Protein AF-0000000080636438 (afdb_homodimer)

Secondary structure (DSSP, 8-state):
---GGGGGSSHHHHHHT-S----GGGEEEEEEEESS-SSEEEPTTSTT-EEE-HHHHHHHHHHHHHTT--EEEEEEE--GGG-BTT-GGGG-TTSHHHHHHHHHHHH-TT-EEEEEE-STTTBSS--SSEEETTEEEHHHHHHHHHHHHHHHHHHT-SEEEE-S--TTHHHHHHHHHHHTT-TTSEEEEEEEEB--GGGHHHHHHHT---SSS-STTTSBPTT-STHHHHHHHHHHHTT-SEEEEESSGGGHHHHHHHHHH-TTSEEEEE--HHHHHHHHHHHHHTSSTTHHHHHHHHHHHHT-SEEEES-HHHHHHTT-S--/---GGGGGSSHHHHHHT-S----GGGEEEEEEEESS-SSEEE-TTSTT-EEE-HHHHHHHHHHHHHTT--EEEEEEE--GGG-BTT-GGGG-TTSHHHHHHHHHHHH-TT-EEEEEE-STTTBSS--SSEEETTEEEHHHHHHHHHHHHHHHHHHT-SEEEE-S--TTHHHHHHHHHHHTT-TTSEEEEEEEEB--GGGHHHHHHHT---SSS-STTTSBPTT-STHHHHHHHHHHHTT-SEEEEESSGGGHHHHHHHHHH-TTSEEEEE--HHHHHHHHHHHHHTSSTTHHHHHHHHHHHHT-SEEEES-HHHHHHTT-S--

Solvent-accessible surface area (backbone atoms only — not comparable to full-atom values): 31612 Å² total; per-residue (Å²): 123,69,71,66,44,68,55,19,64,40,70,70,46,31,41,75,65,50,70,40,70,54,53,41,82,33,34,27,34,54,43,36,30,28,72,85,44,56,47,75,41,77,34,84,83,29,84,94,40,47,39,18,3,62,59,36,40,54,54,51,50,52,53,34,47,74,59,51,35,49,32,37,34,42,38,49,28,63,61,75,91,60,30,30,76,77,22,62,53,58,61,38,68,82,26,39,50,24,44,45,36,37,53,44,47,69,76,38,69,82,51,43,39,33,34,63,35,58,36,14,38,19,23,63,48,13,42,50,44,32,68,56,93,92,38,68,37,48,69,66,22,26,55,52,47,14,52,30,42,36,45,36,41,74,32,60,30,45,26,40,25,47,62,43,52,45,65,52,30,49,36,44,28,47,50,44,22,45,73,71,72,40,67,79,45,38,33,41,29,36,40,32,37,43,52,61,53,39,46,50,38,43,32,66,64,37,63,26,59,50,70,62,86,73,61,50,42,46,27,38,61,73,37,44,51,70,61,38,50,55,37,39,51,52,35,46,75,33,59,35,67,25,37,26,33,33,55,23,62,76,32,20,24,43,41,27,51,44,32,69,77,40,74,83,59,50,31,32,25,28,46,36,44,28,58,45,39,50,37,52,49,32,39,74,71,59,64,22,56,60,43,50,61,51,47,56,44,26,45,45,48,19,47,36,61,31,42,34,32,75,56,50,60,65,57,36,72,66,62,34,54,66,96,124,70,70,66,44,68,54,20,64,40,70,69,45,31,41,75,63,50,70,37,70,55,53,42,82,32,36,28,33,54,44,38,30,28,70,85,42,55,47,75,42,78,35,85,84,31,84,92,40,48,40,17,5,63,60,37,39,54,55,50,50,53,54,34,49,74,60,51,34,48,33,36,35,40,38,49,28,60,60,75,91,62,30,31,74,78,21,62,53,56,60,37,68,83,26,40,52,24,44,45,36,38,52,45,47,69,75,37,69,82,52,42,39,33,32,61,35,60,37,15,37,19,22,62,48,13,42,49,44,33,68,54,92,94,37,70,38,48,70,66,22,28,54,52,46,15,50,29,42,37,45,36,42,74,32,58,30,47,26,39,25,46,61,43,51,45,63,52,30,49,34,44,28,48,50,44,23,45,74,71,72,40,67,79,44,39,32,40,29,36,40,32,36,43,52,62,56,40,46,50,38,42,33,65,65,36,62,26,58,51,69,60,86,74,61,50,43,45,27,38,61,73,37,43,50,70,60,37,50,56,36,39,52,50,36,46,75,32,59,36,67,25,37,24,34,32,54,23,62,75,31,20,24,44,40,27,51,45,31,69,75,40,74,82,58,51,29,32,26,28,47,36,44,28,58,46,39,50,36,51,50,32,39,73,72,58,64,23,57,58,44,51,59,52,46,54,45,28,45,44,48,19,47,37,60,30,42,35,32,75,55,50,62,65,56,35,69,65,64,33,56,66,99

pLDDT: mean 95.14, std 6.48, range [32.62, 98.94]

Radius of gyration: 26.08 Å; Cα contacts (8 Å, |Δi|>4): 1504; chains: 2; bounding box: 50×78×60 Å

InterPro domains:
  IPR001731 Delta-aminolevulinic acid dehydratase [NF006762] (4-318)
  IPR001731 Delta-aminolevulinic acid dehydratase [PF00490] (5-318)
  IPR001731 Delta-aminolevulinic acid dehydratase [PIRSF001415] (5-319)
  IPR001731 Delta-aminolevulinic acid dehydratase [PR00144] (119-133)
  IPR001731 Delta-aminolevulinic acid dehydratase [PR00144] (149-168)
  IPR001731 Delta-aminolevulinic acid dehydratase [PR00144] (187-206)
  IPR001731 Delta-aminolevulinic acid dehydratase [PR00144] (239-255)
  IPR001731 Delta-aminolevulinic acid dehydratase [PR00144] (265-280)
  IPR001731 Delta-aminolevulinic acid dehydratase [PR00144] (293-312)
  IPR001731 Delta-aminolevulinic acid dehydratase [PTHR11458] (4-318)
  IPR001731 Delta-aminolevulinic acid dehydratase [SM01004] (2-319)
  IPR013785 Aldolase-type TIM barrel [G3DSA:3.20.20.70] (2-322)
  IPR030656 Delta-aminolevulinic acid dehydratase, active site [PS00169] (239-251)

Sequence (646 aa):
MLPLRHFRKDEATRDRHAETTWSSEQLIQALFVTTESKGKEPVPGFPGVCRHGLESLLHEVEALLTAGIRKVLLFGVVPPSYKDEAASWALRADGPVPTAVRELKRRFPELEVFTDVCVCGYTSHGHCGLVRGEEVSNDESVLLLARMAVVHGEAGADWVAPSAMMDGQVEAIRRALDGRGLSGVRILSYAAKYASRLYGPFRDAAGSAPAFGNRRSYQMDVRNGAEALVEVWADLAEGADAVMVKPALFYLDVIQRVRAAFPRVRLAAYLVSGEYAMLVRAEEEGSAPGAFREAVTAIFRAGADLLITYDTRRIASWGGDHAMLPLRHFRKDEATRDRHAETTWSSEQLIQALFVTTESKGKEPVPGFPGVCRHGLESLLHEVEALLTAGIRKVLLFGVVPPSYKDEAASWALRADGPVPTAVRELKRRFPELEVFTDVCVCGYTSHGHCGLVRGEEVSNDESVLLLARMAVVHGEAGADWVAPSAMMDGQVEAIRRALDGRGLSGVRILSYAAKYASRLYGPFRDAAGSAPAFGNRRSYQMDVRNGAEALVEVWADLAEGADAVMVKPALFYLDVIQRVRAAFPRVRLAAYLVSGEYAMLVRAEEEGSAPGAFREAVTAIFRAGADLLITYDTRRIASWGGDHA

Nearest PDB structures (foldseek):
  5lzl-assembly1_G  TM=9.747E-01  e=2.122E-35  Pyrobaculum calidifontis JCM 11548
  2c1h-assembly1_A  TM=9.733E-01  e=1.234E-33  Prosthecochloris vibrioformis
  1i8j-assembly1_A  TM=9.613E-01  e=3.993E-34  Escherichia coli
  1b4e-assembly1_A  TM=9.586E-01  e=3.011E-34  Escherichia coli
  1e51-assembly1_A  TM=9.675E-01  e=5.117E-32  Homo sapiens

Foldseek 3Di:
DDPPCVCVVDPVSVLVPPPFWDALAQEEAEAEEEPPDQAWADQPLQPPHTYHYLNHVLVVVVVCVVLVHQHYEYAYAYDLVQAALLLVLLLDLPGGQLVNLLVCCVVPVSHAYEYEQFSLNRHNQLARAHDDPHDHDQVRRLLSSLSSLLSNLVSPHQEYEYQRQRPLSLLSNCVSCVVVVSNRHAYEYQLQFAQDPQQVSVCSNSVRAGNDDGHHVRHHHPPDQVVSLVSVVRSVVSHHQAYEHPAQQSNLVSLLVNCVVPVPGAYEHENHRNNVSVVVVCCVVVVDPCVVVVSVRSRVVSPHSHYYDHCSSVNNVVVMPSD/DDPPCVCVVDPVSVLVPDPFWDALAQEEAEAEEEPPDQAWADQPLQPPHTYHYLNHVLVVVVVCVVLVHQHYEYAYAYDLVQAALLLVLLLDLPGGQLVSLLVCCVVPVSHAYEYEQFSLNRHNQLARAHDDPHDHDQPRRLQSSLSSLLSNLVSPHQEYEYQRQRPLSLLSNCVSCVVVVSNRHAYEYQLQFAQDPQQVSVCSNSVRAGNDDGHHVRHHHPPDQVVSLVSVVRSVVSHHQAYEHPAQQSNLVSLLVNCVVPVPGAYEHENHRNNVSVVVVCCVVVVDPCVVVVSVRSRVVSPHSHYYDHCSSVNNVVVMPSD

Organism: Winmispira thermophila (strain ATCC 700085 / DSM 6578 / Z-1203) (NCBI:txid869211)

Structure (mmCIF, N/CA/C/O backbone):
data_AF-0000000080636438-model_v1
#
loop_
_entity.id
_entity.type
_entity.pdbx_description
1 polymer 'Delta-aminolevulinic acid dehydratase'
#
loop_
_atom_site.group_PDB
_atom_site.id
_atom_site.type_symbol
_atom_site.label_atom_id
_atom_site.label_alt_id
_atom_site.label_comp_id
_atom_site.label_asym_id
_atom_site.label_entity_id
_atom_site.label_seq_id
_atom_site.pdbx_PDB_ins_code
_atom_site.Cartn_x
_atom_site.Cartn_y
_atom_site.Cartn_z
_atom_site.occupancy
_atom_site.B_iso_or_equiv
_atom_site.auth_seq_id
_atom_site.auth_comp_id
_atom_site.auth_asym_id
_atom_site.auth_atom_id
_atom_site.pdbx_PDB_model_num
ATOM 1 N N . MET A 1 1 ? 16.516 15.422 23.531 1 75.69 1 MET A N 1
ATOM 2 C CA . MET A 1 1 ? 16.172 15.461 22.109 1 75.69 1 MET A CA 1
ATOM 3 C C . MET A 1 1 ? 17.078 14.539 21.312 1 75.69 1 MET A C 1
ATOM 5 O O . MET A 1 1 ? 18.297 14.562 21.469 1 75.69 1 MET A O 1
ATOM 9 N N . LEU A 1 2 ? 16.453 13.594 20.609 1 83 2 LEU A N 1
ATOM 10 C CA . LEU A 1 2 ? 17.234 12.711 19.766 1 83 2 LEU A CA 1
ATOM 11 C C . LEU A 1 2 ? 17.531 13.359 18.422 1 83 2 LEU A C 1
ATOM 13 O O . LEU A 1 2 ? 16.625 13.883 17.766 1 83 2 LEU A O 1
ATOM 17 N N . PRO A 1 3 ? 18.781 13.406 18.094 1 85.44 3 PRO A N 1
ATOM 18 C CA . PRO A 1 3 ? 19.156 14.031 16.828 1 85.44 3 PRO A CA 1
ATOM 19 C C . PRO A 1 3 ? 18.984 13.094 15.625 1 85.44 3 PRO A C 1
ATOM 21 O O . PRO A 1 3 ? 19.969 12.727 14.984 1 85.44 3 PRO A O 1
ATOM 24 N N . LEU A 1 4 ? 17.828 12.805 15.219 1 87.5 4 LEU A N 1
ATOM 25 C CA . LEU A 1 4 ? 17.547 11.781 14.219 1 87.5 4 LEU A CA 1
ATOM 26 C C . LEU A 1 4 ? 17.875 12.289 12.812 1 87.5 4 LEU A C 1
ATOM 28 O O . LEU A 1 4 ? 18.109 11.492 11.906 1 87.5 4 LEU A O 1
ATOM 32 N N . ARG A 1 5 ? 17.938 13.57 12.609 1 90.75 5 ARG A N 1
ATOM 33 C CA . ARG A 1 5 ? 18.266 14.141 11.312 1 90.75 5 ARG A CA 1
ATOM 34 C C . ARG A 1 5 ? 19.734 13.875 10.945 1 90.75 5 ARG A C 1
ATOM 36 O O . ARG A 1 5 ? 20.125 14.016 9.789 1 90.75 5 ARG A O 1
ATOM 43 N N . HIS A 1 6 ? 20.516 13.516 11.938 1 89.44 6 HIS A N 1
ATOM 44 C CA . HIS A 1 6 ? 21.922 13.203 11.68 1 89.44 6 HIS A CA 1
ATOM 45 C C . HIS A 1 6 ? 22.062 12.055 10.688 1 89.44 6 HIS A C 1
ATOM 47 O O . HIS A 1 6 ? 23 12.016 9.898 1 89.44 6 HIS A O 1
ATOM 53 N N . PHE A 1 7 ? 21.141 11.195 10.641 1 89 7 PHE A N 1
ATOM 54 C CA . PHE A 1 7 ? 21.219 10.016 9.789 1 89 7 PHE A CA 1
ATOM 55 C C . PHE A 1 7 ? 20.672 10.312 8.398 1 89 7 PHE A C 1
ATOM 57 O O . PHE A 1 7 ? 20.672 9.438 7.527 1 89 7 PHE A O 1
ATOM 64 N N . ARG A 1 8 ? 20.312 11.547 8.195 1 91.25 8 ARG A N 1
ATOM 65 C CA . ARG A 1 8 ? 19.719 11.938 6.926 1 91.25 8 ARG A CA 1
ATOM 66 C C . ARG A 1 8 ? 20.406 13.156 6.34 1 91.25 8 ARG A C 1
ATOM 68 O O . ARG A 1 8 ? 19.906 13.766 5.391 1 91.25 8 ARG A O 1
ATOM 75 N N . LYS A 1 9 ? 21.5 13.5 6.859 1 88.12 9 LYS A N 1
ATOM 76 C CA . LYS A 1 9 ? 22.109 14.789 6.57 1 88.12 9 LYS A CA 1
ATOM 77 C C . LYS A 1 9 ? 22.516 14.898 5.102 1 88.12 9 LYS A C 1
ATOM 79 O O . LYS A 1 9 ? 22.547 15.992 4.543 1 88.12 9 LYS A O 1
ATOM 84 N N . ASP A 1 10 ? 22.797 13.766 4.48 1 90 10 ASP A N 1
ATOM 85 C CA . ASP A 1 10 ? 23.125 13.711 3.059 1 90 10 ASP A CA 1
ATOM 86 C C . ASP A 1 10 ? 22.891 12.32 2.488 1 90 10 ASP A C 1
ATOM 88 O O . ASP A 1 10 ? 22.562 11.383 3.229 1 90 10 ASP A O 1
ATOM 92 N N . GLU A 1 11 ? 23.016 12.312 1.198 1 91.56 11 GLU A N 1
ATOM 93 C CA . GLU A 1 11 ? 22.656 11.07 0.516 1 91.56 11 GLU A CA 1
ATOM 94 C C . GLU A 1 11 ? 23.594 9.93 0.923 1 91.56 11 GLU A C 1
ATOM 96 O O . GLU A 1 11 ? 23.156 8.789 1.072 1 91.56 11 GLU A O 1
ATOM 101 N N . ALA A 1 12 ? 24.891 10.25 1.104 1 92.38 12 ALA A N 1
ATOM 102 C CA . ALA A 1 12 ? 25.844 9.227 1.503 1 92.38 12 ALA A CA 1
ATOM 103 C C . ALA A 1 12 ? 25.5 8.648 2.871 1 92.38 12 ALA A C 1
ATOM 105 O O . ALA A 1 12 ? 25.594 7.434 3.078 1 92.38 12 ALA A O 1
ATOM 106 N N . THR A 1 13 ? 25.188 9.508 3.762 1 93.31 13 THR A N 1
ATOM 107 C CA . THR A 1 13 ? 24.797 9.07 5.094 1 93.31 13 THR A CA 1
ATOM 108 C C . THR A 1 13 ? 23.516 8.242 5.031 1 93.31 13 THR A C 1
ATOM 110 O O . THR A 1 13 ? 23.406 7.199 5.68 1 93.31 13 THR A O 1
ATOM 113 N N . ARG A 1 14 ? 22.547 8.68 4.258 1 93.06 14 ARG A N 1
ATOM 114 C CA . ARG A 1 14 ? 21.297 7.934 4.078 1 93.06 14 ARG A CA 1
ATOM 115 C C . ARG A 1 14 ? 21.578 6.516 3.586 1 93.06 14 ARG A C 1
ATOM 117 O O . ARG A 1 14 ? 21.016 5.551 4.098 1 93.06 14 ARG A O 1
ATOM 124 N N . ASP A 1 15 ? 22.453 6.414 2.639 1 92.62 15 ASP A N 1
ATOM 125 C CA . ASP A 1 15 ? 22.781 5.125 2.039 1 92.62 15 ASP A CA 1
ATOM 126 C C . ASP A 1 15 ? 23.406 4.184 3.064 1 92.62 15 ASP A C 1
ATOM 128 O O . ASP A 1 15 ? 23.109 2.986 3.082 1 92.62 15 ASP A O 1
ATOM 132 N N . ARG A 1 16 ? 24.203 4.75 3.959 1 92.75 16 ARG A N 1
ATOM 133 C CA . ARG A 1 16 ? 24.922 3.949 4.953 1 92.75 16 ARG A CA 1
ATOM 134 C C . ARG A 1 16 ? 23.969 3.443 6.031 1 92.75 16 ARG A C 1
ATOM 136 O O . ARG A 1 16 ? 24.25 2.453 6.707 1 92.75 16 ARG A O 1
ATOM 143 N N . HIS A 1 17 ? 22.859 4.188 6.148 1 93.56 17 HIS A N 1
ATOM 144 C CA . HIS A 1 17 ? 21.969 3.838 7.25 1 93.56 17 HIS A CA 1
ATOM 145 C C . HIS A 1 17 ? 20.641 3.283 6.73 1 93.56 17 HIS A C 1
ATOM 147 O O . HIS A 1 17 ? 19.688 3.119 7.5 1 93.56 17 HIS A O 1
ATOM 153 N N . ALA A 1 18 ? 20.578 2.947 5.43 1 95 18 ALA A N 1
ATOM 154 C CA . ALA A 1 18 ? 19.375 2.346 4.852 1 95 18 ALA A CA 1
ATOM 155 C C . ALA A 1 18 ? 19.141 0.946 5.414 1 95 18 ALA A C 1
ATOM 157 O O . ALA A 1 18 ? 20.078 0.162 5.555 1 95 18 ALA A O 1
ATOM 158 N N . GLU A 1 19 ? 17.859 0.668 5.715 1 96.25 19 GLU A N 1
ATOM 159 C CA . GLU A 1 19 ? 17.516 -0.615 6.316 1 96.25 19 GLU A CA 1
ATOM 160 C C . GLU A 1 19 ? 17.203 -1.658 5.242 1 96.25 19 GLU A C 1
ATOM 162 O O . GLU A 1 19 ? 17.281 -2.861 5.5 1 96.25 19 GLU A O 1
ATOM 167 N N . THR A 1 20 ? 16.828 -1.233 4.055 1 96.38 20 THR A N 1
ATOM 168 C CA . THR A 1 20 ? 16.312 -2.146 3.043 1 96.38 20 THR A CA 1
ATOM 169 C C . THR A 1 20 ? 17.062 -1.99 1.729 1 96.38 20 THR A C 1
ATOM 171 O O . THR A 1 20 ? 17.266 -0.872 1.251 1 96.38 20 THR A O 1
ATOM 17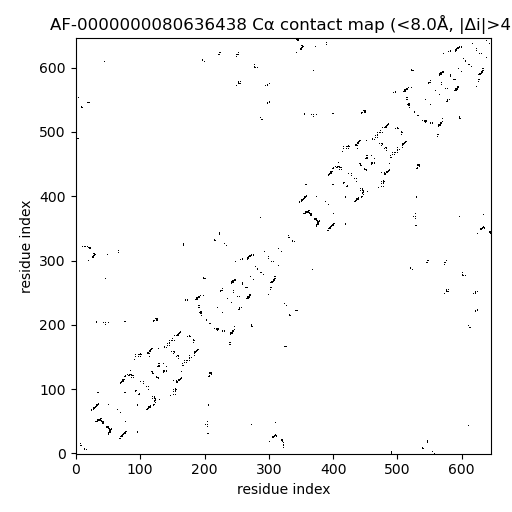4 N N . THR A 1 21 ? 17.469 -3.047 1.224 1 93.62 21 THR A N 1
ATOM 175 C CA . THR A 1 21 ? 18.016 -3.145 -0.126 1 93.62 21 THR A CA 1
ATOM 176 C C . THR A 1 21 ? 17.438 -4.348 -0.859 1 93.62 21 THR A C 1
ATOM 178 O O . THR A 1 21 ? 16.859 -5.242 -0.236 1 93.62 21 THR A O 1
ATOM 181 N N . TRP A 1 22 ? 17.438 -4.285 -2.152 1 94.12 22 TRP A N 1
ATOM 182 C CA . TRP A 1 22 ? 17 -5.422 -2.955 1 94.12 22 TRP A CA 1
ATOM 183 C C . TRP A 1 22 ? 17.781 -5.5 -4.266 1 94.12 22 TRP A C 1
ATOM 185 O O . TRP A 1 22 ? 18.438 -4.535 -4.656 1 94.12 22 TRP A O 1
ATOM 195 N N . SER A 1 23 ? 17.781 -6.711 -4.887 1 93.75 23 SER A N 1
ATOM 196 C CA . SER A 1 23 ? 18.469 -6.93 -6.148 1 93.75 23 SER A CA 1
ATOM 197 C C . SER A 1 23 ? 17.609 -7.738 -7.117 1 93.75 23 SER A C 1
ATOM 199 O O . SER A 1 23 ? 16.547 -8.242 -6.746 1 93.75 23 SER A O 1
ATOM 201 N N . SER A 1 24 ? 18.141 -7.883 -8.289 1 93.25 24 SER A N 1
ATOM 202 C CA . SER A 1 24 ? 17.422 -8.586 -9.344 1 93.25 24 SER A CA 1
ATOM 203 C C . SER A 1 24 ? 17.25 -10.062 -9.016 1 93.25 24 SER A C 1
ATOM 205 O O . SER A 1 24 ? 16.328 -10.719 -9.516 1 93.25 24 SER A O 1
ATOM 207 N N . GLU A 1 25 ? 18.094 -10.586 -8.156 1 94.69 25 GLU A N 1
ATOM 208 C CA . GLU A 1 25 ? 18.031 -11.992 -7.77 1 94.69 25 GLU A CA 1
ATOM 209 C C . GLU A 1 25 ? 16.734 -12.297 -7.008 1 94.69 25 GLU A C 1
ATOM 211 O O . GLU A 1 25 ? 16.344 -13.461 -6.883 1 94.69 25 GLU A O 1
ATOM 216 N N . GLN A 1 26 ? 16.109 -11.258 -6.543 1 97.5 26 GLN A N 1
ATOM 217 C CA . GLN A 1 26 ? 14.914 -11.438 -5.715 1 97.5 26 GLN A CA 1
ATOM 218 C C . GLN A 1 26 ? 13.641 -11.281 -6.547 1 97.5 26 GLN A C 1
ATOM 220 O O . GLN A 1 26 ? 12.531 -11.367 -6.012 1 97.5 26 GLN A O 1
ATOM 225 N N . LEU A 1 27 ? 13.797 -11.133 -7.871 1 98.31 27 LEU A N 1
ATOM 226 C CA . LEU A 1 27 ? 12.656 -10.859 -8.734 1 98.31 27 LEU A CA 1
ATOM 227 C C . LEU A 1 27 ? 12.219 -12.109 -9.477 1 98.31 27 LEU A C 1
ATOM 229 O O . LEU A 1 27 ? 13.062 -12.906 -9.906 1 98.31 27 LEU A O 1
ATOM 233 N N . ILE A 1 28 ? 10.938 -12.336 -9.609 1 98.88 28 ILE A N 1
ATOM 234 C CA . ILE A 1 28 ? 10.32 -13.398 -10.398 1 98.88 28 ILE A CA 1
ATOM 235 C C . ILE A 1 28 ? 9.398 -12.789 -11.453 1 98.88 28 ILE A C 1
ATOM 237 O O . ILE A 1 28 ? 8.484 -12.031 -11.125 1 98.88 28 ILE A O 1
ATOM 241 N N . GLN A 1 29 ? 9.656 -13.125 -12.711 1 98.88 29 GLN A N 1
ATOM 242 C CA . GLN A 1 29 ? 8.812 -12.641 -13.797 1 98.88 29 GLN A CA 1
ATOM 243 C C . GLN A 1 29 ? 7.594 -13.531 -13.992 1 98.88 29 GLN A C 1
ATOM 245 O O . GLN A 1 29 ? 7.727 -14.734 -14.242 1 98.88 29 GLN A O 1
ATOM 250 N N . ALA A 1 30 ? 6.414 -12.977 -13.898 1 98.81 30 ALA A N 1
ATOM 251 C CA . ALA A 1 30 ? 5.188 -13.688 -14.25 1 98.81 30 ALA A CA 1
ATOM 252 C C . ALA A 1 30 ? 5 -13.734 -15.766 1 98.81 30 ALA A C 1
ATOM 254 O O . ALA A 1 30 ? 5.102 -12.703 -16.438 1 98.81 30 ALA A O 1
ATOM 255 N N . LEU A 1 31 ? 4.711 -14.891 -16.281 1 98.69 31 LEU A N 1
ATOM 256 C CA . LEU A 1 31 ? 4.547 -15.062 -17.734 1 98.69 31 LEU A CA 1
ATOM 257 C C . LEU A 1 31 ? 3.318 -15.906 -18.047 1 98.69 31 LEU A C 1
ATOM 259 O O . LEU A 1 31 ? 3.029 -16.875 -17.328 1 98.69 31 LEU A O 1
ATOM 263 N N . PHE A 1 32 ? 2.609 -15.547 -19.125 1 98.06 32 PHE A N 1
ATOM 264 C CA . PHE A 1 32 ? 1.472 -16.312 -19.625 1 98.06 32 PHE A CA 1
ATOM 265 C C . PHE A 1 32 ? 1.856 -17.094 -20.875 1 98.06 32 PHE A C 1
ATOM 267 O O . PHE A 1 32 ? 2.342 -16.516 -21.859 1 98.06 32 PHE A O 1
ATOM 274 N N . VAL A 1 33 ? 1.582 -18.344 -20.812 1 97.5 33 VAL A N 1
ATOM 275 C CA . VAL A 1 33 ? 1.956 -19.188 -21.953 1 97.5 33 VAL A CA 1
ATOM 276 C C . VAL A 1 33 ? 0.709 -19.828 -22.547 1 97.5 33 VAL A C 1
ATOM 278 O O . VAL A 1 33 ? -0.111 -20.391 -21.828 1 97.5 33 VAL A O 1
ATOM 281 N N . THR A 1 34 ? 0.631 -19.734 -23.859 1 94.62 34 THR A N 1
ATOM 282 C CA . THR A 1 34 ? -0.555 -20.25 -24.547 1 94.62 34 THR A CA 1
ATOM 283 C C . THR A 1 34 ? -0.18 -21.344 -25.531 1 94.62 34 THR A C 1
ATOM 285 O O . THR A 1 34 ? 0.978 -21.453 -25.953 1 94.62 34 THR A O 1
ATOM 288 N N . THR A 1 35 ? -1.164 -22.156 -25.906 1 85.94 35 THR A N 1
ATOM 289 C CA . THR A 1 35 ? -0.992 -23.219 -26.891 1 85.94 35 THR A CA 1
ATOM 290 C C . THR A 1 35 ? -1.334 -22.703 -28.281 1 85.94 35 THR A C 1
ATOM 292 O O . THR A 1 35 ? -1.087 -23.391 -29.281 1 85.94 35 THR A O 1
ATOM 295 N N . GLU A 1 36 ? -1.865 -21.594 -28.422 1 79.38 36 GLU A N 1
ATOM 296 C CA . GLU A 1 36 ? -2.529 -21.156 -29.641 1 79.38 36 GLU A CA 1
ATOM 297 C C . GLU A 1 36 ? -1.529 -20.562 -30.625 1 79.38 36 GLU A C 1
ATOM 299 O O . GLU A 1 36 ? -1.756 -20.594 -31.844 1 79.38 36 GLU A O 1
ATOM 304 N N . SER A 1 37 ? -0.588 -19.969 -30.156 1 75.06 37 SER A N 1
ATOM 305 C CA . SER A 1 37 ? 0.289 -19.203 -31.031 1 75.06 37 SER A CA 1
ATOM 306 C C . SER A 1 37 ? 1.757 -19.484 -30.734 1 75.06 37 SER A C 1
ATOM 308 O O . SER A 1 37 ? 2.084 -20.078 -29.703 1 75.06 37 SER A O 1
ATOM 310 N N . LYS A 1 38 ? 2.461 -19.125 -31.797 1 81.38 38 LYS A N 1
ATOM 311 C CA . LYS A 1 38 ? 3.904 -19.141 -31.594 1 81.38 38 LYS A CA 1
ATOM 312 C C . LYS A 1 38 ? 4.43 -17.75 -31.266 1 81.38 38 LYS A C 1
ATOM 314 O O . LYS A 1 38 ? 5.566 -17.594 -30.828 1 81.38 38 LYS A O 1
ATOM 319 N N . GLY A 1 39 ? 3.514 -16.781 -31.469 1 89 39 GLY A N 1
ATOM 320 C CA . GLY A 1 39 ? 3.955 -15.406 -31.312 1 89 39 GLY A CA 1
ATOM 321 C C . GLY A 1 39 ? 3.52 -14.789 -30 1 89 39 GLY A C 1
ATOM 322 O O . GLY A 1 39 ? 3.354 -15.492 -29 1 89 39 GLY A O 1
ATOM 323 N N . LYS A 1 40 ? 3.631 -13.492 -29.969 1 93 40 LYS A N 1
ATOM 324 C CA . LYS A 1 40 ? 3.283 -12.672 -28.812 1 93 40 LYS A CA 1
ATOM 325 C C . LYS A 1 40 ? 1.938 -11.984 -29.016 1 93 40 LYS A C 1
ATOM 327 O O . LYS A 1 40 ? 1.697 -11.367 -30.062 1 93 40 LYS A O 1
ATOM 332 N N . GLU A 1 41 ? 1.006 -12.156 -28.047 1 93.94 41 GLU A N 1
ATOM 333 C CA . GLU A 1 41 ? -0.307 -11.516 -28.094 1 93.94 41 GLU A CA 1
ATOM 334 C C . GLU A 1 41 ? -0.483 -10.523 -26.938 1 93.94 41 GLU A C 1
ATOM 336 O O . GLU A 1 41 ? -0.611 -10.922 -25.781 1 93.94 41 GLU A O 1
ATOM 341 N N . PRO A 1 42 ? -0.566 -9.266 -27.266 1 94.62 42 PRO A N 1
ATOM 342 C CA . PRO A 1 42 ? -0.762 -8.281 -26.203 1 94.62 42 PRO A CA 1
ATOM 343 C C . PRO A 1 42 ? -2.094 -8.453 -25.469 1 94.62 42 PRO A C 1
ATOM 345 O O . PRO A 1 42 ? -3.094 -8.828 -26.094 1 94.62 42 PRO A O 1
ATOM 348 N N . VAL A 1 43 ? -2.107 -8.273 -24.188 1 93.88 43 VAL A N 1
ATOM 349 C CA . VAL A 1 43 ? -3.328 -8.305 -23.391 1 93.88 43 VAL A CA 1
ATOM 350 C C . VAL A 1 43 ? -3.842 -6.887 -23.172 1 93.88 43 VAL A C 1
ATOM 352 O O . VAL A 1 43 ? -3.217 -6.094 -22.469 1 93.88 43 VAL A O 1
ATOM 355 N N . PRO A 1 44 ? -4.98 -6.57 -23.672 1 89.25 44 PRO A N 1
ATOM 356 C CA . PRO A 1 44 ? -5.523 -5.219 -23.484 1 89.25 44 PRO A CA 1
ATOM 357 C C . PRO A 1 44 ? -5.707 -4.848 -22.016 1 89.25 44 PRO A C 1
ATOM 359 O O . PRO A 1 44 ? -6.168 -5.672 -21.219 1 89.25 44 PRO A O 1
ATOM 362 N N . GLY A 1 45 ? -5.305 -3.613 -21.641 1 87.12 45 GLY A N 1
ATOM 363 C CA . GLY A 1 45 ? -5.48 -3.119 -20.281 1 87.12 45 GLY A CA 1
ATOM 364 C C . GLY A 1 45 ? -4.395 -3.584 -19.328 1 87.12 45 GLY A C 1
ATOM 365 O O . GLY A 1 45 ? -4.418 -3.252 -18.156 1 87.12 45 GLY A O 1
ATOM 366 N N . PHE A 1 46 ? -3.537 -4.34 -19.859 1 93.94 46 PHE A N 1
ATOM 367 C CA . PHE A 1 46 ? -2.408 -4.859 -19.109 1 93.94 46 PHE A CA 1
ATOM 368 C C . PHE A 1 46 ? -1.088 -4.414 -19.719 1 93.94 46 PHE A C 1
ATOM 370 O O . PHE A 1 46 ? -0.477 -5.16 -20.5 1 93.94 46 PHE A O 1
ATOM 377 N N . PRO A 1 47 ? -0.635 -3.221 -19.25 1 93.44 47 PRO A N 1
ATOM 378 C CA . PRO A 1 47 ? 0.482 -2.578 -19.938 1 93.44 47 PRO A CA 1
ATOM 379 C C . PRO A 1 47 ? 1.711 -3.479 -20.047 1 93.44 47 PRO A C 1
ATOM 381 O O . PRO A 1 47 ? 2.25 -3.912 -19.016 1 93.44 47 PRO A O 1
ATOM 384 N N . GLY A 1 48 ? 2.133 -3.734 -21.297 1 94.19 48 GLY A N 1
ATOM 385 C CA . GLY A 1 48 ? 3.391 -4.414 -21.562 1 94.19 48 GLY A CA 1
ATOM 386 C C . GLY A 1 48 ? 3.295 -5.922 -21.422 1 94.19 48 GLY A C 1
ATOM 387 O O . GLY A 1 48 ? 4.273 -6.637 -21.641 1 94.19 48 GLY A O 1
ATOM 388 N N . VAL A 1 49 ? 2.117 -6.48 -21.094 1 96.69 49 VAL A N 1
ATOM 389 C CA . VAL A 1 49 ? 1.981 -7.906 -20.812 1 96.69 49 VAL A CA 1
ATOM 390 C C . VAL A 1 49 ? 1.375 -8.617 -22.016 1 96.69 49 VAL A C 1
ATOM 392 O O . VAL A 1 49 ? 0.458 -8.094 -22.656 1 96.69 49 VAL A O 1
ATOM 395 N N . CYS A 1 50 ? 1.923 -9.797 -22.359 1 96.19 50 CYS A N 1
ATOM 396 C CA . CYS A 1 50 ? 1.48 -10.586 -23.5 1 96.19 50 CYS A CA 1
ATOM 397 C C . CYS A 1 50 ? 1.297 -12.047 -23.109 1 96.19 50 CYS A C 1
ATOM 399 O O . CYS A 1 50 ? 1.876 -12.508 -22.125 1 96.19 50 CYS A O 1
ATOM 401 N N . ARG A 1 51 ? 0.473 -12.688 -23.859 1 96.62 51 ARG A N 1
ATOM 402 C CA . ARG A 1 51 ? 0.493 -14.148 -23.922 1 96.62 51 ARG A CA 1
ATOM 403 C C . ARG A 1 51 ? 1.534 -14.648 -24.906 1 96.62 51 ARG A C 1
ATOM 405 O O . ARG A 1 51 ? 1.65 -14.117 -26.016 1 96.62 51 ARG A O 1
ATOM 412 N N . HIS A 1 52 ? 2.248 -15.641 -24.453 1 97.56 52 HIS A N 1
ATOM 413 C CA . HIS A 1 52 ? 3.359 -16.094 -25.266 1 97.56 52 HIS A CA 1
ATOM 414 C C . HIS A 1 52 ? 3.113 -17.516 -25.797 1 97.56 52 HIS A C 1
ATOM 416 O O . HIS A 1 52 ? 2.742 -18.406 -25.031 1 97.56 52 HIS A O 1
ATOM 422 N N . GLY A 1 53 ? 3.295 -17.672 -27.078 1 96.44 53 GLY A N 1
ATOM 423 C CA . GLY A 1 53 ? 3.586 -19.016 -27.547 1 96.44 53 GLY A CA 1
ATOM 424 C C . GLY A 1 53 ? 4.977 -19.484 -27.172 1 96.44 53 GLY A C 1
ATOM 425 O O . GLY A 1 53 ? 5.754 -18.734 -26.578 1 96.44 53 GLY A O 1
ATOM 426 N N . LEU A 1 54 ? 5.234 -20.719 -27.469 1 96.44 54 LEU A N 1
ATOM 427 C CA . LEU A 1 54 ? 6.484 -21.312 -27.016 1 96.44 54 LEU A CA 1
ATOM 428 C C . LEU A 1 54 ? 7.684 -20.531 -27.547 1 96.44 54 LEU A C 1
ATOM 430 O O . LEU A 1 54 ? 8.609 -20.234 -26.781 1 96.44 54 LEU A O 1
ATOM 434 N N . GLU A 1 55 ? 7.699 -20.172 -28.812 1 96 55 GLU A N 1
ATOM 435 C CA . GLU A 1 55 ? 8.836 -19.469 -29.406 1 96 55 GLU A CA 1
ATOM 436 C C . GLU A 1 55 ? 9.023 -18.094 -28.781 1 96 55 GLU A C 1
ATOM 438 O O . GLU A 1 55 ? 10.148 -17.719 -28.422 1 96 55 GLU A O 1
ATOM 443 N N . SER A 1 56 ? 7.973 -17.406 -28.734 1 97.06 56 SER A N 1
ATOM 444 C CA . SER A 1 56 ? 8.047 -16.078 -28.125 1 97.06 56 SER A CA 1
ATOM 445 C C . SER A 1 56 ? 8.461 -16.156 -26.672 1 97.06 56 SER A C 1
ATOM 447 O O . SER A 1 56 ? 9.156 -15.273 -26.172 1 97.06 56 SER A O 1
ATOM 449 N N . LEU A 1 57 ? 8.008 -17.172 -25.969 1 98.06 57 LEU A N 1
ATOM 450 C CA . LEU A 1 57 ? 8.375 -17.375 -24.578 1 98.06 57 LEU A CA 1
ATOM 451 C C . LEU A 1 57 ? 9.883 -17.547 -24.422 1 98.06 57 LEU A C 1
ATOM 453 O O . LEU A 1 57 ? 10.5 -16.953 -23.531 1 98.06 57 LEU A O 1
ATOM 457 N N . LEU A 1 58 ? 10.438 -18.359 -25.281 1 97.69 58 LEU A N 1
ATOM 458 C CA . LEU A 1 58 ? 11.867 -18.625 -25.219 1 97.69 58 LEU A CA 1
ATOM 459 C C . LEU A 1 58 ? 12.664 -17.344 -25.453 1 97.69 58 LEU A C 1
ATOM 461 O O . LEU A 1 58 ? 13.664 -17.094 -24.766 1 97.69 58 LEU A O 1
ATOM 465 N N . HIS A 1 59 ? 12.203 -16.516 -26.359 1 97.44 59 HIS A N 1
ATOM 466 C CA . HIS A 1 59 ? 12.852 -15.227 -26.609 1 97.44 59 HIS A CA 1
ATOM 467 C C . HIS A 1 59 ? 12.742 -14.312 -25.391 1 97.44 59 HIS A C 1
ATOM 469 O O . HIS A 1 59 ? 13.695 -13.609 -25.047 1 97.44 59 HIS A O 1
ATOM 475 N N . GLU A 1 60 ? 11.57 -14.328 -24.812 1 97.94 60 GLU A N 1
ATOM 476 C CA . GLU A 1 60 ? 11.352 -13.5 -23.641 1 97.94 60 GLU A CA 1
ATOM 477 C C . GLU A 1 60 ? 12.273 -13.914 -22.484 1 97.94 60 GLU A C 1
ATOM 479 O O . GLU A 1 60 ? 12.867 -13.055 -21.828 1 97.94 60 GLU A O 1
ATOM 484 N N . VAL A 1 61 ? 12.43 -15.148 -22.25 1 98.56 61 VAL A N 1
ATOM 485 C CA . VAL A 1 61 ? 13.234 -15.656 -21.141 1 98.56 61 VAL A CA 1
ATOM 486 C C . VAL A 1 61 ? 14.711 -15.359 -21.406 1 98.56 61 VAL A C 1
ATOM 488 O O . VAL A 1 61 ? 15.453 -15.031 -20.484 1 98.56 61 VAL A O 1
ATOM 491 N N . GLU A 1 62 ? 15.109 -15.477 -22.641 1 98.25 62 GLU A N 1
ATOM 492 C CA . GLU A 1 62 ? 16.484 -15.102 -22.984 1 98.25 62 GLU A CA 1
ATOM 493 C C . GLU A 1 62 ? 16.766 -13.656 -22.609 1 98.25 62 GLU A C 1
ATOM 495 O O . GLU A 1 62 ? 17.828 -13.352 -22.047 1 98.25 62 GLU A O 1
ATOM 500 N N . ALA A 1 63 ? 15.867 -12.805 -22.953 1 97.81 63 ALA A N 1
ATOM 501 C CA . ALA A 1 63 ? 16.016 -11.391 -22.609 1 97.81 63 ALA A CA 1
ATOM 502 C C . ALA A 1 63 ? 16.062 -11.195 -21.094 1 97.81 63 ALA A C 1
ATOM 504 O O . ALA A 1 63 ? 16.812 -10.352 -20.594 1 97.81 63 ALA A O 1
ATOM 505 N N . LEU A 1 64 ? 15.25 -11.906 -20.359 1 98.38 64 LEU A N 1
ATOM 506 C CA . LEU A 1 64 ? 15.234 -11.844 -18.891 1 98.38 64 LEU A CA 1
ATOM 507 C C . LEU A 1 64 ? 16.594 -12.258 -18.328 1 98.38 64 LEU A C 1
ATOM 509 O O . LEU A 1 64 ? 17.141 -11.562 -17.469 1 98.38 64 LEU A O 1
ATOM 513 N N . LEU A 1 65 ? 17.109 -13.359 -18.812 1 97.94 65 LEU A N 1
ATOM 514 C CA . LEU A 1 65 ? 18.391 -13.859 -18.344 1 97.94 65 LEU A CA 1
ATOM 515 C C . LEU A 1 65 ? 19.484 -12.828 -18.578 1 97.94 65 LEU A C 1
ATOM 517 O O . LEU A 1 65 ? 20.359 -12.625 -17.719 1 97.94 65 LEU A O 1
ATOM 521 N N . THR A 1 66 ? 19.391 -12.156 -19.719 1 96.56 66 THR A N 1
ATOM 522 C CA . THR A 1 66 ? 20.359 -11.117 -20.047 1 96.56 66 THR A CA 1
ATOM 523 C C . THR A 1 66 ? 20.266 -9.961 -19.047 1 96.56 66 THR A C 1
ATOM 525 O O . THR A 1 66 ? 21.281 -9.344 -18.719 1 96.56 66 THR A O 1
ATOM 528 N N . ALA A 1 67 ? 19.109 -9.758 -18.531 1 95.56 67 ALA A N 1
ATOM 529 C CA . ALA A 1 67 ? 18.875 -8.656 -17.594 1 95.56 67 ALA A CA 1
ATOM 530 C C . ALA A 1 67 ? 19.141 -9.094 -16.156 1 95.56 67 ALA A C 1
ATOM 532 O O . ALA A 1 67 ? 18.984 -8.312 -15.227 1 95.56 67 ALA A O 1
ATOM 533 N N . GLY A 1 68 ? 19.469 -10.32 -15.953 1 94.81 68 GLY A N 1
ATOM 534 C CA . GLY A 1 68 ? 19.828 -10.805 -14.633 1 94.81 68 GLY A CA 1
ATOM 535 C C . GLY A 1 68 ? 18.672 -11.422 -13.883 1 94.81 68 GLY A C 1
ATOM 536 O O . GLY A 1 68 ? 18.766 -11.711 -12.688 1 94.81 68 GLY A O 1
ATOM 537 N N . ILE A 1 69 ? 17.578 -11.602 -14.586 1 97.81 69 ILE A N 1
ATOM 538 C CA . ILE A 1 69 ? 16.406 -12.242 -14 1 97.81 69 ILE A CA 1
ATOM 539 C C . ILE A 1 69 ? 16.453 -13.742 -14.266 1 97.81 69 ILE A C 1
ATOM 541 O O . ILE A 1 69 ? 16.453 -14.18 -15.422 1 97.81 69 ILE A O 1
ATOM 545 N N . ARG A 1 70 ? 16.391 -14.562 -13.195 1 98.25 70 ARG A N 1
ATOM 546 C CA . ARG A 1 70 ? 16.641 -15.984 -13.359 1 98.25 70 ARG A CA 1
ATOM 547 C C . ARG A 1 70 ? 15.445 -16.812 -12.891 1 98.25 70 ARG A C 1
ATOM 549 O O . ARG A 1 70 ? 15.531 -18.031 -12.781 1 98.25 70 ARG A O 1
ATOM 556 N N . LYS A 1 71 ? 14.352 -16.125 -12.516 1 98.88 71 LYS A N 1
ATOM 557 C CA . LYS A 1 71 ? 13.164 -16.797 -12.016 1 98.88 71 LYS A CA 1
ATOM 558 C C . LYS A 1 71 ? 11.922 -16.391 -12.789 1 98.88 71 LYS A C 1
ATOM 560 O O . LYS A 1 71 ? 11.711 -15.195 -13.047 1 98.88 71 LYS A O 1
ATOM 565 N N . VAL A 1 72 ? 11.133 -17.375 -13.219 1 98.94 72 VAL A N 1
ATOM 566 C CA . VAL A 1 72 ? 9.867 -17.094 -13.898 1 98.94 72 VAL A CA 1
ATOM 567 C C . VAL A 1 72 ? 8.742 -17.906 -13.266 1 98.94 72 VAL A C 1
ATOM 569 O O . VAL A 1 72 ? 8.969 -19.016 -12.773 1 98.94 72 VAL A O 1
ATOM 572 N N . LEU A 1 73 ? 7.586 -17.375 -13.203 1 98.94 73 LEU A N 1
ATOM 573 C CA . LEU A 1 73 ? 6.355 -18.047 -12.82 1 98.94 73 LEU A CA 1
ATOM 574 C C . LEU A 1 73 ? 5.406 -18.156 -14.008 1 98.94 73 LEU A C 1
ATOM 576 O O . LEU A 1 73 ? 4.98 -17.141 -14.562 1 98.94 73 LEU A O 1
ATOM 580 N N . LEU A 1 74 ? 5.051 -19.359 -14.367 1 98.81 74 LEU A N 1
ATOM 581 C CA . LEU A 1 74 ? 4.281 -19.594 -15.586 1 98.81 74 LEU A CA 1
ATOM 582 C C . LEU A 1 74 ? 2.803 -19.781 -15.266 1 98.81 74 LEU A C 1
ATOM 584 O O . LEU A 1 74 ? 2.455 -20.516 -14.328 1 98.81 74 LEU A O 1
ATOM 588 N N . PHE A 1 75 ? 2.004 -19.141 -16.047 1 98.5 75 PHE A N 1
ATOM 589 C CA . PHE A 1 75 ? 0.558 -19.328 -16.078 1 98.5 75 PHE A CA 1
ATOM 590 C C . PHE A 1 75 ? 0.11 -19.875 -17.422 1 98.5 75 PHE A C 1
ATOM 592 O O . PHE A 1 75 ? 0.415 -19.297 -18.469 1 98.5 75 PHE A O 1
ATOM 599 N N . GLY A 1 76 ? -0.649 -20.938 -17.391 1 97.19 76 GLY A N 1
ATOM 600 C CA . GLY A 1 76 ? -1.151 -21.5 -18.625 1 97.19 76 GLY A CA 1
ATOM 601 C C . GLY A 1 76 ? -2.451 -20.875 -19.094 1 97.19 76 GLY A C 1
ATOM 602 O O . GLY A 1 76 ? -3.322 -20.562 -18.281 1 97.19 76 GLY A O 1
ATOM 603 N N . VAL A 1 77 ? -2.535 -20.672 -20.359 1 95.88 77 VAL A N 1
ATOM 604 C CA . VAL A 1 77 ? -3.742 -20.141 -20.969 1 95.88 77 VAL A CA 1
ATOM 605 C C . VAL A 1 77 ? -4.18 -21.062 -22.125 1 95.88 77 VAL A C 1
ATOM 607 O O . VAL A 1 77 ? -3.41 -21.312 -23.047 1 95.88 77 VAL A O 1
ATOM 610 N N . VAL A 1 78 ? -5.383 -21.547 -22.047 1 95.12 78 VAL A N 1
ATOM 611 C CA . VAL A 1 78 ? -5.918 -22.391 -23.109 1 95.12 78 VAL A CA 1
ATOM 612 C C . VAL A 1 78 ? -7.148 -21.734 -23.719 1 95.12 78 VAL A C 1
ATOM 614 O O . VAL A 1 78 ? -7.805 -20.906 -23.094 1 95.12 78 VAL A O 1
ATOM 617 N N . PRO A 1 79 ? -7.465 -22.094 -24.953 1 93.31 79 PRO A N 1
ATOM 618 C CA . PRO A 1 79 ? -8.688 -21.547 -25.547 1 93.31 79 PRO A CA 1
ATOM 619 C C . PRO A 1 79 ? -9.953 -22.031 -24.859 1 93.31 79 PRO A C 1
ATOM 621 O O . PRO A 1 79 ? -9.945 -23.109 -24.25 1 93.31 79 PRO A O 1
ATOM 624 N N . PRO A 1 80 ? -10.992 -21.297 -24.984 1 93.06 80 PRO A N 1
ATOM 625 C CA . PRO A 1 80 ? -12.258 -21.656 -24.344 1 93.06 80 PRO A CA 1
ATOM 626 C C . PRO A 1 80 ? -12.734 -23.062 -24.734 1 93.06 80 PRO A C 1
ATOM 628 O O . PRO A 1 80 ? -13.328 -23.766 -23.906 1 93.06 80 PRO A O 1
ATOM 631 N N . SER A 1 81 ? -12.414 -23.516 -25.938 1 94.69 81 SER A N 1
ATOM 632 C CA . SER A 1 81 ? -12.875 -24.812 -26.438 1 94.69 81 SER A CA 1
ATOM 633 C C . SER A 1 81 ? -12.203 -25.953 -25.688 1 94.69 81 SER A C 1
ATOM 635 O O . SER A 1 81 ? -12.672 -27.094 -25.719 1 94.69 81 SER A O 1
ATOM 637 N N . TYR A 1 82 ? -11.094 -25.641 -24.953 1 95.69 82 TYR A N 1
ATOM 638 C CA . TYR A 1 82 ? -10.359 -26.656 -24.219 1 95.69 82 TYR A CA 1
ATOM 639 C C . TYR A 1 82 ? -10.828 -26.703 -22.766 1 95.69 82 TYR A C 1
ATOM 641 O O . TYR A 1 82 ? -10.484 -27.641 -22.031 1 95.69 82 TYR A O 1
ATOM 649 N N . LYS A 1 83 ? -11.633 -25.797 -22.359 1 95.81 83 LYS A N 1
ATOM 650 C CA . LYS A 1 83 ? -12.094 -25.734 -20.969 1 95.81 83 LYS A CA 1
ATOM 651 C C . LYS A 1 83 ? -13.305 -26.641 -20.75 1 95.81 83 LYS A C 1
ATOM 653 O O . LYS A 1 83 ? -14.172 -26.75 -21.625 1 95.81 83 LYS A O 1
ATOM 658 N N . ASP A 1 84 ? -13.344 -27.281 -19.625 1 96.56 84 ASP A N 1
ATOM 659 C CA . ASP A 1 84 ? -14.484 -28.109 -19.25 1 96.56 84 ASP A CA 1
ATOM 660 C C . ASP A 1 84 ? -14.656 -28.156 -17.734 1 96.56 84 ASP A C 1
ATOM 662 O O . ASP A 1 84 ? -13.867 -27.562 -17 1 96.56 84 ASP A O 1
ATOM 666 N N . GLU A 1 85 ? -15.633 -28.781 -17.219 1 94.94 85 GLU A N 1
ATOM 667 C CA . GLU A 1 85 ? -15.984 -28.781 -15.805 1 94.94 85 GLU A CA 1
ATOM 668 C C . GLU A 1 85 ? -14.938 -29.531 -14.977 1 94.94 85 GLU A C 1
ATOM 670 O O . GLU A 1 85 ? -14.734 -29.219 -13.805 1 94.94 85 GLU A O 1
ATOM 675 N N . ALA A 1 86 ? -14.258 -30.422 -15.625 1 95.44 86 ALA A N 1
ATOM 676 C CA . ALA A 1 86 ? -13.289 -31.266 -14.914 1 95.44 86 ALA A CA 1
ATOM 677 C C . ALA A 1 86 ? -11.875 -30.703 -15.055 1 95.44 86 ALA A C 1
ATOM 679 O O . ALA A 1 86 ? -10.922 -31.266 -14.492 1 95.44 86 ALA A O 1
ATOM 680 N N . ALA A 1 87 ? -11.68 -29.594 -15.766 1 97.12 87 ALA A N 1
ATOM 681 C CA . ALA A 1 87 ? -10.367 -29.016 -16.031 1 97.12 87 ALA A CA 1
ATOM 682 C C . ALA A 1 87 ? -9.406 -30.062 -16.594 1 97.12 87 ALA A C 1
ATOM 684 O O . ALA A 1 87 ? -8.281 -30.203 -16.109 1 97.12 87 ALA A O 1
ATOM 685 N N . SER A 1 88 ? -9.828 -30.75 -17.547 1 96.88 88 SER A N 1
ATOM 686 C CA . SER A 1 88 ? -9.094 -31.906 -18.062 1 96.88 88 SER A CA 1
ATOM 687 C C . SER A 1 88 ? -7.742 -31.484 -18.625 1 96.88 88 SER A C 1
ATOM 689 O O . SER A 1 88 ? -6.762 -32.219 -18.516 1 96.88 88 SER A O 1
ATOM 691 N N . TRP A 1 89 ? -7.625 -30.312 -19.234 1 96.12 89 TRP A N 1
ATOM 692 C CA . TRP A 1 89 ? -6.395 -29.859 -19.891 1 96.12 89 TRP A CA 1
ATOM 693 C C . TRP A 1 89 ? -5.336 -29.516 -18.844 1 96.12 89 TRP A C 1
ATOM 695 O O . TRP A 1 89 ? -4.156 -29.375 -19.172 1 96.12 89 TRP A O 1
ATOM 705 N N . ALA A 1 90 ? -5.758 -29.344 -17.609 1 97 90 ALA A N 1
ATOM 706 C CA . ALA A 1 90 ? -4.805 -29.047 -16.547 1 97 90 ALA A CA 1
ATOM 707 C C . ALA A 1 90 ? -3.885 -30.234 -16.297 1 97 90 ALA A C 1
ATOM 709 O O . ALA A 1 90 ? -2.793 -30.094 -15.742 1 97 90 ALA A O 1
ATOM 710 N N . LEU A 1 91 ? -4.301 -31.422 -16.734 1 98 91 LEU A N 1
ATOM 711 C CA . LEU A 1 91 ? -3.576 -32.656 -16.422 1 98 91 LEU A CA 1
ATOM 712 C C . LEU A 1 91 ? -2.816 -33.156 -17.641 1 98 91 LEU A C 1
ATOM 714 O O . LEU A 1 91 ? -2.191 -34.219 -17.578 1 98 91 LEU A O 1
ATOM 718 N N . ARG A 1 92 ? -2.842 -32.406 -18.656 1 97.25 92 ARG A N 1
ATOM 719 C CA . ARG A 1 92 ? -2.189 -32.875 -19.875 1 97.25 92 ARG A CA 1
ATOM 720 C C . ARG A 1 92 ? -0.689 -32.594 -19.828 1 97.25 92 ARG A C 1
ATOM 722 O O . ARG A 1 92 ? -0.262 -31.469 -19.594 1 97.25 92 ARG A O 1
ATOM 729 N N . ALA A 1 93 ? 0.061 -33.594 -20.156 1 97.56 93 ALA A N 1
ATOM 730 C CA . ALA A 1 93 ? 1.514 -33.469 -20.219 1 97.56 93 ALA A CA 1
ATOM 731 C C . ALA A 1 93 ? 1.938 -32.594 -21.391 1 97.56 93 ALA A C 1
ATOM 733 O O . ALA A 1 93 ? 3.023 -32.031 -21.391 1 97.56 93 ALA A O 1
ATOM 734 N N . ASP A 1 94 ? 1.054 -32.562 -22.406 1 96.44 94 ASP A N 1
ATOM 735 C CA . ASP A 1 94 ? 1.349 -31.75 -23.594 1 96.44 94 ASP A CA 1
ATOM 736 C C . ASP A 1 94 ? 0.641 -30.391 -23.531 1 96.44 94 ASP A C 1
ATOM 738 O O . ASP A 1 94 ? 0.426 -29.75 -24.562 1 96.44 94 ASP A O 1
ATOM 742 N N . GLY A 1 95 ? 0.181 -30.016 -22.359 1 96.56 95 GLY A N 1
ATOM 743 C CA . GLY A 1 95 ? -0.398 -28.703 -22.156 1 96.56 95 GLY A CA 1
ATOM 744 C C . GLY A 1 95 ? 0.622 -27.578 -22.25 1 96.56 95 GLY A C 1
ATOM 745 O O . GLY A 1 95 ? 1.817 -27.828 -22.406 1 96.56 95 GLY A O 1
ATOM 746 N N . PRO A 1 96 ? 0.145 -26.375 -22.188 1 96.31 96 PRO A N 1
ATOM 747 C CA . PRO A 1 96 ? 1.035 -25.234 -22.391 1 96.31 96 PRO A CA 1
ATOM 748 C C . PRO A 1 96 ? 2.137 -25.141 -21.344 1 96.31 96 PRO A C 1
ATOM 750 O O . PRO A 1 96 ? 3.301 -24.906 -21.672 1 96.31 96 PRO A O 1
ATOM 753 N N . VAL A 1 97 ? 1.803 -25.406 -20.031 1 98.38 97 VAL A N 1
ATOM 754 C CA . VAL A 1 97 ? 2.766 -25.188 -18.953 1 98.38 97 VAL A CA 1
ATOM 755 C C . VAL A 1 97 ? 3.799 -26.312 -18.938 1 98.38 97 VAL A C 1
ATOM 757 O O . VAL A 1 97 ? 5.004 -26.062 -19 1 98.38 97 VAL A O 1
ATOM 760 N N . PRO A 1 98 ? 3.41 -27.609 -18.953 1 98.56 98 PRO A N 1
ATOM 761 C CA . PRO A 1 98 ? 4.43 -28.672 -18.984 1 98.56 98 PRO A CA 1
ATOM 762 C C . PRO A 1 98 ? 5.328 -28.594 -20.219 1 98.56 98 PRO A C 1
ATOM 764 O O . PRO A 1 98 ? 6.539 -28.797 -20.109 1 98.56 98 PRO A O 1
ATOM 767 N N . THR A 1 99 ? 4.75 -28.297 -21.375 1 98.06 99 THR A N 1
ATOM 768 C CA . THR A 1 99 ? 5.535 -28.141 -22.594 1 98.06 99 THR A CA 1
ATOM 769 C C . THR A 1 99 ? 6.562 -27.031 -22.438 1 98.06 99 THR A C 1
ATOM 771 O O . THR A 1 99 ? 7.734 -27.203 -22.797 1 98.06 99 THR A O 1
ATOM 774 N N . ALA A 1 100 ? 6.117 -25.891 -21.938 1 98.44 100 ALA A N 1
ATOM 775 C CA . ALA A 1 100 ? 7.008 -24.75 -21.734 1 98.44 100 ALA A CA 1
ATOM 776 C C . ALA A 1 100 ? 8.125 -25.094 -20.75 1 98.44 100 ALA A C 1
ATOM 778 O O . ALA A 1 100 ? 9.289 -24.75 -20.984 1 98.44 100 ALA A O 1
ATOM 779 N N . VAL A 1 101 ? 7.801 -25.766 -19.672 1 98.81 101 VAL A N 1
ATOM 780 C CA . VAL A 1 101 ? 8.773 -26.125 -18.641 1 98.81 101 VAL A CA 1
ATOM 781 C C . VAL A 1 101 ? 9.875 -26.984 -19.25 1 98.81 101 VAL A C 1
ATOM 783 O O . VAL A 1 101 ? 11.062 -26.719 -19.047 1 98.81 101 VAL A O 1
ATOM 786 N N . ARG A 1 102 ? 9.492 -28.016 -19.953 1 98.56 102 ARG A N 1
ATOM 787 C CA . ARG A 1 102 ? 10.469 -28.906 -20.562 1 98.56 102 ARG A CA 1
ATOM 788 C C . ARG A 1 102 ? 11.438 -28.141 -21.453 1 98.56 102 ARG A C 1
ATOM 790 O O . ARG A 1 102 ? 12.648 -28.344 -21.375 1 98.56 102 ARG A O 1
ATOM 797 N N . GLU A 1 103 ? 10.875 -27.328 -22.312 1 98.12 103 GLU A N 1
ATOM 798 C CA . GLU A 1 103 ? 11.703 -26.594 -23.266 1 98.12 103 GLU A CA 1
ATOM 799 C C . GLU A 1 103 ? 12.594 -25.578 -22.562 1 98.12 103 GLU A C 1
ATOM 801 O O . GLU A 1 103 ? 13.758 -25.391 -22.938 1 98.12 103 GLU A O 1
ATOM 806 N N . LEU A 1 104 ? 12.039 -24.875 -21.578 1 98.75 104 LEU A N 1
ATOM 807 C CA . LEU A 1 104 ? 12.82 -23.891 -20.828 1 98.75 104 LEU A CA 1
ATOM 808 C C . LEU A 1 104 ? 13.977 -24.562 -20.109 1 98.75 104 LEU A C 1
ATOM 810 O O . LEU A 1 104 ? 15.102 -24.062 -20.125 1 98.75 104 LEU A O 1
ATOM 814 N N . LYS A 1 105 ? 13.695 -25.703 -19.438 1 98.5 105 LYS A N 1
ATOM 815 C CA . LYS A 1 105 ? 14.734 -26.391 -18.703 1 98.5 105 LYS A CA 1
ATOM 816 C C . LYS A 1 105 ? 15.805 -26.953 -19.625 1 98.5 105 LYS A C 1
ATOM 818 O O . LYS A 1 105 ? 16.984 -27.031 -19.266 1 98.5 105 LYS A O 1
ATOM 823 N N . ARG A 1 106 ? 15.375 -27.359 -20.781 1 98.38 106 ARG A N 1
ATOM 824 C CA . ARG A 1 106 ? 16.328 -27.844 -21.781 1 98.38 106 ARG A CA 1
ATOM 825 C C . ARG A 1 106 ? 17.234 -26.719 -22.281 1 98.38 106 ARG A C 1
ATOM 827 O O . ARG A 1 106 ? 18.453 -26.891 -22.344 1 98.38 106 ARG A O 1
ATOM 834 N N . ARG A 1 107 ? 16.703 -25.578 -22.594 1 98.12 107 ARG A N 1
ATOM 835 C CA . ARG A 1 107 ? 17.422 -24.484 -23.234 1 98.12 107 ARG A CA 1
ATOM 836 C C . ARG A 1 107 ? 18.172 -23.656 -22.203 1 98.12 107 ARG A C 1
ATOM 838 O O . ARG A 1 107 ? 19.25 -23.125 -22.484 1 98.12 107 ARG A O 1
ATOM 845 N N . PHE A 1 108 ? 17.578 -23.438 -21.078 1 98.5 108 PHE A N 1
ATOM 846 C CA . PHE A 1 108 ? 18.109 -22.594 -20.031 1 98.5 108 PHE A CA 1
ATOM 847 C C . PHE A 1 108 ? 18.156 -23.328 -18.688 1 98.5 108 PHE A C 1
ATOM 849 O O . PHE A 1 108 ? 17.438 -22.984 -17.75 1 98.5 108 PHE A O 1
ATOM 856 N N . PRO A 1 109 ? 19.094 -24.25 -18.453 1 97.56 109 PRO A N 1
ATOM 857 C CA . PRO A 1 109 ? 19.125 -25.078 -17.234 1 97.56 109 PRO A CA 1
ATOM 858 C C . PRO A 1 109 ? 19.328 -24.25 -15.969 1 97.56 109 PRO A C 1
ATOM 860 O O . PRO A 1 109 ? 18.984 -24.719 -14.875 1 97.56 109 PRO A O 1
ATOM 863 N N . GLU A 1 110 ? 19.781 -23.031 -16.047 1 97.06 110 GLU A N 1
ATOM 864 C CA . GLU A 1 110 ? 20.047 -22.172 -14.891 1 97.06 110 GLU A CA 1
ATOM 865 C C . GLU A 1 110 ? 18.766 -21.469 -14.43 1 97.06 110 GLU A C 1
ATOM 867 O O . GLU A 1 110 ? 18.734 -20.891 -13.344 1 97.06 110 GLU A O 1
ATOM 872 N N . LEU A 1 111 ? 17.75 -21.484 -15.281 1 98.56 111 LEU A N 1
ATOM 87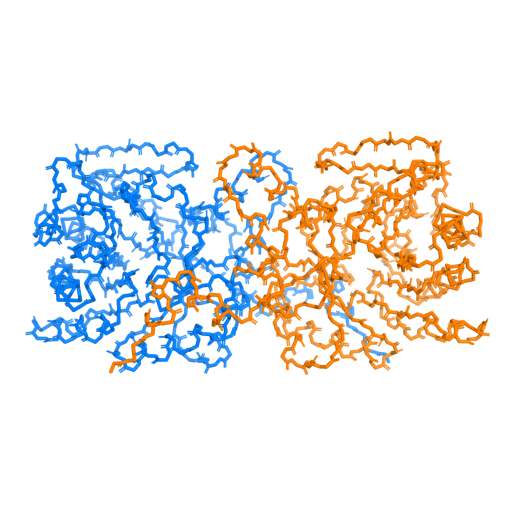3 C CA . LEU A 1 111 ? 16.5 -20.812 -14.984 1 98.56 111 LEU A CA 1
ATOM 874 C C . LEU A 1 111 ? 15.711 -21.547 -13.906 1 98.56 111 LEU A C 1
ATOM 876 O O . LEU A 1 111 ? 15.562 -22.766 -13.969 1 98.56 111 LEU A O 1
ATOM 880 N N . GLU A 1 112 ? 15.328 -20.859 -12.898 1 98.75 112 GLU A N 1
ATOM 881 C CA . GLU A 1 112 ? 14.398 -21.406 -11.922 1 98.75 112 GLU A CA 1
ATOM 882 C C . GLU A 1 112 ? 12.953 -21.219 -12.367 1 98.75 112 GLU A C 1
ATOM 884 O O . GLU A 1 112 ? 12.508 -20.078 -12.562 1 98.75 112 GLU A O 1
ATOM 889 N N . VAL A 1 113 ? 12.203 -22.297 -12.516 1 98.94 113 VAL A N 1
ATOM 890 C CA . VAL A 1 113 ? 10.875 -22.234 -13.109 1 98.94 113 VAL A CA 1
ATOM 891 C C . VAL A 1 113 ? 9.82 -22.562 -12.062 1 98.94 113 VAL A C 1
ATOM 893 O O . VAL A 1 113 ? 9.828 -23.656 -11.492 1 98.94 113 VAL A O 1
ATOM 896 N N . PHE A 1 114 ? 8.977 -21.578 -11.758 1 98.94 114 PHE A N 1
ATOM 897 C CA . PHE A 1 114 ? 7.766 -21.75 -10.961 1 98.94 114 PHE A CA 1
ATOM 898 C C . PHE A 1 114 ? 6.551 -21.969 -11.852 1 98.94 114 PHE A C 1
ATOM 900 O O . PHE A 1 114 ? 6.465 -21.391 -12.945 1 98.94 114 PHE A O 1
ATOM 907 N N . THR A 1 115 ? 5.633 -22.766 -11.406 1 98.94 115 THR A N 1
ATOM 908 C CA . THR A 1 115 ? 4.391 -22.938 -12.148 1 98.94 115 THR A CA 1
ATOM 909 C C . THR A 1 115 ? 3.184 -22.734 -11.242 1 98.94 115 THR A C 1
ATOM 911 O O . THR A 1 115 ? 3.193 -23.156 -10.078 1 98.94 115 THR A O 1
ATOM 914 N N . ASP A 1 116 ? 2.252 -22.062 -11.719 1 98.75 116 ASP A N 1
ATOM 915 C CA . ASP A 1 116 ? 1.003 -21.891 -10.984 1 98.75 116 ASP A CA 1
ATOM 916 C C . ASP A 1 116 ? 0.181 -23.172 -10.992 1 98.75 116 ASP A C 1
ATOM 918 O O . ASP A 1 116 ? -0.002 -23.797 -12.047 1 98.75 116 ASP A O 1
ATOM 922 N N . VAL A 1 117 ? -0.304 -23.547 -9.82 1 98.75 117 VAL A N 1
ATOM 923 C CA . VAL A 1 117 ? -1.181 -24.703 -9.695 1 98.75 117 VAL A CA 1
ATOM 924 C C . VAL A 1 117 ? -2.584 -24.25 -9.305 1 98.75 117 VAL A C 1
ATOM 926 O O . VAL A 1 117 ? -2.883 -24.094 -8.117 1 98.75 117 VAL A O 1
ATOM 929 N N . CYS A 1 118 ? -3.398 -24.094 -10.195 1 98 118 CYS A N 1
ATOM 930 C CA . CYS A 1 118 ? -4.805 -23.703 -10.102 1 98 118 CYS A CA 1
ATOM 931 C C . CYS A 1 118 ? -5.559 -24.094 -11.375 1 98 118 CYS A C 1
ATOM 933 O O . CYS A 1 118 ? -4.996 -24.062 -12.469 1 98 118 CYS A O 1
ATOM 935 N N . VAL A 1 119 ? -6.844 -24.328 -11.281 1 97 119 VAL A N 1
ATOM 936 C CA . VAL A 1 119 ? -7.535 -24.906 -12.43 1 97 119 VAL A CA 1
ATOM 937 C C . VAL A 1 119 ? -8.492 -23.875 -13.023 1 97 119 VAL A C 1
ATOM 939 O O . VAL A 1 119 ? -9.25 -24.188 -13.945 1 97 119 VAL A O 1
ATOM 942 N N . CYS A 1 120 ? -8.453 -22.688 -12.539 1 95.25 120 CYS A N 1
ATOM 943 C CA . CYS A 1 120 ? -9.43 -21.688 -12.953 1 95.25 120 CYS A CA 1
ATOM 944 C C . CYS A 1 120 ? -9.305 -21.391 -14.438 1 95.25 120 CYS A C 1
ATOM 946 O O . CYS A 1 120 ? -10.281 -21.031 -15.094 1 95.25 120 CYS A O 1
ATOM 948 N N . GLY A 1 121 ? -8.102 -21.469 -15.016 1 94.44 121 GLY A N 1
ATOM 949 C CA . GLY A 1 121 ? -7.898 -21.234 -16.438 1 94.44 121 GLY A CA 1
ATOM 950 C C . GLY A 1 121 ? -8.266 -22.438 -17.297 1 94.44 121 GLY A C 1
ATOM 951 O O . GLY A 1 121 ? -8.25 -22.344 -18.516 1 94.44 121 GLY A O 1
ATOM 952 N N . TYR A 1 122 ? -8.695 -23.516 -16.656 1 96.5 122 TYR A N 1
ATOM 953 C CA . TYR A 1 122 ? -8.945 -24.766 -17.375 1 96.5 122 TYR A CA 1
ATOM 954 C C . TYR A 1 122 ? -10.391 -25.219 -17.188 1 96.5 122 TYR A C 1
ATOM 956 O O . TYR A 1 122 ? -10.852 -26.141 -17.875 1 96.5 122 TYR A O 1
ATOM 964 N N . THR A 1 123 ? -11.07 -24.594 -16.25 1 95.88 123 THR A N 1
ATOM 965 C CA . THR A 1 123 ? -12.469 -24.938 -16.047 1 95.88 123 THR A CA 1
ATOM 966 C C . THR A 1 123 ? -13.375 -24.062 -16.906 1 95.88 123 THR A C 1
ATOM 968 O O . THR A 1 123 ? -13.031 -22.922 -17.203 1 95.88 123 THR A O 1
ATOM 971 N N . SER A 1 124 ? -14.57 -24.578 -17.203 1 94.12 124 SER A N 1
ATOM 972 C CA . SER A 1 124 ? -15.547 -23.812 -17.969 1 94.12 124 SER A CA 1
ATOM 973 C C . SER A 1 124 ? -16.172 -22.703 -17.125 1 94.12 124 SER A C 1
ATOM 975 O O . SER A 1 124 ? -16.578 -21.672 -17.656 1 94.12 124 SER A O 1
ATOM 977 N N . HIS A 1 125 ? -16.109 -22.891 -15.812 1 92.81 125 HIS A N 1
ATOM 978 C CA . HIS A 1 125 ? -16.797 -21.953 -14.938 1 92.81 125 HIS A CA 1
ATOM 979 C C . HIS A 1 125 ? -15.805 -20.953 -14.336 1 92.81 125 HIS A C 1
ATOM 981 O O . HIS A 1 125 ? -16.219 -19.938 -13.758 1 92.81 125 HIS A O 1
ATOM 987 N N . GLY A 1 126 ? -14.547 -21.219 -14.391 1 93.06 126 GLY A N 1
ATOM 988 C CA . GLY A 1 126 ? -13.547 -20.219 -14.047 1 93.06 126 GLY A CA 1
ATOM 989 C C . GLY A 1 126 ? -13.195 -20.219 -12.57 1 93.06 126 GLY A C 1
ATOM 990 O O . GLY A 1 126 ? -12.367 -19.406 -12.133 1 93.06 126 GLY A O 1
ATOM 991 N N . HIS A 1 127 ? -13.797 -21.062 -11.742 1 94.19 127 HIS A N 1
ATOM 992 C CA . HIS A 1 127 ? -13.445 -21.156 -10.328 1 94.19 127 HIS A CA 1
ATOM 993 C C . HIS A 1 127 ? -12.141 -21.922 -10.141 1 94.19 127 HIS A C 1
ATOM 995 O O . HIS A 1 127 ? -11.727 -22.688 -11.016 1 94.19 127 HIS A O 1
ATOM 1001 N N . CYS A 1 128 ? -11.531 -21.734 -9.008 1 94.69 128 CYS A N 1
ATOM 1002 C CA . CYS A 1 128 ? -10.203 -22.266 -8.75 1 94.69 128 CYS A CA 1
ATOM 1003 C C . CYS A 1 128 ? -10.273 -23.75 -8.375 1 94.69 128 CYS A C 1
ATOM 1005 O O . CYS A 1 128 ? -9.242 -24.375 -8.117 1 94.69 128 CYS A O 1
ATOM 1007 N N . GLY A 1 129 ? -11.484 -24.312 -8.367 1 94.75 129 GLY A N 1
ATOM 1008 C CA . GLY A 1 129 ? -11.719 -25.719 -8.062 1 94.75 129 GLY A CA 1
ATOM 1009 C C . GLY A 1 129 ? -12.922 -26.297 -8.781 1 94.75 129 GLY A C 1
ATOM 1010 O O . GLY A 1 129 ? -13.516 -25.641 -9.633 1 94.75 129 GLY A O 1
ATOM 1011 N N . LEU A 1 130 ? -13.148 -27.547 -8.461 1 96.12 130 LEU A N 1
ATOM 1012 C CA . LEU A 1 130 ? -14.32 -28.219 -9.023 1 96.12 130 LEU A CA 1
ATOM 1013 C C . LEU A 1 130 ? -15.594 -27.781 -8.312 1 96.12 130 LEU A C 1
ATOM 1015 O O . LEU A 1 130 ? -15.586 -27.578 -7.094 1 96.12 130 LEU A O 1
ATOM 1019 N N . VAL A 1 131 ? -16.609 -27.656 -9.125 1 94.44 131 VAL A N 1
ATOM 1020 C CA . VAL A 1 131 ? -17.859 -27.109 -8.578 1 94.44 131 VAL A CA 1
ATOM 1021 C C . VAL A 1 131 ? -18.906 -28.203 -8.484 1 94.44 131 VAL A C 1
ATOM 1023 O O . VAL A 1 131 ? -19.047 -29.016 -9.406 1 94.44 131 VAL A O 1
ATOM 1026 N N . ARG A 1 132 ? -19.547 -28.266 -7.371 1 91.38 132 ARG A N 1
ATOM 1027 C CA . ARG A 1 132 ? -20.734 -29.078 -7.125 1 91.38 132 ARG A CA 1
ATOM 1028 C C . ARG A 1 132 ? -21.906 -28.203 -6.703 1 91.38 132 ARG A C 1
ATOM 1030 O O . ARG A 1 132 ? -21.891 -27.594 -5.633 1 91.38 132 ARG A O 1
ATOM 1037 N N . GLY A 1 133 ? -22.922 -28.172 -7.574 1 87.12 133 GLY A N 1
ATOM 1038 C CA . GLY A 1 133 ? -23.953 -27.172 -7.328 1 87.12 133 GLY A CA 1
ATOM 1039 C C . GLY A 1 133 ? -23.453 -25.75 -7.5 1 87.12 133 GLY A C 1
ATOM 1040 O O . GLY A 1 133 ? -22.984 -25.375 -8.578 1 87.12 133 GLY A O 1
ATOM 1041 N N . GLU A 1 134 ? -23.438 -25.031 -6.422 1 84.94 134 GLU A N 1
ATOM 1042 C CA . GLU A 1 134 ? -22.969 -23.656 -6.504 1 84.94 134 GLU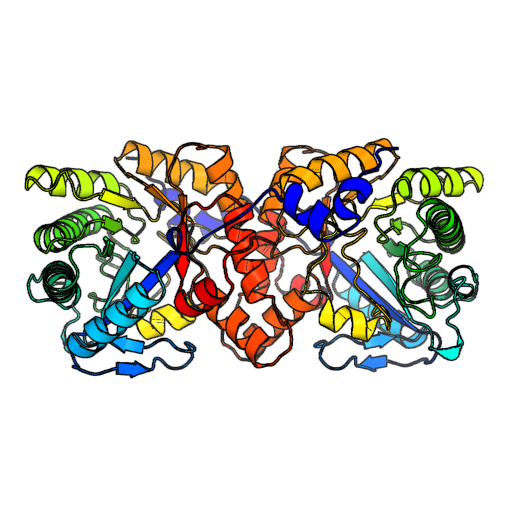 A CA 1
ATOM 1043 C C . GLU A 1 134 ? -21.75 -23.438 -5.605 1 84.94 134 GLU A C 1
ATOM 1045 O O . GLU A 1 134 ? -21.375 -22.297 -5.328 1 84.94 134 GLU A O 1
ATOM 1050 N N . GLU A 1 135 ? -21.203 -24.594 -5.258 1 90.5 135 GLU A N 1
ATOM 1051 C CA . GLU A 1 135 ? -20.094 -24.484 -4.32 1 90.5 135 GLU A CA 1
ATOM 1052 C C . GLU A 1 135 ? -18.844 -25.156 -4.871 1 90.5 135 GLU A C 1
ATOM 1054 O O . GLU A 1 135 ? -18.938 -26.188 -5.555 1 90.5 135 GLU A O 1
ATOM 1059 N N . VAL A 1 136 ? -17.75 -24.641 -4.523 1 93.19 136 VAL A N 1
ATOM 1060 C CA . VAL A 1 136 ? -16.484 -25.266 -4.867 1 93.19 136 VAL A CA 1
ATOM 1061 C C . VAL A 1 136 ? -16.188 -26.406 -3.896 1 93.19 136 VAL A C 1
ATOM 1063 O O . VAL A 1 136 ? -16.094 -26.188 -2.686 1 93.19 136 VAL A O 1
ATOM 1066 N N . SER A 1 137 ? -16.062 -27.578 -4.434 1 94.56 137 SER A N 1
ATOM 1067 C CA . SER A 1 137 ? -15.789 -28.766 -3.623 1 94.56 137 SER A CA 1
ATOM 1068 C C . SER A 1 137 ? -14.32 -28.812 -3.213 1 94.56 137 SER A C 1
ATOM 1070 O O . SER A 1 137 ? -13.438 -28.969 -4.059 1 94.56 137 SER A O 1
ATOM 1072 N N . ASN A 1 138 ? -14.07 -28.719 -1.929 1 95.25 138 ASN A N 1
ATOM 1073 C CA . ASN A 1 138 ? -12.703 -28.672 -1.429 1 95.25 138 ASN A CA 1
ATOM 1074 C C . ASN A 1 138 ? -11.945 -29.969 -1.742 1 95.25 138 ASN A C 1
ATOM 1076 O O . ASN A 1 138 ? -10.906 -29.938 -2.404 1 95.25 138 ASN A O 1
ATOM 1080 N N . ASP A 1 139 ? -12.516 -31.094 -1.402 1 94.94 139 ASP A N 1
ATOM 1081 C CA . ASP A 1 139 ? -11.797 -32.375 -1.442 1 94.94 139 ASP A CA 1
ATOM 1082 C C . ASP A 1 139 ? -11.5 -32.781 -2.881 1 94.94 139 ASP A C 1
ATOM 1084 O O . ASP A 1 139 ? -10.383 -33.219 -3.189 1 94.94 139 ASP A O 1
ATOM 1088 N N . GLU A 1 140 ? -12.484 -32.656 -3.715 1 96.56 140 GLU A N 1
ATOM 1089 C CA . GLU A 1 140 ? -12.281 -33 -5.113 1 96.56 140 GLU A CA 1
ATOM 1090 C C . GLU A 1 140 ? -11.25 -32.094 -5.773 1 96.56 140 GLU A C 1
ATOM 1092 O O . GLU A 1 140 ? -10.453 -32.562 -6.602 1 96.56 140 GLU A O 1
ATOM 1097 N N . SER A 1 141 ? -11.312 -30.891 -5.391 1 97.69 141 SER A N 1
ATOM 1098 C CA . SER A 1 141 ? -10.375 -29.922 -5.957 1 97.69 141 SER A CA 1
ATOM 1099 C C . SER A 1 141 ? -8.945 -30.219 -5.527 1 97.69 141 SER A C 1
ATOM 1101 O O . SER A 1 141 ? -8.023 -30.156 -6.34 1 97.69 141 SER A O 1
ATOM 1103 N N . VAL A 1 142 ? -8.82 -30.531 -4.262 1 98.06 142 VAL A N 1
ATOM 1104 C CA . VAL A 1 142 ? -7.5 -30.797 -3.697 1 98.06 142 VAL A CA 1
ATOM 1105 C C . VAL A 1 142 ? -6.84 -31.953 -4.449 1 98.06 142 VAL A C 1
ATOM 1107 O O . VAL A 1 142 ? -5.648 -31.891 -4.77 1 98.06 142 VAL A O 1
ATOM 1110 N N . LEU A 1 143 ? -7.543 -32.969 -4.77 1 97.94 143 LEU A N 1
ATOM 1111 C CA . LEU A 1 143 ? -7.016 -34.125 -5.488 1 97.94 143 LEU A CA 1
ATOM 1112 C C . LEU A 1 143 ? -6.578 -33.719 -6.898 1 97.94 143 LEU A C 1
ATOM 1114 O O . LEU A 1 143 ? -5.527 -34.156 -7.367 1 97.94 143 LEU A O 1
ATOM 1118 N N . LEU A 1 144 ? -7.406 -32.969 -7.539 1 98.31 144 LEU A N 1
ATOM 1119 C CA . LEU A 1 144 ? -7.102 -32.5 -8.891 1 98.31 144 LEU A CA 1
ATOM 1120 C C . LEU A 1 144 ? -5.859 -31.625 -8.891 1 98.31 144 LEU A C 1
ATOM 1122 O O . LEU A 1 144 ? -4.992 -31.766 -9.758 1 98.31 144 LEU A O 1
ATOM 1126 N N . LEU A 1 145 ? -5.746 -30.75 -7.934 1 98.75 145 LEU A N 1
ATOM 1127 C CA . LEU A 1 145 ? -4.598 -29.859 -7.816 1 98.75 145 LEU A CA 1
ATOM 1128 C C . LEU A 1 145 ? -3.314 -30.641 -7.59 1 98.75 145 LEU A C 1
ATOM 1130 O O . LEU A 1 145 ? -2.27 -30.312 -8.156 1 98.75 145 LEU A O 1
ATOM 1134 N N . ALA A 1 146 ? -3.42 -31.656 -6.762 1 98.81 146 ALA A N 1
ATOM 1135 C CA . ALA A 1 146 ? -2.26 -32.5 -6.492 1 98.81 146 ALA A CA 1
ATOM 1136 C C . ALA A 1 146 ? -1.778 -33.188 -7.77 1 98.81 146 ALA A C 1
ATOM 1138 O O . ALA A 1 146 ? -0.575 -33.25 -8.023 1 98.81 146 ALA A O 1
ATOM 1139 N N . ARG A 1 147 ? -2.686 -33.688 -8.547 1 98.75 147 ARG A N 1
ATOM 1140 C CA . ARG A 1 147 ? -2.328 -34.312 -9.812 1 98.75 147 ARG A CA 1
ATOM 1141 C C . ARG A 1 147 ? -1.679 -33.312 -10.766 1 98.75 147 ARG A C 1
ATOM 1143 O O . ARG A 1 147 ? -0.708 -33.656 -11.445 1 98.75 147 ARG A O 1
ATOM 1150 N N . MET A 1 148 ? -2.215 -32.156 -10.812 1 98.88 148 MET A N 1
ATOM 1151 C CA . MET A 1 148 ? -1.656 -31.094 -11.656 1 98.88 148 MET A CA 1
ATOM 1152 C C . MET A 1 148 ? -0.219 -30.781 -11.258 1 98.88 148 MET A C 1
ATOM 1154 O O . MET A 1 148 ? 0.649 -30.625 -12.117 1 98.88 148 MET A O 1
ATOM 1158 N N . ALA A 1 149 ? -0 -30.672 -9.953 1 98.88 149 ALA A N 1
ATOM 1159 C CA . ALA A 1 149 ? 1.341 -30.391 -9.445 1 98.88 149 ALA A CA 1
ATOM 1160 C C . ALA A 1 149 ? 2.328 -31.469 -9.891 1 98.88 149 ALA A C 1
ATOM 1162 O O . ALA A 1 149 ? 3.467 -31.156 -10.25 1 98.88 149 ALA A O 1
ATOM 1163 N N . VAL A 1 150 ? 1.892 -32.688 -9.852 1 98.88 150 VAL A N 1
ATOM 1164 C CA . VAL A 1 150 ? 2.742 -33.812 -10.258 1 98.88 150 VAL A CA 1
ATOM 1165 C C . VAL A 1 150 ? 3.084 -33.688 -11.742 1 98.88 150 VAL A C 1
ATOM 1167 O O . VAL A 1 150 ? 4.238 -33.875 -12.141 1 98.88 150 VAL A O 1
ATOM 1170 N N . VAL A 1 151 ? 2.107 -33.312 -12.586 1 98.88 151 VAL A N 1
ATOM 1171 C CA . VAL A 1 151 ? 2.322 -33.125 -14.016 1 98.88 151 VAL A CA 1
ATOM 1172 C C . VAL A 1 151 ? 3.396 -32.062 -14.25 1 98.88 151 VAL A C 1
ATOM 1174 O O . VAL A 1 151 ? 4.297 -32.25 -15.07 1 98.88 151 VAL A O 1
ATOM 1177 N N . HIS A 1 152 ? 3.307 -31 -13.523 1 98.88 152 HIS A N 1
ATOM 1178 C CA . HIS A 1 152 ? 4.285 -29.922 -13.648 1 98.88 152 HIS A CA 1
ATOM 1179 C C . HIS A 1 152 ? 5.66 -30.375 -13.164 1 98.88 152 HIS A C 1
ATOM 1181 O O . HIS A 1 152 ? 6.672 -30.078 -13.805 1 98.88 152 HIS A O 1
ATOM 1187 N N . GLY A 1 153 ? 5.68 -31.031 -12.023 1 98.88 153 GLY A N 1
ATOM 1188 C CA . GLY A 1 153 ? 6.934 -31.547 -11.5 1 98.88 153 GLY A CA 1
ATOM 1189 C C . GLY A 1 153 ? 7.625 -32.5 -12.445 1 98.88 153 GLY A C 1
ATOM 1190 O O . GLY A 1 153 ? 8.844 -32.438 -12.625 1 98.88 153 GLY A O 1
ATOM 1191 N N . GLU A 1 154 ? 6.852 -33.406 -13.016 1 98.81 154 GLU A N 1
ATOM 1192 C CA . GLU A 1 154 ? 7.391 -34.375 -13.961 1 98.81 154 GLU A CA 1
ATOM 1193 C C . GLU A 1 154 ? 7.973 -33.688 -15.188 1 98.81 154 GLU A C 1
ATOM 1195 O O . GLU A 1 154 ? 8.922 -34.188 -15.789 1 98.81 154 GLU A O 1
ATOM 1200 N N . ALA A 1 155 ? 7.391 -32.531 -15.523 1 98.75 155 ALA A N 1
ATOM 1201 C CA . ALA A 1 155 ? 7.891 -31.766 -16.656 1 98.75 155 ALA A CA 1
ATOM 1202 C C . ALA A 1 155 ? 9.227 -31.109 -16.328 1 98.75 155 ALA A C 1
ATOM 1204 O O . ALA A 1 155 ? 9.953 -30.672 -17.234 1 98.75 155 ALA A O 1
ATOM 1205 N N . GLY A 1 156 ? 9.531 -30.922 -15.055 1 98.69 156 GLY A N 1
ATOM 1206 C CA . GLY A 1 156 ? 10.82 -30.375 -14.664 1 98.69 156 GLY A CA 1
ATOM 1207 C C . GLY A 1 156 ? 10.719 -29.094 -13.875 1 98.69 156 GLY A C 1
ATOM 1208 O O . GLY A 1 156 ? 11.719 -28.406 -13.648 1 98.69 156 GLY A O 1
ATOM 1209 N N . ALA A 1 157 ? 9.516 -28.734 -13.469 1 98.88 157 ALA A N 1
ATOM 1210 C CA . ALA A 1 157 ? 9.352 -27.516 -12.68 1 98.88 157 ALA A CA 1
ATOM 1211 C C . ALA A 1 157 ? 10.18 -27.578 -11.391 1 98.88 157 ALA A C 1
ATOM 1213 O O . ALA A 1 157 ? 10.258 -28.625 -10.742 1 98.88 157 ALA A O 1
ATOM 1214 N N . ASP A 1 158 ? 10.852 -26.453 -11.039 1 98.88 158 ASP A N 1
ATOM 1215 C CA . ASP A 1 158 ? 11.586 -26.375 -9.781 1 98.88 158 ASP A CA 1
ATOM 1216 C C . ASP A 1 158 ? 10.641 -26.156 -8.602 1 98.88 158 ASP A C 1
ATOM 1218 O O . ASP A 1 158 ? 10.875 -26.672 -7.504 1 98.88 158 ASP A O 1
ATOM 1222 N N . TRP A 1 159 ? 9.586 -25.359 -8.875 1 98.88 159 TRP A N 1
ATOM 1223 C CA . TRP A 1 159 ? 8.594 -25 -7.879 1 98.88 159 TRP A CA 1
ATOM 1224 C C . TRP A 1 159 ? 7.18 -25.172 -8.43 1 98.88 159 TRP A C 1
ATOM 1226 O O . TRP A 1 159 ? 6.922 -24.859 -9.594 1 98.88 159 TRP A O 1
ATOM 1236 N N . VAL A 1 160 ? 6.309 -25.656 -7.609 1 98.94 160 VAL A N 1
ATOM 1237 C CA . VAL A 1 160 ? 4.879 -25.531 -7.867 1 98.94 160 VAL A CA 1
ATOM 1238 C C . VAL A 1 160 ? 4.25 -24.562 -6.867 1 98.94 160 VAL A C 1
ATOM 1240 O O . VAL A 1 160 ? 4.633 -24.531 -5.695 1 98.94 160 VAL A O 1
ATOM 1243 N N . ALA A 1 161 ? 3.35 -23.766 -7.344 1 98.94 161 ALA A N 1
ATOM 1244 C CA . ALA A 1 161 ? 2.77 -22.703 -6.516 1 98.94 161 ALA A CA 1
ATOM 1245 C C . ALA A 1 161 ? 1.248 -22.812 -6.477 1 98.94 161 ALA A C 1
ATOM 1247 O O . ALA A 1 161 ? 0.555 -22.219 -7.305 1 98.94 161 ALA A O 1
ATOM 1248 N N . PRO A 1 162 ? 0.708 -23.547 -5.531 1 98.75 162 PRO A N 1
ATOM 1249 C CA . PRO A 1 162 ? -0.744 -23.719 -5.43 1 98.75 162 PRO A CA 1
ATOM 1250 C C . PRO A 1 162 ? -1.453 -22.422 -5.012 1 98.75 162 PRO A C 1
ATOM 1252 O O . PRO A 1 162 ? -1.302 -21.969 -3.875 1 98.75 162 PRO A O 1
ATOM 1255 N N . SER A 1 163 ? -2.262 -21.953 -5.848 1 98.19 163 SER A N 1
ATOM 1256 C CA . SER A 1 163 ? -2.873 -20.641 -5.645 1 98.19 163 SER A CA 1
ATOM 1257 C C . SER A 1 163 ? -4.379 -20.766 -5.438 1 98.19 163 SER A C 1
ATOM 1259 O O . SER A 1 163 ? -5.074 -19.75 -5.305 1 98.19 163 SER A O 1
ATOM 1261 N N . ALA A 1 164 ? -4.949 -21.953 -5.258 1 97.06 164 ALA A N 1
ATOM 1262 C CA . ALA A 1 164 ? -6.395 -22.172 -5.266 1 97.06 164 ALA A CA 1
ATOM 1263 C C . ALA A 1 164 ? -6.996 -21.891 -3.893 1 97.06 164 ALA A C 1
ATOM 1265 O O . ALA A 1 164 ? -8.219 -21.766 -3.758 1 97.06 164 ALA A O 1
ATOM 1266 N N . MET A 1 165 ? -6.242 -21.906 -2.857 1 96.25 165 MET A N 1
ATOM 1267 C CA . MET A 1 165 ? -6.668 -21.625 -1.489 1 96.25 165 MET A CA 1
ATOM 1268 C C . MET A 1 165 ? -7.645 -22.688 -1.001 1 96.25 165 MET A C 1
ATOM 1270 O O . MET A 1 165 ? -8.633 -22.375 -0.341 1 96.25 165 MET A O 1
ATOM 1274 N N . MET A 1 166 ? -7.438 -23.922 -1.422 1 96.81 166 MET A N 1
ATOM 1275 C CA . MET A 1 166 ? -8.203 -25.031 -0.865 1 96.81 166 MET A CA 1
ATOM 1276 C C . MET A 1 166 ? -7.574 -25.531 0.434 1 96.81 166 MET A C 1
ATOM 1278 O O . MET A 1 166 ? -6.348 -25.562 0.561 1 96.81 166 MET A O 1
ATOM 1282 N N . ASP A 1 167 ? -8.477 -25.922 1.339 1 96.56 167 ASP A N 1
ATOM 1283 C CA . ASP A 1 167 ? -7.98 -26.453 2.598 1 96.56 167 ASP A CA 1
ATOM 1284 C C . ASP A 1 167 ? -7.254 -27.781 2.375 1 96.56 167 ASP A C 1
ATOM 1286 O O . ASP A 1 167 ? -7.797 -28.703 1.744 1 96.56 167 ASP A O 1
ATOM 1290 N N . GLY A 1 168 ? -6.004 -27.828 2.801 1 97.56 168 GLY A N 1
ATOM 1291 C CA . GLY A 1 168 ? -5.277 -29.094 2.742 1 97.56 168 GLY A CA 1
ATOM 1292 C C . GLY A 1 168 ? -4.547 -29.297 1.429 1 97.56 168 GLY A C 1
ATOM 1293 O O . GLY A 1 168 ? -3.898 -30.328 1.228 1 97.56 168 GLY A O 1
ATOM 1294 N N . GLN A 1 169 ? -4.621 -28.328 0.554 1 98.31 169 GLN A N 1
ATOM 1295 C CA . GLN A 1 169 ? -4.066 -28.516 -0.782 1 98.31 169 GLN A CA 1
ATOM 1296 C C . GLN A 1 169 ? -2.553 -28.703 -0.726 1 98.31 169 GLN A C 1
ATOM 1298 O O . GLN A 1 169 ? -1.992 -29.5 -1.483 1 98.31 169 GLN A O 1
ATOM 1303 N N . VAL A 1 170 ? -1.875 -28.047 0.221 1 98.69 170 VAL A N 1
ATOM 1304 C CA . VAL A 1 170 ? -0.418 -28.125 0.281 1 98.69 170 VAL A CA 1
ATOM 1305 C C . VAL A 1 170 ? 0.021 -29.516 0.694 1 98.69 170 VAL A C 1
ATOM 1307 O O . VAL A 1 170 ? 0.931 -30.094 0.092 1 98.69 170 VAL A O 1
ATOM 1310 N N . GLU A 1 171 ? -0.615 -30.047 1.663 1 98.56 171 GLU A N 1
ATOM 1311 C CA . GLU A 1 171 ? -0.301 -31.391 2.102 1 98.56 171 GLU A CA 1
ATOM 1312 C C . GLU A 1 171 ? -0.547 -32.406 0.988 1 98.56 171 GLU A C 1
ATOM 1314 O O . GLU A 1 171 ? 0.262 -33.312 0.774 1 98.56 171 GLU A O 1
ATOM 1319 N N . ALA A 1 172 ? -1.685 -32.312 0.354 1 98.62 172 ALA A N 1
ATOM 1320 C CA . ALA A 1 172 ? -2.027 -33.219 -0.733 1 98.62 172 ALA A CA 1
ATOM 1321 C C . ALA A 1 172 ? -0.99 -33.156 -1.851 1 98.62 172 ALA A C 1
ATOM 1323 O O . ALA A 1 172 ? -0.587 -34.188 -2.389 1 98.62 172 ALA A O 1
ATOM 1324 N N . ILE A 1 173 ? -0.584 -31.969 -2.207 1 98.81 173 ILE A N 1
ATOM 1325 C CA . ILE A 1 173 ? 0.399 -31.766 -3.264 1 98.81 173 ILE A CA 1
ATOM 1326 C C . ILE A 1 173 ? 1.742 -32.344 -2.842 1 98.81 173 ILE A C 1
ATOM 1328 O O . ILE A 1 173 ? 2.381 -33.062 -3.613 1 98.81 173 ILE A O 1
ATOM 1332 N N . ARG A 1 174 ? 2.201 -32.062 -1.589 1 98.69 174 ARG A N 1
ATOM 1333 C CA . ARG A 1 174 ? 3.457 -32.625 -1.086 1 98.69 174 ARG A CA 1
ATOM 1334 C C . ARG A 1 174 ? 3.453 -34.156 -1.138 1 98.69 174 ARG A C 1
ATOM 1336 O O . ARG A 1 174 ? 4.402 -34.75 -1.631 1 98.69 174 ARG A O 1
ATOM 1343 N N . ARG A 1 175 ? 2.365 -34.719 -0.707 1 98.56 175 ARG A N 1
ATOM 1344 C CA . ARG A 1 175 ? 2.252 -36.188 -0.703 1 98.56 175 ARG A CA 1
ATOM 1345 C C . ARG A 1 175 ? 2.297 -36.75 -2.121 1 98.56 175 ARG A C 1
ATOM 1347 O O . ARG A 1 175 ? 2.949 -37.75 -2.375 1 98.56 175 ARG A O 1
ATOM 1354 N N . ALA A 1 176 ? 1.563 -36.125 -2.965 1 98.75 176 ALA A N 1
ATOM 1355 C CA . ALA A 1 176 ? 1.508 -36.562 -4.348 1 98.75 176 ALA A CA 1
ATOM 1356 C C . ALA A 1 176 ? 2.881 -36.5 -5.012 1 98.75 176 ALA A C 1
ATOM 1358 O O . ALA A 1 176 ? 3.299 -37.438 -5.703 1 98.75 176 ALA A O 1
ATOM 1359 N N . LEU A 1 177 ? 3.582 -35.375 -4.82 1 98.69 177 LEU A N 1
ATOM 1360 C CA . LEU A 1 177 ? 4.922 -35.219 -5.371 1 98.69 177 LEU A CA 1
ATOM 1361 C C . LEU A 1 177 ? 5.879 -36.25 -4.816 1 98.69 177 LEU A C 1
ATOM 1363 O O . LEU A 1 177 ? 6.586 -36.938 -5.574 1 98.69 177 LEU A O 1
ATOM 1367 N N . ASP A 1 178 ? 5.859 -36.438 -3.525 1 98.31 178 ASP A N 1
ATOM 1368 C CA . ASP A 1 178 ? 6.742 -37.406 -2.885 1 98.31 178 ASP A CA 1
ATOM 1369 C C . ASP A 1 178 ? 6.445 -38.812 -3.375 1 98.31 178 ASP A C 1
ATOM 1371 O O . ASP A 1 178 ? 7.363 -39.625 -3.58 1 98.31 178 ASP A O 1
ATOM 1375 N N . GLY A 1 179 ? 5.242 -39.094 -3.52 1 98.25 179 GLY A N 1
ATOM 1376 C CA . GLY A 1 179 ? 4.824 -40.406 -3.984 1 98.25 179 GLY A CA 1
ATOM 1377 C C . GLY A 1 179 ? 5.32 -40.719 -5.383 1 98.25 179 GLY A C 1
ATOM 1378 O O . GLY A 1 179 ? 5.414 -41.906 -5.762 1 98.25 179 GLY A O 1
ATOM 1379 N N . ARG A 1 180 ? 5.625 -39.75 -6.168 1 98.12 180 ARG A N 1
ATOM 1380 C CA . ARG A 1 180 ? 6.105 -39.938 -7.531 1 98.12 180 ARG A CA 1
ATOM 1381 C C . ARG A 1 180 ? 7.617 -39.75 -7.613 1 98.12 180 ARG A C 1
ATOM 1383 O O . ARG A 1 180 ? 8.172 -39.625 -8.703 1 98.12 180 ARG A O 1
ATOM 1390 N N . GLY A 1 181 ? 8.281 -39.625 -6.43 1 98.06 181 GLY A N 1
ATOM 1391 C CA . GLY A 1 181 ? 9.719 -39.438 -6.391 1 98.06 181 GLY A CA 1
ATOM 1392 C C . GLY A 1 181 ? 10.156 -38.031 -6.734 1 98.06 181 GLY A C 1
ATOM 1393 O O . GLY A 1 181 ? 11.289 -37.812 -7.152 1 98.06 181 GLY A O 1
ATOM 1394 N N . LEU A 1 182 ? 9.328 -37.031 -6.645 1 98.38 182 LEU A N 1
ATOM 1395 C CA . LEU A 1 182 ? 9.594 -35.656 -6.984 1 98.38 182 LEU A CA 1
ATOM 1396 C C . LEU A 1 182 ? 9.789 -34.812 -5.727 1 98.38 182 LEU A C 1
ATOM 1398 O O . LEU A 1 182 ? 9.297 -33.688 -5.645 1 98.38 182 LEU A O 1
ATOM 1402 N N . SER A 1 183 ? 10.445 -35.312 -4.742 1 95.88 183 SER A N 1
ATOM 1403 C CA . SER A 1 183 ? 10.609 -34.656 -3.455 1 95.88 183 SER A CA 1
ATOM 1404 C C . SER A 1 183 ? 11.438 -33.375 -3.596 1 95.88 183 SER A C 1
ATOM 1406 O O . SER A 1 183 ? 11.414 -32.5 -2.717 1 95.88 183 SER A O 1
ATOM 1408 N N . GLY A 1 184 ? 12.125 -33.281 -4.605 1 97.19 184 GLY A N 1
ATOM 1409 C CA . GLY A 1 184 ? 12.953 -32.094 -4.836 1 97.19 184 GLY A CA 1
ATOM 1410 C C . GLY A 1 184 ? 12.172 -30.906 -5.332 1 97.19 184 GLY A C 1
ATOM 1411 O O . GLY A 1 184 ? 12.656 -29.766 -5.285 1 97.19 184 GLY A O 1
ATOM 1412 N N . VAL A 1 185 ? 10.953 -31.109 -5.883 1 98.62 185 VAL A N 1
ATOM 1413 C CA . VAL A 1 185 ? 10.094 -30.016 -6.324 1 98.62 185 VAL A CA 1
ATOM 1414 C C . VAL A 1 185 ? 9.586 -29.25 -5.113 1 98.62 185 VAL A C 1
ATOM 1416 O O . VAL A 1 185 ? 8.938 -29.812 -4.23 1 98.62 185 VAL A O 1
ATOM 1419 N N . ARG A 1 186 ? 9.875 -27.984 -5.031 1 98.81 186 ARG A N 1
ATOM 1420 C CA . ARG A 1 186 ? 9.508 -27.156 -3.887 1 98.81 186 ARG A CA 1
ATOM 1421 C C . ARG A 1 186 ? 8.109 -26.562 -4.055 1 98.81 186 ARG A C 1
ATOM 1423 O O . ARG A 1 186 ? 7.594 -26.5 -5.172 1 98.81 186 ARG A O 1
ATOM 1430 N N . ILE A 1 187 ? 7.508 -26.172 -2.947 1 98.88 187 ILE A N 1
ATOM 1431 C CA . ILE A 1 187 ? 6.148 -25.641 -2.955 1 98.88 187 ILE A CA 1
ATOM 1432 C C . ILE A 1 187 ? 6.164 -24.188 -2.451 1 98.88 187 ILE A C 1
ATOM 1434 O O . ILE A 1 187 ? 6.602 -23.922 -1.33 1 98.88 187 ILE A O 1
ATOM 1438 N N . LEU A 1 188 ? 5.758 -23.25 -3.283 1 98.94 188 LEU A N 1
ATOM 1439 C CA . LEU A 1 188 ? 5.457 -21.875 -2.898 1 98.94 188 LEU A CA 1
ATOM 1440 C C . LEU A 1 188 ? 3.959 -21.672 -2.705 1 98.94 188 LEU A C 1
ATOM 1442 O O . LEU A 1 188 ? 3.229 -21.453 -3.672 1 98.94 188 LEU A O 1
ATOM 1446 N N . SER A 1 189 ? 3.523 -21.703 -1.509 1 98.62 189 SER A N 1
ATOM 1447 C CA . SER A 1 189 ? 2.09 -21.656 -1.235 1 98.62 189 SER A CA 1
ATOM 1448 C C . SER A 1 189 ? 1.564 -20.234 -1.276 1 98.62 189 SER A C 1
ATOM 1450 O O . SER A 1 189 ? 2.203 -19.312 -0.756 1 98.62 189 SER A O 1
ATOM 1452 N N . TYR A 1 190 ? 0.45 -20.062 -1.96 1 98 190 TYR A N 1
ATOM 1453 C CA . TYR A 1 190 ? -0.292 -18.812 -1.868 1 98 190 TYR A CA 1
ATOM 1454 C C . TYR A 1 190 ? -1.06 -18.734 -0.555 1 98 190 TYR A C 1
ATOM 1456 O O . TYR A 1 190 ? -2.266 -18.469 -0.549 1 98 190 TYR A O 1
ATOM 1464 N N . ALA A 1 191 ? -0.38 -18.844 0.547 1 97.19 191 ALA A N 1
ATOM 1465 C CA . ALA A 1 191 ? -0.977 -19 1.872 1 97.19 191 ALA A CA 1
ATOM 1466 C C . ALA A 1 191 ? -1.944 -17.844 2.166 1 97.19 191 ALA A C 1
ATOM 1468 O O . ALA A 1 191 ? -3.051 -18.078 2.66 1 97.19 191 ALA A O 1
ATOM 1469 N N . ALA A 1 192 ? -1.57 -16.656 1.896 1 97.81 192 ALA A N 1
ATOM 1470 C CA . ALA A 1 192 ? -2.453 -15.516 2.143 1 97.81 192 ALA A CA 1
ATOM 1471 C C . ALA A 1 192 ? -2.84 -14.828 0.837 1 97.81 192 ALA A C 1
ATOM 1473 O O . ALA A 1 192 ? -2.203 -13.852 0.43 1 97.81 192 ALA A O 1
ATOM 1474 N N . LYS A 1 193 ? -3.766 -15.422 0.223 1 98.38 193 LYS A N 1
ATOM 1475 C CA . LYS A 1 193 ? -4.34 -14.852 -0.992 1 98.38 193 LYS A CA 1
ATOM 1476 C C . LYS A 1 193 ? -5.727 -14.266 -0.726 1 98.38 193 LYS A C 1
ATOM 1478 O O . LYS A 1 193 ? -6.637 -14.992 -0.308 1 98.38 193 LYS A O 1
ATOM 1483 N N . TYR A 1 194 ? -5.859 -13.016 -0.998 1 98.19 194 TYR A N 1
ATOM 1484 C CA . TYR A 1 194 ? -7.07 -12.297 -0.618 1 98.19 194 TYR A CA 1
ATOM 1485 C C . TYR A 1 194 ? -8.016 -12.164 -1.803 1 98.19 194 TYR A C 1
ATOM 1487 O O . TYR A 1 194 ? -7.582 -12.133 -2.955 1 98.19 194 TYR A O 1
ATOM 1495 N N . ALA A 1 195 ? -9.305 -12.117 -1.477 1 96.44 195 ALA A N 1
ATOM 1496 C CA . ALA A 1 195 ? -10.32 -11.805 -2.479 1 96.44 195 ALA A CA 1
ATOM 1497 C C . ALA A 1 195 ? -10.281 -10.32 -2.855 1 96.44 195 ALA A C 1
ATOM 1499 O O . ALA A 1 195 ? -11.164 -9.555 -2.477 1 96.44 195 ALA A O 1
ATOM 1500 N N . SER A 1 196 ? -9.312 -9.977 -3.66 1 96.62 196 SER A N 1
ATOM 1501 C CA . SER A 1 196 ? -9 -8.586 -3.967 1 96.62 196 SER A CA 1
ATOM 1502 C C . SER A 1 196 ? -9.664 -8.141 -5.266 1 96.62 196 SER A C 1
ATOM 1504 O O . SER A 1 196 ? -9.875 -8.953 -6.168 1 96.62 196 SER A O 1
ATOM 1506 N N . ARG A 1 197 ? -9.945 -6.852 -5.355 1 93.5 197 ARG A N 1
ATOM 1507 C CA . ARG A 1 197 ? -10.469 -6.227 -6.57 1 93.5 197 ARG A CA 1
ATOM 1508 C C . ARG A 1 197 ? -9.344 -5.879 -7.535 1 93.5 197 ARG A C 1
ATOM 1510 O O . ARG A 1 197 ? -9.586 -5.387 -8.633 1 93.5 197 ARG A O 1
ATOM 1517 N N . LEU A 1 198 ? -8.117 -6.211 -7.172 1 95.69 198 LEU A N 1
ATOM 1518 C CA . LEU A 1 198 ? -6.949 -5.738 -7.898 1 95.69 198 LEU A CA 1
ATOM 1519 C C . LEU A 1 198 ? -6.477 -6.781 -8.906 1 95.69 198 LEU A C 1
ATOM 1521 O O . LEU A 1 198 ? -5.414 -6.633 -9.516 1 95.69 198 LEU A O 1
ATOM 1525 N N . TYR A 1 199 ? -7.301 -7.84 -9.164 1 94.81 199 TYR A N 1
ATOM 1526 C CA . TYR A 1 199 ? -6.867 -8.922 -10.039 1 94.81 199 TYR A CA 1
ATOM 1527 C C . TYR A 1 199 ? -7.363 -8.695 -11.469 1 94.81 199 TYR A C 1
ATOM 1529 O O . TYR A 1 199 ? -7.113 -9.516 -12.352 1 94.81 199 TYR A O 1
ATOM 1537 N N . GLY A 1 200 ? -8.031 -7.602 -11.773 1 91.19 200 GLY A N 1
ATOM 1538 C CA . GLY A 1 200 ? -8.758 -7.375 -13.008 1 91.19 200 GLY A CA 1
ATOM 1539 C C . GLY A 1 200 ? -7.949 -7.703 -14.25 1 91.19 200 GLY A C 1
ATOM 1540 O O . GLY A 1 200 ? -8.289 -8.625 -14.992 1 91.19 200 GLY A O 1
ATOM 1541 N N . PRO A 1 201 ? -6.883 -7.055 -14.516 1 90.12 201 PRO A N 1
ATOM 1542 C CA . PRO A 1 201 ? -6.098 -7.297 -15.727 1 90.12 201 PRO A CA 1
ATOM 1543 C C . PRO A 1 201 ? -5.59 -8.734 -15.828 1 90.12 201 PRO A C 1
ATOM 1545 O O . PRO A 1 201 ? -5.5 -9.281 -16.922 1 90.12 201 PRO A O 1
ATOM 1548 N N . PHE A 1 202 ? -5.316 -9.312 -14.781 1 93.38 202 PHE A N 1
ATOM 1549 C CA . PHE A 1 202 ? -4.852 -10.695 -14.773 1 93.38 202 PHE A CA 1
ATOM 1550 C C . PHE A 1 202 ? -5.926 -11.633 -15.312 1 93.38 202 PHE A C 1
ATOM 1552 O O . PHE A 1 202 ? -5.629 -12.547 -16.078 1 93.38 202 PHE A O 1
ATOM 1559 N N . ARG A 1 203 ? -7.137 -11.43 -14.82 1 89.12 203 ARG A N 1
ATOM 1560 C CA . ARG A 1 203 ? -8.234 -12.305 -15.234 1 89.12 203 ARG A CA 1
ATOM 1561 C C . ARG A 1 203 ? -8.414 -12.258 -16.75 1 89.12 203 ARG A C 1
ATOM 1563 O O . ARG A 1 203 ? -8.719 -13.281 -17.375 1 89.12 203 ARG A O 1
ATOM 1570 N N . ASP A 1 204 ? -8.141 -11.148 -17.266 1 86 204 ASP A N 1
ATOM 1571 C CA . ASP A 1 204 ? -8.195 -11 -18.719 1 86 204 ASP A CA 1
ATOM 1572 C C . ASP A 1 204 ? -7.043 -11.75 -19.391 1 86 204 ASP A C 1
ATOM 1574 O O . ASP A 1 204 ? -7.234 -12.414 -20.422 1 86 204 ASP A O 1
ATOM 1578 N N . ALA A 1 205 ? -5.938 -11.672 -18.828 1 88.31 205 ALA A N 1
ATOM 1579 C CA . ALA A 1 205 ? -4.75 -12.312 -19.391 1 88.31 205 ALA A CA 1
ATOM 1580 C C . ALA A 1 205 ? -4.859 -13.836 -19.328 1 88.31 205 ALA A C 1
ATOM 1582 O O . ALA A 1 205 ? -4.523 -14.531 -20.281 1 88.31 205 ALA A O 1
ATOM 1583 N N . ALA A 1 206 ? -5.391 -14.289 -18.188 1 88.5 206 ALA A N 1
ATOM 1584 C CA . ALA A 1 206 ? -5.434 -15.727 -17.922 1 88.5 206 ALA A CA 1
ATOM 1585 C C . ALA A 1 206 ? -6.727 -16.344 -18.453 1 88.5 206 ALA A C 1
ATOM 1587 O O . ALA A 1 206 ? -6.844 -17.562 -18.547 1 88.5 206 ALA A O 1
ATOM 1588 N N . GLY A 1 207 ? -7.707 -15.508 -18.844 1 87.12 207 GLY A N 1
ATOM 1589 C CA . GLY A 1 207 ? -9.008 -16.031 -19.219 1 87.12 207 GLY A CA 1
ATOM 1590 C C . GLY A 1 207 ? -9.68 -16.828 -18.109 1 87.12 207 GLY A C 1
ATOM 1591 O O . GLY A 1 207 ? -10.227 -17.906 -18.359 1 87.12 207 GLY A O 1
ATOM 1592 N N . SER A 1 208 ? -9.633 -16.281 -16.891 1 84.88 208 SER A N 1
ATOM 1593 C CA . SER A 1 208 ? -9.984 -17.109 -15.742 1 84.88 208 SER A CA 1
ATOM 1594 C C . SER A 1 208 ? -11.062 -16.438 -14.891 1 84.88 208 SER A C 1
ATOM 1596 O O . SER A 1 208 ? -11.242 -16.781 -13.719 1 84.88 208 SER A O 1
ATOM 1598 N N . ALA A 1 209 ? -11.812 -15.516 -15.375 1 85.19 209 ALA A N 1
ATOM 1599 C CA . ALA A 1 209 ? -12.883 -14.898 -14.594 1 85.19 209 ALA A CA 1
ATOM 1600 C C . ALA A 1 209 ? -13.984 -15.914 -14.273 1 85.19 209 ALA A C 1
ATOM 1602 O O . ALA A 1 209 ? -14.375 -16.703 -15.141 1 85.19 209 ALA A O 1
ATOM 1603 N N . PRO A 1 210 ? -14.414 -15.898 -13.047 1 86.12 210 PRO A N 1
ATOM 1604 C CA . PRO A 1 210 ? -15.523 -16.812 -12.75 1 86.12 210 PRO A CA 1
ATOM 1605 C C . PRO A 1 210 ? -16.781 -16.484 -13.539 1 86.12 210 PRO A C 1
ATOM 1607 O O . PRO A 1 210 ? -17.141 -15.312 -13.68 1 86.12 210 PRO A O 1
ATOM 1610 N N . ALA A 1 211 ? -17.359 -17.531 -13.977 1 84.81 211 ALA A N 1
ATOM 1611 C CA . ALA A 1 211 ? -18.562 -17.375 -14.781 1 84.81 211 ALA A CA 1
ATOM 1612 C C . ALA A 1 211 ? -19.766 -17 -13.914 1 84.81 211 ALA A C 1
ATOM 1614 O O . ALA A 1 211 ? -20.75 -16.438 -14.414 1 84.81 211 ALA A O 1
ATOM 1615 N N . PHE A 1 212 ? -19.719 -17.375 -12.703 1 84.06 212 PHE A N 1
ATOM 1616 C CA . PHE A 1 212 ? -20.75 -17 -11.75 1 84.06 212 PHE A CA 1
ATOM 1617 C C . PHE A 1 212 ? -20.156 -16.781 -10.359 1 84.06 212 PHE A C 1
ATOM 1619 O O . PHE A 1 212 ? -19.062 -17.25 -10.07 1 84.06 212 PHE A O 1
ATOM 1626 N N . GLY A 1 213 ? -20.859 -15.945 -9.641 1 85.5 213 GLY A N 1
ATOM 1627 C CA . GLY A 1 213 ? -20.391 -15.68 -8.289 1 85.5 213 GLY A CA 1
ATOM 1628 C C . GLY A 1 213 ? -19.062 -14.953 -8.242 1 85.5 213 GLY A C 1
ATOM 1629 O O . GLY A 1 213 ? -18.797 -14.07 -9.07 1 85.5 213 GLY A O 1
ATOM 1630 N N . ASN A 1 214 ? -18.391 -15.25 -7.148 1 88.62 214 ASN A N 1
ATOM 1631 C CA . ASN A 1 214 ? -17.062 -14.68 -6.902 1 88.62 214 ASN A CA 1
ATOM 1632 C C . ASN A 1 214 ? -16.156 -15.664 -6.168 1 88.62 214 ASN A C 1
ATOM 1634 O O . ASN A 1 214 ? -16.516 -16.828 -5.984 1 88.62 214 ASN A O 1
ATOM 1638 N N . ARG A 1 215 ? -15 -15.258 -5.871 1 91.62 215 ARG A N 1
ATOM 1639 C CA . ARG A 1 215 ? -14.016 -16.172 -5.281 1 91.62 215 ARG A CA 1
ATOM 1640 C C . ARG A 1 215 ? -13.906 -15.945 -3.775 1 91.62 215 ARG A C 1
ATOM 1642 O O . ARG A 1 215 ? -12.922 -16.359 -3.154 1 91.62 215 ARG A O 1
ATOM 1649 N N . ARG A 1 216 ? -14.875 -15.336 -3.186 1 92.62 216 ARG A N 1
ATOM 1650 C CA . ARG A 1 216 ? -14.82 -14.906 -1.793 1 92.62 216 ARG A CA 1
ATOM 1651 C C . ARG A 1 216 ? -15.125 -16.062 -0.848 1 92.62 216 ARG A C 1
ATOM 1653 O O . ARG A 1 216 ? -14.906 -15.961 0.361 1 92.62 216 ARG A O 1
ATOM 1660 N N . SER A 1 217 ? -15.516 -17.203 -1.402 1 89.75 217 SER A N 1
ATOM 1661 C CA . SER A 1 217 ? -15.82 -18.344 -0.548 1 89.75 217 SER A CA 1
ATOM 1662 C C . SER A 1 217 ? -14.555 -19.125 -0.201 1 89.75 217 SER A C 1
ATOM 1664 O O . SER A 1 217 ? -14.57 -19.969 0.699 1 89.75 217 SER A O 1
ATOM 1666 N N . TYR A 1 218 ? -13.469 -18.812 -0.93 1 91.88 218 TYR A N 1
ATOM 1667 C CA . TYR A 1 218 ? -12.258 -19.562 -0.603 1 91.88 218 TYR A CA 1
ATOM 1668 C C . TYR A 1 218 ? -11.047 -18.625 -0.542 1 91.88 218 TYR A C 1
ATOM 1670 O O . TYR A 1 218 ? -10.016 -18.984 0.029 1 91.88 218 TYR A O 1
ATOM 1678 N N . GLN A 1 219 ? -11.117 -17.453 -1.11 1 95.31 219 GLN A N 1
ATOM 1679 C CA . GLN A 1 219 ? -10.07 -16.453 -0.911 1 95.31 219 GLN A CA 1
ATOM 1680 C C . GLN A 1 219 ? -10.312 -15.656 0.367 1 95.31 219 GLN A C 1
ATOM 1682 O O . GLN A 1 219 ? -11.445 -15.547 0.834 1 95.31 219 GLN A O 1
ATOM 1687 N N . MET A 1 220 ? -9.312 -15.086 0.917 1 97.31 220 MET A N 1
ATOM 1688 C CA . MET A 1 220 ? -9.375 -14.469 2.236 1 97.31 220 MET A CA 1
ATOM 1689 C C . MET A 1 220 ? -10.094 -13.125 2.176 1 97.31 220 MET A C 1
ATOM 1691 O O . MET A 1 220 ? -10.133 -12.484 1.124 1 97.31 220 MET A O 1
ATOM 1695 N N . ASP A 1 221 ? -10.711 -12.75 3.287 1 96.81 221 ASP A N 1
ATOM 1696 C CA . ASP A 1 221 ? -11.375 -11.461 3.457 1 96.81 221 ASP A CA 1
ATOM 1697 C C . ASP A 1 221 ? -10.352 -10.328 3.545 1 96.81 221 ASP A C 1
ATOM 1699 O O . ASP A 1 221 ? -9.461 -10.352 4.395 1 96.81 221 ASP A O 1
ATOM 1703 N N . VAL A 1 222 ? -10.523 -9.281 2.682 1 97.25 222 VAL A N 1
ATOM 1704 C CA . VAL A 1 222 ? -9.586 -8.164 2.605 1 97.25 222 VAL A CA 1
ATOM 1705 C C . VAL A 1 222 ? -9.539 -7.434 3.947 1 97.25 222 VAL A C 1
ATOM 1707 O O . VAL A 1 222 ? -8.578 -6.723 4.242 1 97.25 222 VAL A O 1
ATOM 1710 N N . ARG A 1 223 ? -10.562 -7.621 4.848 1 97.5 223 ARG A N 1
ATOM 1711 C CA . ARG A 1 223 ? -10.664 -6.953 6.141 1 97.5 223 ARG A CA 1
ATOM 1712 C C . ARG A 1 223 ? -9.852 -7.684 7.203 1 97.5 223 ARG A C 1
ATOM 1714 O O . ARG A 1 223 ? -9.703 -7.199 8.328 1 97.5 223 ARG A O 1
ATOM 1721 N N . ASN A 1 224 ? -9.195 -8.797 6.816 1 97.81 224 ASN A N 1
ATOM 1722 C CA . ASN A 1 224 ? -8.57 -9.641 7.832 1 97.81 224 ASN A CA 1
ATOM 1723 C C . ASN A 1 224 ? -7.047 -9.648 7.691 1 97.81 224 ASN A C 1
ATOM 1725 O O . ASN A 1 224 ? -6.52 -10.031 6.645 1 97.81 224 ASN A O 1
ATOM 1729 N N . GLY A 1 225 ? -6.348 -9.188 8.805 1 97.12 225 GLY A N 1
ATOM 1730 C CA . GLY A 1 225 ? -4.895 -9.211 8.836 1 97.12 225 GLY A CA 1
ATOM 1731 C C . GLY A 1 225 ? -4.336 -10.398 9.594 1 97.12 225 GLY A C 1
ATOM 1732 O O . GLY A 1 225 ? -3.5 -11.141 9.062 1 97.12 225 GLY A O 1
ATOM 1733 N N . ALA A 1 226 ? -4.805 -10.664 10.703 1 95.25 226 ALA A N 1
ATOM 1734 C CA . ALA A 1 226 ? -4.297 -11.703 11.594 1 95.25 226 ALA A CA 1
ATOM 1735 C C . ALA A 1 226 ? -4.625 -13.094 11.047 1 95.25 226 ALA A C 1
ATOM 1737 O O . ALA A 1 226 ? -3.867 -14.047 11.25 1 95.25 226 ALA A O 1
ATOM 1738 N N . GLU A 1 227 ? -5.707 -13.195 10.32 1 96.06 227 GLU A N 1
ATOM 1739 C CA . GLU A 1 227 ? -6.113 -14.469 9.734 1 96.06 227 GLU A CA 1
ATOM 1740 C C . GLU A 1 227 ? -5.016 -15.039 8.844 1 96.06 227 GLU A C 1
ATOM 1742 O O . GLU A 1 227 ? -4.848 -16.266 8.758 1 96.06 227 GLU A O 1
ATOM 1747 N N . ALA A 1 228 ? -4.297 -14.188 8.242 1 97.69 228 ALA A N 1
ATOM 1748 C CA . ALA A 1 228 ? -3.232 -14.617 7.336 1 97.69 228 ALA A CA 1
ATOM 1749 C C . ALA A 1 228 ? -2.199 -15.469 8.07 1 97.69 228 ALA A C 1
ATOM 1751 O O . ALA A 1 228 ? -1.611 -16.375 7.48 1 97.69 228 ALA A O 1
ATOM 1752 N N . LEU A 1 229 ? -1.973 -15.195 9.352 1 98.25 229 LEU A N 1
ATOM 1753 C CA . LEU A 1 229 ? -0.978 -15.922 10.133 1 98.25 229 LEU A CA 1
ATOM 1754 C C . LEU A 1 229 ? -1.389 -17.375 10.312 1 98.25 229 LEU A C 1
ATOM 1756 O O . LEU A 1 229 ? -0.542 -18.281 10.289 1 98.25 229 LEU A O 1
ATOM 1760 N N . VAL A 1 230 ? -2.689 -17.578 10.422 1 97.38 230 VAL A N 1
ATOM 1761 C CA . VAL A 1 230 ? -3.195 -18.938 10.586 1 97.38 230 VAL A CA 1
ATOM 1762 C C . VAL A 1 230 ? -3.045 -19.703 9.273 1 97.38 230 VAL A C 1
ATOM 1764 O O . VAL A 1 230 ? -2.639 -20.875 9.273 1 97.38 230 VAL A O 1
ATOM 1767 N N . GLU A 1 231 ? -3.373 -19.047 8.195 1 97.69 231 GLU A N 1
ATOM 1768 C CA . GLU A 1 231 ? -3.211 -19.672 6.883 1 97.69 231 GLU A CA 1
ATOM 1769 C C . GLU A 1 231 ? -1.754 -20.047 6.625 1 97.69 231 GLU A C 1
ATOM 1771 O O . GLU A 1 231 ? -1.464 -21.125 6.125 1 97.69 231 GLU A O 1
ATOM 1776 N N . VAL A 1 232 ? -0.859 -19.125 6.941 1 98.44 232 VAL A N 1
ATOM 1777 C CA . VAL A 1 232 ? 0.568 -19.344 6.727 1 98.44 232 VAL A CA 1
ATOM 1778 C C . VAL A 1 232 ? 1.056 -20.5 7.582 1 98.44 232 VAL A C 1
ATOM 1780 O O . VAL A 1 232 ? 1.76 -21.391 7.094 1 98.44 232 VAL A O 1
ATOM 1783 N N . TRP A 1 233 ? 0.667 -20.484 8.828 1 98.06 233 TRP A N 1
ATOM 1784 C CA . TRP A 1 233 ? 1.041 -21.562 9.734 1 98.06 233 TRP A CA 1
ATOM 1785 C C . TRP A 1 233 ? 0.568 -22.906 9.188 1 98.06 233 TRP A C 1
ATOM 1787 O O . TRP A 1 233 ? 1.321 -23.891 9.195 1 98.06 233 TRP A O 1
ATOM 1797 N N . ALA A 1 234 ? -0.667 -22.953 8.766 1 97.88 234 ALA A N 1
ATOM 1798 C CA . ALA A 1 234 ? -1.25 -24.188 8.258 1 97.88 234 ALA A CA 1
ATOM 1799 C C . ALA A 1 234 ? -0.476 -24.703 7.043 1 97.88 234 ALA A C 1
ATOM 1801 O O . ALA A 1 234 ? -0.151 -25.891 6.965 1 97.88 234 ALA A O 1
ATOM 1802 N N . ASP A 1 235 ? -0.197 -23.859 6.082 1 98.38 235 ASP A N 1
ATOM 1803 C CA . ASP A 1 235 ? 0.5 -24.25 4.863 1 98.38 235 ASP A CA 1
ATOM 1804 C C . ASP A 1 235 ? 1.922 -24.719 5.172 1 98.38 235 ASP A C 1
ATOM 1806 O O . ASP A 1 235 ? 2.418 -25.672 4.555 1 98.38 235 ASP A O 1
ATOM 1810 N N . LEU A 1 236 ? 2.6 -24.031 6.133 1 98.12 236 LEU A N 1
ATOM 1811 C CA . LEU A 1 236 ? 3.936 -24.469 6.539 1 98.12 236 LEU A CA 1
ATOM 1812 C C . LEU A 1 236 ? 3.895 -25.844 7.18 1 98.12 236 LEU A C 1
ATOM 1814 O O . LEU A 1 236 ? 4.723 -26.703 6.863 1 98.12 236 LEU A O 1
ATOM 1818 N N . ALA A 1 237 ? 2.938 -26.047 7.988 1 97.81 237 ALA A N 1
ATOM 1819 C CA . ALA A 1 237 ? 2.777 -27.344 8.656 1 97.81 237 ALA A CA 1
ATOM 1820 C C . ALA A 1 237 ? 2.484 -28.438 7.648 1 97.81 237 ALA A C 1
ATOM 1822 O O . ALA A 1 237 ? 2.844 -29.609 7.867 1 97.81 237 ALA A O 1
ATOM 1823 N N . GLU A 1 238 ? 1.88 -28.078 6.562 1 97.94 238 GLU A N 1
ATOM 1824 C CA . GLU A 1 238 ? 1.49 -29.031 5.531 1 97.94 238 GLU A CA 1
ATOM 1825 C C . GLU A 1 238 ? 2.645 -29.312 4.578 1 97.94 238 GLU A C 1
ATOM 1827 O O . GLU A 1 238 ? 2.547 -30.188 3.721 1 97.94 238 GLU A O 1
ATOM 1832 N N . GLY A 1 239 ? 3.697 -28.531 4.656 1 97.12 239 GLY A N 1
ATOM 1833 C CA . GLY A 1 239 ? 4.875 -28.906 3.889 1 97.12 239 GLY A CA 1
ATOM 1834 C C . GLY A 1 239 ? 5.273 -27.859 2.859 1 97.12 239 GLY A C 1
ATOM 1835 O O . GLY A 1 239 ? 6.062 -28.141 1.957 1 97.12 239 GLY A O 1
ATOM 1836 N N . ALA A 1 240 ? 4.754 -26.641 2.973 1 98.5 240 ALA A N 1
ATOM 1837 C CA . ALA A 1 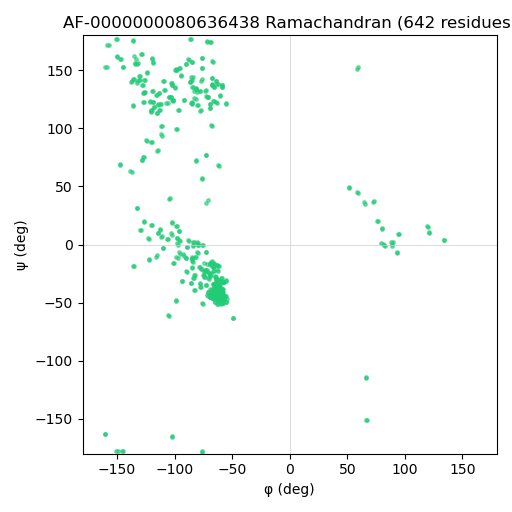240 ? 5.195 -25.578 2.078 1 98.5 240 ALA A CA 1
ATOM 1838 C C . ALA A 1 240 ? 6.645 -25.203 2.35 1 98.5 240 ALA A C 1
ATOM 1840 O O . ALA A 1 240 ? 7.07 -25.125 3.506 1 98.5 240 ALA A O 1
ATOM 1841 N N . ASP A 1 241 ? 7.434 -25 1.296 1 98.56 241 ASP A N 1
ATOM 1842 C CA . ASP A 1 241 ? 8.82 -24.562 1.423 1 98.56 241 ASP A CA 1
ATOM 1843 C C . ASP A 1 241 ? 8.914 -23.047 1.577 1 98.56 241 ASP A C 1
ATOM 1845 O O . ASP A 1 241 ? 9.875 -22.531 2.152 1 98.56 241 ASP A O 1
ATOM 1849 N N . ALA A 1 242 ? 7.984 -22.344 1.041 1 98.75 242 ALA A N 1
ATOM 1850 C CA . ALA A 1 242 ? 7.844 -20.891 1.084 1 98.75 242 ALA A CA 1
ATOM 1851 C C . ALA A 1 242 ? 6.375 -20.469 1.029 1 98.75 242 ALA A C 1
ATOM 1853 O O . ALA A 1 242 ? 5.512 -21.281 0.659 1 98.75 242 ALA A O 1
ATOM 1854 N N . VAL A 1 243 ? 6.109 -19.25 1.436 1 98.88 243 VAL A N 1
ATOM 1855 C CA . VAL A 1 243 ? 4.734 -18.75 1.435 1 98.88 243 VAL A CA 1
ATOM 1856 C C . VAL A 1 243 ? 4.668 -17.406 0.706 1 98.88 243 VAL A C 1
ATOM 1858 O O . VAL A 1 243 ? 5.699 -16.781 0.47 1 98.88 243 VAL A O 1
ATOM 1861 N N . MET A 1 244 ? 3.469 -17.031 0.363 1 98.75 244 MET A N 1
ATOM 1862 C CA . MET A 1 244 ? 3.275 -15.797 -0.395 1 98.75 244 MET A CA 1
ATOM 1863 C C . MET A 1 244 ? 2.086 -15.008 0.143 1 98.75 244 MET A C 1
ATOM 1865 O O . MET A 1 244 ? 1.112 -15.594 0.619 1 98.75 244 MET A O 1
ATOM 1869 N N . VAL A 1 245 ? 2.256 -13.75 0.18 1 98.88 245 VAL A N 1
ATOM 1870 C CA . VAL A 1 245 ? 1.14 -12.828 0.376 1 98.88 245 VAL A CA 1
ATOM 1871 C C . VAL A 1 245 ? 0.744 -12.203 -0.96 1 98.88 245 VAL A C 1
ATOM 1873 O O . VAL A 1 245 ? 1.597 -11.695 -1.692 1 98.88 245 VAL A O 1
ATOM 1876 N N . LYS A 1 246 ? -0.5 -12.328 -1.354 1 98.81 246 LYS A N 1
ATOM 1877 C CA . LYS A 1 246 ? -1.055 -11.805 -2.602 1 98.81 246 LYS A CA 1
ATOM 1878 C C . LYS A 1 246 ? -2.412 -11.148 -2.367 1 98.81 246 LYS A C 1
ATOM 1880 O O . LYS A 1 246 ? -3.336 -11.789 -1.858 1 98.81 246 LYS A O 1
ATOM 1885 N N . PRO A 1 247 ? -2.609 -9.781 -2.674 1 98.62 247 PRO A N 1
ATOM 1886 C CA . PRO A 1 247 ? -1.676 -8.875 -3.338 1 98.62 247 PRO A CA 1
ATOM 1887 C C . PRO A 1 247 ? -0.553 -8.406 -2.416 1 98.62 247 PRO A C 1
ATOM 1889 O O . PRO A 1 247 ? -0.468 -8.844 -1.268 1 98.62 247 PRO A O 1
ATOM 1892 N N . ALA A 1 248 ? 0.327 -7.527 -2.949 1 98.81 248 ALA A N 1
ATOM 1893 C CA . ALA A 1 248 ? 1.499 -7.102 -2.189 1 98.81 248 ALA A CA 1
ATOM 1894 C C . ALA A 1 248 ? 1.324 -5.676 -1.669 1 98.81 248 ALA A C 1
ATOM 1896 O O . ALA A 1 248 ? 1.159 -5.465 -0.465 1 98.81 248 ALA A O 1
ATOM 1897 N N . LEU A 1 249 ? 1.166 -4.715 -2.518 1 98.75 249 LEU A N 1
ATOM 1898 C CA . LEU A 1 249 ? 1.259 -3.301 -2.176 1 98.75 249 LEU A CA 1
ATOM 1899 C C . LEU A 1 249 ? 0.152 -2.9 -1.206 1 98.75 249 LEU A C 1
ATOM 1901 O O . LEU A 1 249 ? 0.413 -2.236 -0.2 1 98.75 249 LEU A O 1
ATOM 1905 N N . PHE A 1 250 ? -1.091 -3.293 -1.423 1 98.69 250 PHE A N 1
ATOM 1906 C CA . PHE A 1 250 ? -2.219 -2.971 -0.556 1 98.69 250 PHE A CA 1
ATOM 1907 C C . PHE A 1 250 ? -2.191 -3.826 0.706 1 98.69 250 PHE A C 1
ATOM 1909 O O . PHE A 1 250 ? -3.064 -3.699 1.567 1 98.69 250 PHE A O 1
ATOM 1916 N N . TYR A 1 251 ? -1.202 -4.723 0.851 1 98.94 251 TYR A N 1
ATOM 1917 C CA . TYR A 1 251 ? -1.154 -5.672 1.956 1 98.94 251 TYR A CA 1
ATOM 1918 C C . TYR A 1 251 ? 0.229 -5.695 2.596 1 98.94 251 TYR A C 1
ATOM 1920 O O . TYR A 1 251 ? 0.682 -6.738 3.072 1 98.94 251 TYR A O 1
ATOM 1928 N N . LEU A 1 252 ? 0.902 -4.574 2.576 1 98.94 252 LEU A N 1
ATOM 1929 C CA . LEU A 1 252 ? 2.217 -4.469 3.201 1 98.94 252 LEU A CA 1
ATOM 1930 C C . LEU A 1 252 ? 2.135 -4.773 4.691 1 98.94 252 LEU A C 1
ATOM 1932 O O . LEU A 1 252 ? 3.076 -5.324 5.27 1 98.94 252 LEU A O 1
ATOM 1936 N N . ASP A 1 253 ? 1.024 -4.449 5.297 1 98.88 253 ASP A N 1
ATOM 1937 C CA . ASP A 1 253 ? 0.825 -4.754 6.711 1 98.88 253 ASP A CA 1
ATOM 1938 C C . ASP A 1 253 ? 0.761 -6.262 6.941 1 98.88 253 ASP A C 1
ATOM 1940 O O . ASP A 1 253 ? 1.2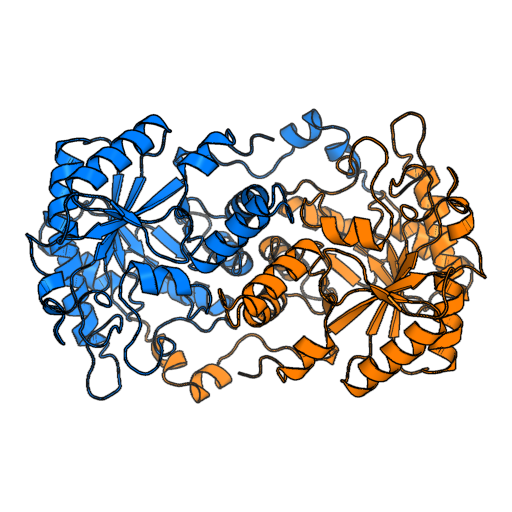61 -6.762 7.953 1 98.88 253 ASP A O 1
ATOM 1944 N N . VAL A 1 254 ? 0.143 -6.996 6.027 1 98.88 254 VAL A N 1
ATOM 1945 C CA . VAL A 1 254 ? 0.052 -8.445 6.133 1 98.88 254 VAL A CA 1
ATOM 1946 C C . VAL A 1 254 ? 1.431 -9.07 5.93 1 98.88 254 VAL A C 1
ATOM 1948 O O . VAL A 1 254 ? 1.825 -9.977 6.664 1 98.88 254 VAL A O 1
ATOM 1951 N N . ILE A 1 255 ? 2.174 -8.547 4.93 1 98.94 255 ILE A N 1
ATOM 1952 C CA . ILE A 1 255 ? 3.537 -9.016 4.703 1 98.94 255 ILE A CA 1
ATOM 1953 C C . ILE A 1 255 ? 4.363 -8.828 5.973 1 98.94 255 ILE A C 1
ATOM 1955 O O . ILE A 1 255 ? 5.074 -9.75 6.395 1 98.94 255 ILE A O 1
ATOM 1959 N N . GLN A 1 256 ? 4.23 -7.66 6.562 1 98.81 256 GLN A N 1
ATOM 1960 C CA . GLN A 1 256 ? 4.98 -7.363 7.777 1 98.81 256 GLN A CA 1
ATOM 1961 C C . GLN A 1 256 ? 4.562 -8.281 8.922 1 98.81 256 GLN A C 1
ATOM 1963 O O . GLN A 1 256 ? 5.406 -8.766 9.68 1 98.81 256 GLN A O 1
ATOM 1968 N N . ARG A 1 257 ? 3.252 -8.594 9.102 1 98.69 257 ARG A N 1
ATOM 1969 C CA . ARG A 1 257 ? 2.764 -9.516 10.125 1 98.69 257 ARG A CA 1
ATOM 1970 C C . ARG A 1 257 ? 3.373 -10.898 9.945 1 98.69 257 ARG A C 1
ATOM 1972 O O . ARG A 1 257 ? 3.814 -11.516 10.914 1 98.69 257 ARG A O 1
ATOM 1979 N N . VAL A 1 258 ? 3.324 -11.359 8.695 1 98.81 258 VAL A N 1
ATOM 1980 C CA . VAL A 1 258 ? 3.828 -12.703 8.406 1 98.81 258 VAL A CA 1
ATOM 1981 C C . VAL A 1 258 ? 5.328 -12.758 8.695 1 98.81 258 VAL A C 1
ATOM 1983 O O . VAL A 1 258 ? 5.809 -13.703 9.336 1 98.81 258 VAL A O 1
ATOM 1986 N N . ARG A 1 259 ? 6.082 -11.75 8.234 1 98.56 259 ARG A N 1
ATOM 1987 C CA . ARG A 1 259 ? 7.523 -11.711 8.469 1 98.56 259 ARG A CA 1
ATOM 1988 C C . ARG A 1 259 ? 7.832 -11.719 9.961 1 98.56 259 ARG A C 1
ATOM 1990 O O . ARG A 1 259 ? 8.734 -12.422 10.414 1 98.56 259 ARG A O 1
ATOM 1997 N N . ALA A 1 260 ? 7.102 -10.914 10.703 1 98 260 ALA A N 1
ATOM 1998 C CA . ALA A 1 260 ? 7.332 -10.812 12.141 1 98 260 ALA A CA 1
ATOM 1999 C C . ALA A 1 260 ? 7.035 -12.141 12.836 1 98 260 ALA A C 1
ATOM 2001 O O . ALA A 1 260 ? 7.758 -12.539 13.758 1 98 260 ALA A O 1
ATOM 2002 N N . ALA A 1 261 ? 6.012 -12.805 12.43 1 98.06 261 ALA A N 1
ATOM 2003 C CA . ALA A 1 261 ? 5.574 -14.031 13.086 1 98.06 261 ALA A CA 1
ATOM 2004 C C . ALA A 1 261 ? 6.449 -15.211 12.672 1 98.06 261 ALA A C 1
ATOM 2006 O O . ALA A 1 261 ? 6.668 -16.141 13.461 1 98.06 261 ALA A O 1
ATOM 2007 N N . PHE A 1 262 ? 6.938 -15.203 11.43 1 98.06 262 PHE A N 1
ATOM 2008 C CA . PHE A 1 262 ? 7.734 -16.281 10.867 1 98.06 262 PHE A CA 1
ATOM 2009 C C . PHE A 1 262 ? 9.023 -15.75 10.258 1 98.06 262 PHE A C 1
ATOM 2011 O O . PHE A 1 262 ? 9.227 -15.828 9.047 1 98.06 262 PHE A O 1
ATOM 2018 N N . PRO A 1 263 ? 9.977 -15.336 11.07 1 96.62 263 PRO A N 1
ATOM 2019 C CA . PRO A 1 263 ? 11.125 -14.555 10.602 1 96.62 263 PRO A CA 1
ATOM 2020 C C . PRO A 1 263 ? 12.062 -15.359 9.703 1 96.62 263 PRO A C 1
ATOM 2022 O O . PRO A 1 263 ? 12.836 -14.781 8.945 1 96.62 263 PRO A O 1
ATOM 2025 N N . ARG A 1 264 ? 11.945 -16.672 9.664 1 95.25 264 ARG A N 1
ATOM 2026 C CA . ARG A 1 264 ? 12.922 -17.469 8.914 1 95.25 264 ARG A CA 1
ATOM 2027 C C . ARG A 1 264 ? 12.281 -18.078 7.672 1 95.25 264 ARG A C 1
ATOM 2029 O O . ARG A 1 264 ? 12.961 -18.75 6.883 1 95.25 264 ARG A O 1
ATOM 2036 N N . VAL A 1 265 ? 11 -17.875 7.496 1 97.5 265 VAL A N 1
ATOM 2037 C CA . VAL A 1 265 ? 10.312 -18.469 6.352 1 97.5 265 VAL A CA 1
ATOM 2038 C C . VAL A 1 265 ? 10.555 -17.609 5.109 1 97.5 265 VAL A C 1
ATOM 2040 O O . VAL A 1 265 ? 10.57 -16.375 5.184 1 97.5 265 VAL A O 1
ATOM 2043 N N . ARG A 1 266 ? 10.883 -18.266 3.984 1 98.44 266 ARG A N 1
ATOM 2044 C CA . ARG A 1 266 ? 10.945 -17.531 2.721 1 98.44 266 ARG A CA 1
ATOM 2045 C C . ARG A 1 266 ? 9.586 -16.984 2.34 1 98.44 266 ARG A C 1
ATOM 2047 O O . ARG A 1 266 ? 8.609 -17.719 2.238 1 98.44 266 ARG A O 1
ATOM 2054 N N . LEU A 1 267 ? 9.547 -15.68 2.176 1 98.88 267 LEU A N 1
ATOM 2055 C CA . LEU A 1 267 ? 8.281 -14.961 1.993 1 98.88 267 LEU A CA 1
ATOM 2056 C C . LEU A 1 267 ? 8.266 -14.234 0.656 1 98.88 267 LEU A C 1
ATOM 2058 O O . LEU A 1 267 ? 9.078 -13.336 0.423 1 98.88 267 LEU A O 1
ATOM 2062 N N . ALA A 1 268 ? 7.367 -14.641 -0.22 1 98.94 268 ALA A N 1
ATOM 2063 C CA . ALA A 1 268 ? 7.16 -13.953 -1.492 1 98.94 268 ALA A CA 1
ATOM 2064 C C . ALA A 1 268 ? 5.969 -13.008 -1.417 1 98.94 268 ALA A C 1
ATOM 2066 O O . ALA A 1 268 ? 5.094 -13.164 -0.564 1 98.94 268 ALA A O 1
ATOM 2067 N N . ALA A 1 269 ? 6.02 -12 -2.17 1 98.94 269 ALA A N 1
ATOM 2068 C CA . ALA A 1 269 ? 4.902 -11.078 -2.375 1 98.94 269 ALA A CA 1
ATOM 2069 C C . ALA A 1 269 ? 4.598 -10.906 -3.861 1 98.94 269 ALA A C 1
ATOM 2071 O O . ALA A 1 269 ? 5.512 -10.891 -4.691 1 98.94 269 ALA A O 1
ATOM 2072 N N . TYR A 1 270 ? 3.344 -10.82 -4.176 1 98.94 270 TYR A N 1
ATOM 2073 C CA . TYR A 1 270 ? 2.932 -10.68 -5.566 1 98.94 270 TYR A CA 1
ATOM 2074 C C . TYR A 1 270 ? 2.34 -9.297 -5.82 1 98.94 270 TYR A C 1
ATOM 2076 O O . TYR A 1 270 ? 1.227 -9 -5.383 1 98.94 270 TYR A O 1
ATOM 2084 N N . LEU A 1 271 ? 3.148 -8.43 -6.441 1 98.81 271 LEU A N 1
ATOM 2085 C CA . LEU A 1 271 ? 2.598 -7.188 -6.98 1 98.81 271 LEU A CA 1
ATOM 2086 C C . LEU A 1 271 ? 1.685 -7.473 -8.172 1 98.81 271 LEU A C 1
ATOM 2088 O O . LEU A 1 271 ? 2.152 -7.594 -9.305 1 98.81 271 LEU A O 1
ATOM 2092 N N . VAL A 1 272 ? 0.393 -7.418 -7.918 1 98.06 272 VAL A N 1
ATOM 2093 C CA . VAL A 1 272 ? -0.563 -8.031 -8.836 1 98.06 272 VAL A CA 1
ATOM 2094 C C . VAL A 1 272 ? -0.92 -7.039 -9.945 1 98.06 272 VAL A C 1
ATOM 2096 O O . VAL A 1 272 ? -0.482 -5.887 -9.922 1 98.06 272 VAL A O 1
ATOM 2099 N N . SER A 1 273 ? -1.737 -7.523 -10.859 1 96.94 273 SER A N 1
ATOM 2100 C CA . SER A 1 273 ? -1.984 -6.867 -12.141 1 96.94 273 SER A CA 1
ATOM 2101 C C . SER A 1 273 ? -2.555 -5.465 -11.938 1 96.94 273 SER A C 1
ATOM 2103 O O . SER A 1 273 ? -2.102 -4.508 -12.57 1 96.94 273 SER A O 1
ATOM 2105 N N . GLY A 1 274 ? -3.568 -5.348 -11.07 1 95.94 274 GLY A N 1
ATOM 2106 C CA . GLY A 1 274 ? -4.164 -4.039 -10.836 1 95.94 274 GLY A CA 1
ATOM 2107 C C . GLY A 1 274 ? -3.199 -3.045 -10.227 1 95.94 274 GLY A C 1
ATOM 2108 O O . GLY A 1 274 ? -3.182 -1.873 -10.602 1 95.94 274 GLY A O 1
ATOM 2109 N N . GLU A 1 275 ? -2.439 -3.449 -9.203 1 97.56 275 GLU A N 1
ATOM 2110 C CA . GLU A 1 275 ? -1.4 -2.605 -8.617 1 97.56 275 GLU A CA 1
ATOM 2111 C C . GLU A 1 275 ? -0.372 -2.189 -9.664 1 97.56 275 GLU A C 1
ATOM 2113 O O . GLU A 1 275 ? -0.033 -1.009 -9.773 1 97.56 275 GLU A O 1
ATOM 2118 N N . TYR A 1 276 ? 0.057 -3.211 -10.398 1 97.69 276 TYR A N 1
ATOM 2119 C CA . TYR A 1 276 ? 1.045 -2.994 -11.453 1 97.69 276 TYR A CA 1
ATOM 2120 C C . TYR A 1 276 ? 0.546 -1.974 -12.469 1 97.69 276 TYR A C 1
ATOM 2122 O O . TYR A 1 276 ? 1.249 -1.012 -12.789 1 97.69 276 TYR A O 1
ATOM 2130 N N . ALA A 1 277 ? -0.634 -2.168 -12.945 1 95.94 277 ALA A N 1
ATOM 2131 C CA . ALA A 1 277 ? -1.203 -1.285 -13.961 1 95.94 277 ALA A CA 1
ATOM 2132 C C . ALA A 1 277 ? -1.319 0.145 -13.445 1 95.94 277 ALA A C 1
ATOM 2134 O O . ALA A 1 277 ? -1.021 1.101 -14.164 1 95.94 277 ALA A O 1
ATOM 2135 N N . MET A 1 278 ? -1.74 0.306 -12.242 1 95.5 278 MET A N 1
ATOM 2136 C CA . MET A 1 278 ? -1.869 1.633 -11.648 1 95.5 278 MET A CA 1
ATOM 2137 C C . MET A 1 278 ? -0.518 2.338 -11.594 1 95.5 278 MET A C 1
ATOM 2139 O O . MET A 1 278 ? -0.415 3.518 -11.93 1 95.5 278 MET A O 1
ATOM 2143 N N . LEU A 1 279 ? 0.513 1.644 -11.141 1 96.56 279 LEU A N 1
ATOM 2144 C CA . LEU A 1 279 ? 1.849 2.215 -11.008 1 96.56 279 LEU A CA 1
ATOM 2145 C C . LEU A 1 279 ? 2.418 2.598 -12.367 1 96.56 279 LEU A C 1
ATOM 2147 O O . LEU A 1 279 ? 2.951 3.697 -12.539 1 96.56 279 LEU A O 1
ATOM 2151 N N . VAL A 1 280 ? 2.273 1.68 -13.328 1 95.88 280 VAL A N 1
ATOM 2152 C CA . VAL A 1 280 ? 2.811 1.923 -14.664 1 95.88 280 VAL A CA 1
ATOM 2153 C C . VAL A 1 280 ? 2.111 3.127 -15.297 1 95.88 280 VAL A C 1
ATOM 2155 O O . VAL A 1 280 ? 2.762 4 -15.867 1 95.88 280 VAL A O 1
ATOM 2158 N N . ARG A 1 281 ? 0.847 3.201 -15.156 1 93.25 281 ARG A N 1
ATOM 2159 C CA . ARG A 1 281 ? 0.092 4.309 -15.734 1 93.25 281 ARG A CA 1
ATOM 2160 C C . ARG A 1 281 ? 0.475 5.633 -15.086 1 93.25 281 ARG A C 1
ATOM 2162 O O . ARG A 1 281 ? 0.61 6.652 -15.766 1 93.25 281 ARG A O 1
ATOM 2169 N N . ALA A 1 282 ? 0.589 5.609 -13.773 1 91.75 282 ALA A N 1
ATOM 2170 C CA . ALA A 1 282 ? 0.983 6.828 -13.07 1 91.75 282 ALA A CA 1
ATOM 2171 C C . ALA A 1 282 ? 2.346 7.32 -13.547 1 91.75 282 ALA A C 1
ATOM 2173 O O . ALA A 1 282 ? 2.562 8.531 -13.688 1 91.75 282 ALA A O 1
ATOM 2174 N N . GLU A 1 283 ? 3.229 6.422 -13.75 1 91.38 283 GLU A N 1
ATOM 2175 C CA . GLU A 1 283 ? 4.559 6.789 -14.227 1 91.38 283 GLU A CA 1
ATOM 2176 C C . GLU A 1 283 ? 4.508 7.293 -15.664 1 91.38 283 GLU A C 1
ATOM 2178 O O . GLU A 1 283 ? 5.152 8.289 -16 1 91.38 283 GLU A O 1
ATOM 2183 N N . GLU A 1 284 ? 3.818 6.617 -16.453 1 89.25 284 GLU A N 1
ATOM 2184 C CA . GLU A 1 284 ? 3.742 6.965 -17.859 1 89.25 284 GLU A CA 1
ATOM 2185 C C . GLU A 1 284 ? 3.059 8.312 -18.062 1 89.25 284 GLU A C 1
ATOM 2187 O O . GLU A 1 284 ? 3.432 9.078 -18.953 1 89.25 284 GLU A O 1
ATOM 2192 N N . GLU A 1 285 ? 2.113 8.609 -17.281 1 87.31 285 GLU A N 1
ATOM 2193 C CA . GLU A 1 285 ? 1.399 9.875 -17.391 1 87.31 285 GLU A CA 1
ATOM 2194 C C . GLU A 1 285 ? 2.166 11 -16.688 1 87.31 285 GLU A C 1
ATOM 2196 O O . GLU A 1 285 ? 1.83 12.172 -16.844 1 87.31 285 GLU A O 1
ATOM 2201 N N . GLY A 1 286 ? 3.176 10.617 -15.953 1 86.44 286 GLY A N 1
ATOM 2202 C CA . GLY A 1 286 ? 4.008 11.602 -15.281 1 86.44 286 GLY A CA 1
ATOM 2203 C C . GLY A 1 286 ? 3.395 12.125 -14 1 86.44 286 GLY A C 1
ATOM 2204 O O . GLY A 1 286 ? 3.85 13.133 -13.453 1 86.44 286 GLY A O 1
ATOM 2205 N N . SER A 1 287 ? 2.418 11.5 -13.5 1 84 287 SER A N 1
ATOM 2206 C CA . SER A 1 287 ? 1.723 11.992 -12.312 1 84 287 SER A CA 1
ATOM 2207 C C . SER A 1 287 ? 2.451 11.594 -11.039 1 84 287 SER A C 1
ATOM 2209 O O . SER A 1 287 ? 2.316 12.25 -10.008 1 84 287 SER A O 1
ATOM 2211 N N . ALA A 1 288 ? 3.152 10.57 -11.117 1 89.06 288 ALA A N 1
ATOM 2212 C CA . ALA A 1 288 ? 3.879 10.125 -9.938 1 89.06 288 ALA A CA 1
ATOM 2213 C C . ALA A 1 288 ? 5.195 9.461 -10.32 1 89.06 288 ALA A C 1
ATOM 2215 O O . ALA A 1 288 ? 5.387 8.266 -10.078 1 89.06 288 ALA A O 1
ATOM 2216 N N . PRO A 1 289 ? 6.074 10.25 -10.797 1 89.88 289 PRO A N 1
ATOM 2217 C CA . PRO A 1 289 ? 7.375 9.664 -11.141 1 89.88 289 PRO A CA 1
ATOM 2218 C C . PRO A 1 289 ? 8.078 9.047 -9.938 1 89.88 289 PRO A C 1
ATOM 2220 O O . PRO A 1 289 ? 8.148 9.664 -8.875 1 89.88 289 PRO A O 1
ATOM 2223 N N . GLY A 1 290 ? 8.492 7.793 -10.117 1 93.38 290 GLY A N 1
ATOM 2224 C CA . GLY A 1 290 ? 9.234 7.117 -9.07 1 93.38 290 GLY A CA 1
ATOM 2225 C C . GLY A 1 290 ? 8.352 6.305 -8.141 1 93.38 290 GLY A C 1
ATOM 2226 O O . GLY A 1 290 ? 8.844 5.582 -7.277 1 93.38 290 GLY A O 1
ATOM 2227 N N . ALA A 1 291 ? 7.039 6.457 -8.328 1 95.69 291 ALA A N 1
ATOM 2228 C CA . ALA A 1 291 ? 6.098 5.734 -7.477 1 95.69 291 ALA A CA 1
ATOM 2229 C C . ALA A 1 291 ? 6.309 4.227 -7.574 1 95.69 291 ALA A C 1
ATOM 2231 O O . ALA A 1 291 ? 6.191 3.514 -6.574 1 95.69 291 ALA A O 1
ATOM 2232 N N . PHE A 1 292 ? 6.605 3.752 -8.797 1 96.88 292 PHE A N 1
ATOM 2233 C CA . PHE A 1 292 ? 6.805 2.324 -9.016 1 96.88 292 PHE A CA 1
ATOM 2234 C C . PHE A 1 292 ? 8.008 1.822 -8.219 1 96.88 292 PHE A C 1
ATOM 2236 O O . PHE A 1 292 ? 7.914 0.817 -7.516 1 96.88 292 PHE A O 1
ATOM 2243 N N . ARG A 1 293 ? 9.086 2.502 -8.266 1 96.38 293 ARG A N 1
ATOM 2244 C CA . ARG A 1 293 ? 10.281 2.131 -7.512 1 96.38 293 ARG A CA 1
ATOM 2245 C C . ARG A 1 293 ? 10.016 2.18 -6.012 1 96.38 293 ARG A C 1
ATOM 2247 O O . ARG A 1 293 ? 10.477 1.314 -5.266 1 96.38 293 ARG A O 1
ATOM 2254 N N . GLU A 1 294 ? 9.336 3.229 -5.559 1 97.12 294 GLU A N 1
ATOM 2255 C CA . GLU A 1 294 ? 8.984 3.344 -4.148 1 97.12 294 GLU A CA 1
ATOM 2256 C C . GLU A 1 294 ? 8.109 2.178 -3.699 1 97.12 294 GLU A C 1
ATOM 2258 O O . GLU A 1 294 ? 8.266 1.67 -2.586 1 97.12 294 GLU A O 1
ATOM 2263 N N . ALA A 1 295 ? 7.207 1.703 -4.574 1 98.25 295 ALA A N 1
ATOM 2264 C CA . ALA A 1 295 ? 6.359 0.55 -4.285 1 98.25 295 ALA A CA 1
ATOM 2265 C C . ALA A 1 295 ? 7.191 -0.716 -4.109 1 98.25 295 ALA A C 1
ATOM 2267 O O . ALA A 1 295 ? 6.984 -1.48 -3.166 1 98.25 295 ALA A O 1
ATOM 2268 N N . VAL A 1 296 ? 8.133 -0.913 -5.004 1 98.19 296 VAL A N 1
ATOM 2269 C CA . VAL A 1 296 ? 9.008 -2.08 -4.934 1 98.19 296 VAL A CA 1
ATOM 2270 C C . VAL A 1 296 ? 9.805 -2.047 -3.635 1 98.19 296 VAL A C 1
ATOM 2272 O O . VAL A 1 296 ? 9.883 -3.051 -2.922 1 98.19 296 VAL A O 1
ATOM 2275 N N . THR A 1 297 ? 10.32 -0.883 -3.303 1 97.75 297 THR A N 1
ATOM 2276 C CA . THR A 1 297 ? 11.086 -0.723 -2.068 1 97.75 297 THR A CA 1
ATOM 2277 C C . THR A 1 297 ? 10.211 -1.022 -0.852 1 97.75 297 THR A C 1
ATOM 2279 O O . THR A 1 297 ? 10.664 -1.67 0.096 1 97.75 297 THR A O 1
ATOM 2282 N N . ALA A 1 298 ? 8.992 -0.553 -0.914 1 98.56 298 ALA A N 1
ATOM 2283 C CA . ALA A 1 298 ? 8.07 -0.754 0.196 1 98.56 298 ALA A CA 1
ATOM 2284 C C . ALA A 1 298 ? 7.797 -2.238 0.423 1 98.56 298 ALA A C 1
ATOM 2286 O O . ALA A 1 298 ? 7.688 -2.688 1.566 1 98.56 298 ALA A O 1
ATOM 2287 N N . ILE A 1 299 ? 7.676 -2.992 -0.627 1 98.81 299 ILE A N 1
ATOM 2288 C CA . ILE A 1 299 ? 7.371 -4.418 -0.533 1 98.81 299 ILE A CA 1
ATOM 2289 C C . ILE A 1 299 ? 8.531 -5.148 0.135 1 98.81 299 ILE A C 1
ATOM 2291 O O . ILE A 1 299 ? 8.32 -5.98 1.021 1 98.81 299 ILE A O 1
ATOM 2295 N N . PHE A 1 300 ? 9.734 -4.82 -0.212 1 98.5 300 PHE A N 1
ATOM 2296 C CA . PHE A 1 300 ? 10.891 -5.434 0.429 1 98.5 300 PHE A CA 1
ATOM 2297 C C . PHE A 1 300 ? 11.062 -4.914 1.852 1 98.5 300 PHE A C 1
ATOM 2299 O O . PHE A 1 300 ? 11.445 -5.668 2.75 1 98.5 300 PHE A O 1
ATOM 2306 N N . ARG A 1 301 ? 10.742 -3.631 2.078 1 98.5 301 ARG A N 1
ATOM 2307 C CA . ARG A 1 301 ? 10.797 -3.061 3.42 1 98.5 301 ARG A CA 1
ATOM 2308 C C . ARG A 1 301 ? 9.828 -3.773 4.359 1 98.5 301 ARG A C 1
ATOM 2310 O O . ARG A 1 301 ? 10.133 -3.979 5.535 1 98.5 301 ARG A O 1
ATOM 2317 N N . ALA A 1 302 ? 8.695 -4.207 3.803 1 98.81 302 ALA A N 1
ATOM 2318 C CA . ALA A 1 302 ? 7.676 -4.895 4.594 1 98.81 302 ALA A CA 1
ATOM 2319 C C . ALA A 1 302 ? 8.156 -6.273 5.023 1 98.81 302 ALA A C 1
ATOM 2321 O O . ALA A 1 302 ? 7.633 -6.848 5.984 1 98.81 302 ALA A O 1
ATOM 2322 N N . GLY A 1 303 ? 9.086 -6.895 4.219 1 98.56 303 GLY A N 1
ATOM 2323 C CA . GLY A 1 303 ? 9.68 -8.133 4.688 1 98.56 303 GLY A CA 1
ATOM 2324 C C . GLY A 1 303 ? 9.719 -9.219 3.627 1 98.56 303 GLY A C 1
ATOM 2325 O O . GLY A 1 303 ? 10.148 -10.344 3.895 1 98.56 303 GLY A O 1
ATOM 2326 N N . ALA A 1 304 ? 9.297 -8.922 2.4 1 98.69 304 ALA A N 1
ATOM 2327 C CA . ALA A 1 304 ? 9.32 -9.93 1.339 1 98.69 304 ALA A CA 1
ATOM 2328 C C . ALA A 1 304 ? 10.75 -10.297 0.958 1 98.69 304 ALA A C 1
ATOM 2330 O O . ALA A 1 304 ? 11.625 -9.43 0.914 1 98.69 304 ALA A O 1
ATOM 2331 N N . ASP A 1 305 ? 10.977 -11.562 0.659 1 98.5 305 ASP A N 1
ATOM 2332 C CA . ASP A 1 305 ? 12.258 -12.031 0.135 1 98.5 305 ASP A CA 1
ATOM 2333 C C . ASP A 1 305 ? 12.242 -12.055 -1.393 1 98.5 305 ASP A C 1
ATOM 2335 O O . ASP A 1 305 ? 13.289 -11.898 -2.027 1 98.5 305 ASP A O 1
ATOM 2339 N N . LEU A 1 306 ? 11.07 -12.305 -1.948 1 98.69 306 LEU A N 1
ATOM 2340 C CA . LEU A 1 306 ? 10.875 -12.406 -3.391 1 98.69 306 LEU A CA 1
ATOM 2341 C C . LEU A 1 306 ? 9.695 -11.547 -3.84 1 98.69 306 LEU A C 1
ATOM 2343 O O . LEU A 1 306 ? 8.688 -11.445 -3.137 1 98.69 306 LEU A O 1
ATOM 2347 N N . LEU A 1 307 ? 9.891 -10.953 -4.957 1 98.75 307 LEU A N 1
ATOM 2348 C CA . LEU A 1 307 ? 8.828 -10.156 -5.559 1 98.75 307 LEU A CA 1
ATOM 2349 C C . LEU A 1 307 ? 8.422 -10.719 -6.914 1 98.75 307 LEU A C 1
ATOM 2351 O O . LEU A 1 307 ? 9.266 -10.891 -7.797 1 98.75 307 LEU A O 1
ATOM 2355 N N . ILE A 1 308 ? 7.172 -11.047 -7.074 1 98.88 308 ILE A N 1
ATOM 2356 C CA . ILE A 1 308 ? 6.594 -11.477 -8.344 1 98.88 308 ILE A CA 1
ATOM 2357 C C . ILE A 1 308 ? 5.828 -10.32 -8.984 1 98.88 308 ILE A C 1
ATOM 2359 O O . ILE A 1 308 ? 5.012 -9.672 -8.328 1 98.88 308 ILE A O 1
ATOM 2363 N N . THR A 1 309 ? 6.195 -10 -10.227 1 98.44 309 THR A N 1
ATOM 2364 C CA . THR A 1 309 ? 5.43 -9 -10.961 1 98.44 309 THR A CA 1
ATOM 2365 C C . THR A 1 309 ? 5.688 -9.125 -12.461 1 98.44 309 THR A C 1
ATOM 2367 O O . THR A 1 309 ? 6.199 -10.141 -12.93 1 98.44 309 THR A O 1
ATOM 2370 N N . TYR A 1 310 ? 5.391 -8.164 -13.32 1 98.25 310 TYR A N 1
ATOM 2371 C CA . TYR A 1 310 ? 5.199 -8.367 -14.75 1 98.25 310 TYR A CA 1
ATOM 2372 C C . TYR A 1 310 ? 6.262 -7.633 -15.555 1 98.25 310 TYR A C 1
ATOM 2374 O O . TYR A 1 310 ? 6.355 -7.793 -16.766 1 98.25 310 TYR A O 1
ATOM 2382 N N . ASP A 1 311 ? 7.035 -6.816 -14.93 1 97.12 311 ASP A N 1
ATOM 2383 C CA . ASP A 1 311 ? 8.062 -6.039 -15.617 1 97.12 311 ASP A CA 1
ATOM 2384 C C . ASP A 1 311 ? 9.352 -6.004 -14.805 1 97.12 311 ASP A C 1
ATOM 2386 O O . ASP A 1 311 ? 9.867 -4.926 -14.492 1 97.12 311 ASP A O 1
ATOM 2390 N N . THR A 1 312 ? 9.922 -7.133 -14.617 1 98 312 THR A N 1
ATOM 2391 C CA . THR A 1 312 ? 11.086 -7.266 -13.742 1 98 312 THR A CA 1
ATOM 2392 C C . THR A 1 312 ? 12.328 -6.691 -14.414 1 98 312 THR A C 1
ATOM 2394 O O . THR A 1 312 ? 13.242 -6.219 -13.734 1 98 312 THR A O 1
ATOM 2397 N N . ARG A 1 313 ? 12.414 -6.691 -15.766 1 96.69 313 ARG A N 1
ATOM 2398 C CA . ARG A 1 313 ? 13.555 -6.086 -16.453 1 96.69 313 ARG A CA 1
ATOM 2399 C C . ARG A 1 313 ? 13.633 -4.59 -16.172 1 96.69 313 ARG A C 1
ATOM 2401 O O . ARG A 1 313 ? 14.719 -4.051 -15.938 1 96.69 313 ARG A O 1
ATOM 2408 N N . ARG A 1 314 ? 12.477 -3.973 -16.234 1 95.12 314 ARG A N 1
ATOM 2409 C CA . ARG A 1 314 ? 12.422 -2.559 -15.875 1 95.12 314 ARG A CA 1
ATOM 2410 C C . ARG A 1 314 ? 12.922 -2.332 -14.453 1 95.12 314 ARG A C 1
ATOM 2412 O O . ARG A 1 314 ? 13.727 -1.43 -14.211 1 95.12 314 ARG A O 1
ATOM 2419 N N . ILE A 1 315 ? 12.469 -3.117 -13.508 1 96.56 315 ILE A N 1
ATOM 2420 C CA . ILE A 1 315 ? 12.859 -2.992 -12.109 1 96.56 315 ILE A CA 1
ATOM 2421 C C . ILE A 1 315 ? 14.367 -3.207 -11.969 1 96.56 315 ILE A C 1
ATOM 2423 O O . ILE A 1 315 ? 15.047 -2.447 -11.281 1 96.56 315 ILE A O 1
ATOM 2427 N N . ALA A 1 316 ? 14.852 -4.188 -12.648 1 95.62 316 ALA A N 1
ATOM 2428 C CA . ALA A 1 316 ? 16.266 -4.512 -12.586 1 95.62 316 ALA A CA 1
ATOM 2429 C C . ALA A 1 316 ? 17.125 -3.355 -13.109 1 95.62 316 ALA A C 1
ATOM 2431 O O . ALA A 1 316 ? 18.234 -3.127 -12.633 1 95.62 316 ALA A O 1
ATOM 2432 N N . SER A 1 317 ? 16.641 -2.662 -14.07 1 94.31 317 SER A N 1
ATOM 2433 C CA . SER A 1 317 ? 17.391 -1.581 -14.711 1 94.31 317 SER A CA 1
ATOM 2434 C C . SER A 1 317 ? 17.609 -0.418 -13.75 1 94.31 317 SER A C 1
ATOM 2436 O O . SER A 1 317 ? 18.453 0.438 -13.984 1 94.31 317 SER A O 1
ATOM 2438 N N . TRP A 1 318 ? 16.812 -0.375 -12.695 1 91.5 318 TRP A N 1
ATOM 2439 C CA . TRP A 1 318 ? 16.969 0.694 -11.711 1 91.5 318 TRP A CA 1
ATOM 2440 C C . TRP A 1 318 ? 18.219 0.489 -10.875 1 91.5 318 TRP A C 1
ATOM 2442 O O . TRP A 1 318 ? 18.672 1.408 -10.195 1 91.5 318 TRP A O 1
ATOM 2452 N N . GLY A 1 319 ? 19 -0.627 -10.945 1 80.12 319 GLY A N 1
ATOM 2453 C CA . GLY A 1 319 ? 20.219 -0.92 -10.203 1 80.12 319 GLY A CA 1
ATOM 2454 C C . GLY A 1 319 ? 19.969 -1.256 -8.75 1 80.12 319 GLY A C 1
ATOM 2455 O O . GLY A 1 319 ? 20.844 -1.108 -7.906 1 80.12 319 GLY A O 1
ATOM 2456 N N . GLY A 1 320 ? 19 -1.896 -8.438 1 64.94 320 GLY A N 1
ATOM 2457 C CA . GLY A 1 320 ? 18.688 -2.156 -7.039 1 64.94 320 GLY A CA 1
ATOM 2458 C C . GLY A 1 320 ? 18.516 -0.891 -6.219 1 64.94 320 GLY A C 1
ATOM 2459 O O . GLY A 1 320 ? 18.688 0.216 -6.738 1 64.94 320 GLY A O 1
ATOM 2460 N N . ASP A 1 321 ? 17.734 -0.775 -5.145 1 61.94 321 ASP A N 1
ATOM 2461 C CA . ASP A 1 321 ? 17.672 0.384 -4.258 1 61.94 321 ASP A CA 1
ATOM 2462 C C . ASP A 1 321 ? 18.938 0.508 -3.422 1 61.94 321 ASP A C 1
ATOM 2464 O O . ASP A 1 321 ? 18.938 0.199 -2.229 1 61.94 321 ASP A O 1
ATOM 2468 N N . HIS A 1 322 ? 20.094 0.213 -4.008 1 50.69 322 HIS A N 1
ATOM 2469 C CA . HIS A 1 322 ? 21.234 0.779 -3.299 1 50.69 322 HIS A CA 1
ATOM 2470 C C . HIS A 1 322 ? 21.172 2.303 -3.266 1 50.69 322 HIS A C 1
ATOM 2472 O O . HIS A 1 322 ? 21.078 2.945 -4.316 1 50.69 322 HIS A O 1
ATOM 2478 N N . ALA A 1 323 ? 20.219 2.758 -2.559 1 32.62 323 ALA A N 1
ATOM 2479 C CA . ALA A 1 323 ? 20.266 4.219 -2.586 1 32.62 323 ALA A CA 1
ATOM 2480 C C . ALA A 1 323 ? 21.703 4.723 -2.59 1 32.62 323 ALA A C 1
ATOM 2482 O O . ALA A 1 323 ? 22.594 4.125 -1.962 1 32.62 323 ALA A O 1
ATOM 2483 N N . MET B 1 1 ? -5.832 -30.906 9.164 1 75 1 MET B N 1
ATOM 2484 C CA . MET B 1 1 ? -6.211 -29.875 8.211 1 75 1 MET B CA 1
ATOM 2485 C C . MET B 1 1 ? -7.16 -28.859 8.859 1 75 1 MET B C 1
ATOM 2487 O O . MET B 1 1 ? -8.141 -29.25 9.5 1 75 1 MET B O 1
ATOM 2491 N N . LEU B 1 2 ? -6.742 -27.609 8.867 1 83.06 2 LEU B N 1
ATOM 2492 C CA . LEU B 1 2 ? -7.621 -26.578 9.414 1 83.06 2 LEU B CA 1
ATOM 2493 C C . LEU B 1 2 ? -8.656 -26.141 8.383 1 83.06 2 LEU B C 1
ATOM 2495 O O . LEU B 1 2 ? -8.297 -25.828 7.242 1 83.06 2 LEU B O 1
ATOM 2499 N N . PRO B 1 3 ? -9.883 -26.219 8.758 1 85.56 3 PRO B N 1
ATOM 2500 C CA . PRO B 1 3 ? -10.938 -25.828 7.812 1 85.56 3 PRO B CA 1
ATOM 2501 C C . PRO B 1 3 ? -11.156 -24.312 7.766 1 85.56 3 PRO B C 1
ATOM 2503 O O . PRO B 1 3 ? -12.234 -23.828 8.141 1 85.56 3 PRO B O 1
ATOM 2506 N N . LEU B 1 4 ? -10.297 -23.562 7.211 1 87.88 4 LEU B N 1
ATOM 2507 C CA . LEU B 1 4 ? -10.305 -22.109 7.258 1 87.88 4 LEU B CA 1
ATOM 2508 C C . LEU B 1 4 ? -11.359 -21.547 6.316 1 87.88 4 LEU B C 1
ATOM 2510 O O . LEU B 1 4 ? -11.82 -20.406 6.5 1 87.88 4 LEU B O 1
ATOM 2514 N N . ARG B 1 5 ? -11.789 -22.297 5.34 1 91 5 ARG B N 1
ATOM 2515 C CA . ARG B 1 5 ? -12.812 -21.844 4.398 1 91 5 ARG B CA 1
ATOM 2516 C C . ARG B 1 5 ? -14.164 -21.719 5.082 1 91 5 ARG B C 1
ATOM 2518 O O . ARG B 1 5 ? -15.078 -21.078 4.555 1 91 5 ARG B O 1
ATOM 2525 N N . HIS B 1 6 ? -14.297 -22.344 6.234 1 89.62 6 HIS B N 1
ATOM 2526 C CA . HIS B 1 6 ? -15.547 -22.25 6.98 1 89.62 6 HIS B CA 1
ATOM 2527 C C . HIS B 1 6 ? -15.883 -20.812 7.328 1 89.62 6 HIS B C 1
ATOM 2529 O O . HIS B 1 6 ? -17.062 -20.438 7.395 1 89.62 6 HIS B O 1
ATOM 2535 N N . PHE B 1 7 ? -14.938 -20 7.477 1 89.12 7 PHE B N 1
ATOM 2536 C CA . PHE B 1 7 ? -15.141 -18.609 7.895 1 89.12 7 PHE B CA 1
ATOM 2537 C C . PHE B 1 7 ? -15.406 -17.719 6.691 1 89.12 7 PHE B C 1
ATOM 2539 O O . PHE B 1 7 ? -15.633 -16.516 6.844 1 89.12 7 PHE B O 1
ATOM 2546 N N . ARG B 1 8 ? -15.469 -18.344 5.543 1 91.25 8 ARG B N 1
ATOM 2547 C CA . ARG B 1 8 ? -15.633 -17.578 4.309 1 91.25 8 ARG B CA 1
ATOM 2548 C C . ARG B 1 8 ? -16.766 -18.141 3.465 1 91.25 8 ARG B C 1
ATOM 2550 O O . ARG B 1 8 ? -16.922 -17.781 2.299 1 91.25 8 ARG B O 1
ATOM 2557 N N . LYS B 1 9 ? -17.531 -18.969 4.016 1 88.19 9 LYS B N 1
ATOM 2558 C CA . LYS B 1 9 ? -18.469 -19.766 3.238 1 88.19 9 LYS B CA 1
ATOM 2559 C C . LYS B 1 9 ? -19.531 -18.891 2.578 1 88.19 9 LYS B C 1
ATOM 2561 O O . LYS B 1 9 ? -20.062 -19.25 1.527 1 88.19 9 LYS B O 1
ATOM 2566 N N . ASP B 1 10 ? -19.828 -17.766 3.182 1 90 10 ASP B N 1
ATOM 2567 C CA . ASP B 1 10 ? -20.781 -16.797 2.627 1 90 10 ASP B CA 1
ATOM 2568 C C . ASP B 1 10 ? -20.531 -15.406 3.195 1 90 10 ASP B C 1
ATOM 2570 O O . ASP B 1 10 ? -19.703 -15.227 4.086 1 90 10 ASP B O 1
ATOM 2574 N N . GLU B 1 11 ? -21.25 -14.523 2.578 1 91.56 11 GLU B N 1
ATOM 2575 C CA . GLU B 1 11 ? -21 -13.125 2.928 1 91.56 11 GLU B CA 1
ATOM 2576 C C . GLU B 1 11 ? -21.359 -12.852 4.387 1 91.56 11 GLU B C 1
ATOM 2578 O O . GLU B 1 11 ? -20.672 -12.094 5.066 1 91.56 11 GLU B O 1
ATOM 2583 N N . ALA B 1 12 ? -22.438 -13.469 4.875 1 92.38 12 ALA B N 1
ATOM 2584 C CA . ALA B 1 12 ? -22.859 -13.273 6.262 1 92.38 12 ALA B CA 1
ATOM 2585 C C . ALA B 1 12 ? -21.781 -13.773 7.227 1 92.38 12 ALA B C 1
ATOM 2587 O O . ALA B 1 12 ? -21.484 -13.117 8.234 1 92.38 12 ALA B O 1
ATOM 2588 N N . THR B 1 13 ? -21.281 -14.922 6.93 1 93.31 13 THR B N 1
ATOM 2589 C CA . THR B 1 13 ? -20.203 -15.477 7.758 1 93.31 13 THR B CA 1
ATOM 2590 C C . THR B 1 13 ? -18.969 -14.594 7.699 1 93.31 13 THR B C 1
ATOM 2592 O O . THR B 1 13 ? -18.344 -14.32 8.727 1 93.31 13 THR B O 1
ATOM 2595 N N . ARG B 1 14 ? -18.594 -14.125 6.523 1 93 14 ARG B N 1
ATOM 2596 C CA . ARG B 1 14 ? -17.469 -13.227 6.363 1 93 14 ARG B CA 1
ATOM 2597 C C . ARG B 1 14 ? -17.625 -11.984 7.23 1 93 14 ARG B C 1
ATOM 2599 O O . ARG B 1 14 ? -16.688 -11.57 7.91 1 93 14 ARG B O 1
ATOM 2606 N N . ASP B 1 15 ? -18.797 -11.43 7.227 1 92.69 15 ASP B N 1
ATOM 2607 C CA . ASP B 1 15 ? -19.078 -10.211 7.977 1 92.69 15 ASP B CA 1
ATOM 2608 C C . ASP B 1 15 ? -18.922 -10.438 9.477 1 92.69 15 ASP B C 1
ATOM 2610 O O . ASP B 1 15 ? -18.406 -9.578 10.188 1 92.69 15 ASP B O 1
ATOM 2614 N N . ARG B 1 16 ? -19.312 -11.633 9.938 1 92.81 16 ARG B N 1
ATOM 2615 C CA . ARG B 1 16 ? -19.266 -11.945 11.359 1 92.81 16 ARG B CA 1
ATOM 2616 C C . ARG B 1 16 ? -17.828 -12.148 11.828 1 92.81 16 ARG B C 1
ATOM 2618 O O . ARG B 1 16 ? -17.531 -12.008 13.023 1 92.81 16 ARG B O 1
ATOM 2625 N N . HIS B 1 17 ? -17 -12.484 10.836 1 93.62 17 HIS B N 1
ATOM 2626 C CA . HIS B 1 17 ? -15.633 -12.828 11.234 1 93.62 17 HIS B CA 1
ATOM 2627 C C . HIS B 1 17 ? -14.633 -11.797 10.727 1 93.62 17 HIS B C 1
ATOM 2629 O O . HIS B 1 17 ? -13.422 -12.016 10.797 1 93.62 17 HIS B O 1
ATOM 2635 N N . ALA B 1 18 ? -15.125 -10.633 10.242 1 95 18 ALA B N 1
ATOM 2636 C CA . ALA B 1 18 ? -14.242 -9.555 9.797 1 95 18 ALA B CA 1
ATOM 2637 C C . ALA B 1 18 ? -13.477 -8.953 10.969 1 95 18 ALA B C 1
ATOM 2639 O O . ALA B 1 18 ? -14.039 -8.734 12.039 1 95 18 ALA B O 1
ATOM 2640 N N . GLU B 1 19 ? -12.172 -8.703 10.719 1 96.25 19 GLU B N 1
ATOM 2641 C CA . GLU B 1 19 ? -11.305 -8.172 11.773 1 96.25 19 GLU B CA 1
ATOM 2642 C C . GLU B 1 19 ? -11.328 -6.648 11.789 1 96.25 19 GLU B C 1
ATOM 2644 O O . GLU B 1 19 ? -11.016 -6.031 12.812 1 96.25 19 GLU B O 1
ATOM 2649 N N . THR B 1 20 ? -11.656 -6.02 10.68 1 96.44 20 THR B N 1
ATOM 2650 C CA . THR B 1 20 ? -11.492 -4.578 10.531 1 96.44 20 THR B CA 1
ATOM 2651 C C . THR B 1 20 ? -12.797 -3.926 10.094 1 96.44 20 THR B C 1
ATOM 2653 O O . THR B 1 20 ? -13.445 -4.391 9.148 1 96.44 20 THR B O 1
ATOM 2656 N N . THR B 1 21 ? -13.156 -2.943 10.758 1 93.75 21 THR B N 1
ATOM 2657 C CA . THR B 1 21 ? -14.242 -2.047 10.375 1 93.75 21 THR B CA 1
ATOM 2658 C C . THR B 1 21 ? -13.828 -0.589 10.547 1 93.75 21 THR B C 1
ATOM 2660 O O . THR B 1 21 ? -12.836 -0.297 11.219 1 93.75 21 THR B O 1
ATOM 2663 N N . TRP B 1 22 ? -14.469 0.268 9.828 1 94.19 22 TRP B N 1
ATOM 2664 C CA . TRP B 1 22 ? -14.227 1.697 9.984 1 94.19 22 TRP B CA 1
ATOM 2665 C C . TRP B 1 22 ? -15.492 2.5 9.719 1 94.19 22 TRP B C 1
ATOM 2667 O O . TRP B 1 22 ? -16.453 1.979 9.148 1 94.19 22 TRP B O 1
ATOM 2677 N N . SER B 1 23 ? -15.508 3.762 10.242 1 93.88 23 SER B N 1
ATOM 2678 C CA . SER B 1 23 ? -16.656 4.648 10.055 1 93.88 23 SER B CA 1
ATOM 2679 C C . SER B 1 23 ? -16.203 6.062 9.703 1 93.88 23 SER B C 1
ATOM 2681 O O . SER B 1 23 ? -15.016 6.371 9.758 1 93.88 23 SER B O 1
ATOM 2683 N N . SER B 1 24 ? -17.188 6.863 9.422 1 93.25 24 SER B N 1
ATOM 2684 C CA . SER B 1 24 ? -16.922 8.234 9.008 1 93.25 24 SER B CA 1
ATOM 2685 C C . SER B 1 24 ? -16.297 9.039 10.141 1 93.25 24 SER B C 1
ATOM 2687 O O . SER B 1 24 ? -15.609 10.039 9.898 1 93.25 24 SER B O 1
ATOM 2689 N N . GLU B 1 25 ? -16.484 8.625 11.375 1 94.75 25 GLU B N 1
ATOM 2690 C CA . GLU B 1 25 ? -15.945 9.32 12.531 1 94.75 25 GLU B CA 1
ATOM 2691 C C . GLU B 1 25 ? -14.422 9.266 12.539 1 94.75 25 GLU B C 1
ATOM 2693 O O . GLU B 1 25 ? -13.773 10.055 13.234 1 94.75 25 GLU B O 1
ATOM 2698 N N . GLN B 1 26 ? -13.883 8.375 11.75 1 97.5 26 GLN B N 1
ATOM 2699 C CA . GLN B 1 26 ? -12.438 8.172 11.75 1 97.5 26 GLN B CA 1
ATOM 2700 C C . GLN B 1 26 ? -11.773 8.93 10.602 1 97.5 26 GLN B C 1
ATOM 2702 O O . GLN B 1 26 ? -10.555 8.852 10.422 1 97.5 26 GLN B O 1
ATOM 2707 N N . LEU B 1 27 ? -12.57 9.727 9.875 1 98.38 27 LEU B N 1
ATOM 2708 C CA . LEU B 1 27 ? -12.062 10.398 8.68 1 98.38 27 LEU B CA 1
ATOM 2709 C C . LEU B 1 27 ? -11.773 11.867 8.961 1 98.38 27 LEU B C 1
ATOM 2711 O O . LEU B 1 27 ? -12.523 12.523 9.695 1 98.38 27 LEU B O 1
ATOM 2715 N N . ILE B 1 28 ? -10.688 12.398 8.445 1 98.88 28 ILE B N 1
ATOM 2716 C CA . ILE B 1 28 ? -10.305 13.805 8.484 1 98.88 28 ILE B CA 1
ATOM 2717 C C . ILE B 1 28 ? -10.148 14.336 7.059 1 98.88 28 ILE B C 1
ATOM 2719 O O . ILE B 1 28 ? -9.383 13.789 6.266 1 98.88 28 ILE B O 1
ATOM 2723 N N . GLN B 1 29 ? -10.898 15.383 6.742 1 98.88 29 GLN B N 1
ATOM 2724 C CA . GLN B 1 29 ? -10.797 16 5.426 1 98.88 29 GLN B CA 1
ATOM 2725 C C . GLN B 1 29 ? -9.656 17.016 5.371 1 98.88 29 GLN B C 1
ATOM 2727 O O . GLN B 1 29 ? -9.625 17.969 6.148 1 98.88 29 GLN B O 1
ATOM 2732 N N . ALA B 1 30 ? -8.727 16.828 4.477 1 98.81 30 ALA B N 1
ATOM 2733 C CA . ALA B 1 30 ? -7.691 17.828 4.207 1 98.81 30 ALA B CA 1
ATOM 2734 C C . ALA B 1 30 ? -8.234 18.953 3.346 1 98.81 30 ALA B C 1
ATOM 2736 O O . ALA B 1 30 ? -8.867 18.719 2.316 1 98.81 30 ALA B O 1
ATOM 2737 N N . LEU B 1 31 ? -7.98 20.172 3.742 1 98.69 31 LEU B N 1
ATOM 2738 C CA . LEU B 1 31 ? -8.484 21.344 3.021 1 98.69 31 LEU B CA 1
ATOM 2739 C C . LEU B 1 31 ? -7.402 22.406 2.871 1 98.69 31 LEU B C 1
ATOM 2741 O O . LEU B 1 31 ? -6.605 22.609 3.789 1 98.69 31 LEU B O 1
ATOM 2745 N N . PHE B 1 32 ? -7.395 23.078 1.707 1 98.06 32 PHE B N 1
ATOM 2746 C CA . PHE B 1 32 ? -6.496 24.188 1.434 1 98.06 32 PHE B CA 1
ATOM 2747 C C . PHE B 1 32 ? -7.242 25.516 1.502 1 98.06 32 PHE B C 1
ATOM 2749 O O . PHE B 1 32 ? -8.242 25.703 0.802 1 98.06 32 PHE B O 1
ATOM 2756 N N . VAL B 1 33 ? -6.707 26.375 2.289 1 97.5 33 VAL B N 1
ATOM 2757 C CA . VAL B 1 33 ? -7.379 27.656 2.457 1 97.5 33 VAL B CA 1
ATOM 2758 C C . VAL B 1 33 ? -6.461 28.797 1.996 1 97.5 33 VAL B C 1
ATOM 2760 O O . VAL B 1 33 ? -5.293 28.844 2.391 1 97.5 33 VAL B O 1
ATOM 2763 N N . THR B 1 34 ? -7.035 29.656 1.196 1 94.62 34 THR B N 1
ATOM 2764 C CA . THR B 1 34 ? -6.234 30.734 0.62 1 94.62 34 THR B CA 1
ATOM 2765 C C . THR B 1 34 ? -6.777 32.094 1.038 1 94.62 34 THR B C 1
ATOM 2767 O O . THR B 1 34 ? -7.934 32.219 1.448 1 94.62 34 THR B O 1
ATOM 2770 N N . THR B 1 35 ? -5.93 33.125 0.942 1 86.12 35 THR B N 1
ATOM 2771 C CA . THR B 1 35 ? -6.312 34.5 1.237 1 86.12 35 THR B CA 1
ATOM 2772 C C . THR B 1 35 ? -6.777 35.219 -0.028 1 86.12 35 THR B C 1
ATOM 2774 O O . THR B 1 35 ? -7.289 36.312 0.038 1 86.12 35 THR B O 1
ATOM 2777 N N . GLU B 1 36 ? -6.641 34.656 -1.126 1 79.75 36 GLU B N 1
ATOM 2778 C CA . GLU B 1 36 ? -6.738 35.344 -2.402 1 79.75 36 GLU B CA 1
ATOM 2779 C C . GLU B 1 36 ? -8.188 35.438 -2.873 1 79.75 36 GLU B C 1
ATOM 2781 O O . GLU B 1 36 ? -8.555 36.344 -3.615 1 79.75 36 GLU B O 1
ATOM 2786 N N . SER B 1 37 ? -8.906 34.5 -2.566 1 75.31 37 SER B N 1
ATOM 2787 C CA . SER B 1 37 ? -10.242 34.438 -3.156 1 75.31 37 SER B CA 1
ATOM 2788 C C . SER B 1 37 ? -11.289 34.094 -2.102 1 75.31 37 SER B C 1
ATOM 2790 O O . SER B 1 37 ? -10.953 33.719 -0.982 1 75.31 37 SER B O 1
ATOM 2792 N N . LYS B 1 38 ? -12.484 34.438 -2.59 1 81.75 38 LYS B N 1
ATOM 2793 C CA . LYS B 1 38 ? -13.609 34 -1.78 1 81.75 38 LYS B CA 1
ATOM 2794 C C . LYS B 1 38 ? -14.219 32.719 -2.336 1 81.75 38 LYS B C 1
ATOM 2796 O O . LYS B 1 38 ? -15.016 32.062 -1.668 1 81.75 38 LYS B O 1
ATOM 2801 N N . GLY B 1 39 ? -13.742 32.406 -3.547 1 89.25 39 GLY B N 1
ATOM 2802 C CA . GLY B 1 39 ? -14.344 31.266 -4.219 1 89.25 39 GLY B CA 1
ATOM 2803 C C . GLY B 1 39 ? -13.484 30.016 -4.156 1 89.25 39 GLY B C 1
ATOM 2804 O O . GLY B 1 39 ? -12.727 29.812 -3.207 1 89.25 39 GLY B O 1
ATOM 2805 N N . LYS B 1 40 ? -13.844 29.078 -4.996 1 93.06 40 LYS B N 1
ATOM 2806 C CA . LYS B 1 40 ? -13.18 27.797 -5.117 1 93.06 40 LYS B CA 1
ATOM 2807 C C . LYS B 1 40 ? -12.281 27.75 -6.352 1 93.06 40 LYS B C 1
ATOM 2809 O O . LYS B 1 40 ? -12.703 28.125 -7.449 1 93.06 40 LYS B O 1
ATOM 2814 N N . GLU B 1 41 ? -10.984 27.391 -6.172 1 94.06 41 GLU B N 1
ATOM 2815 C CA . GLU B 1 41 ? -10.023 27.281 -7.266 1 94.06 41 GLU B CA 1
ATOM 2816 C C . GLU B 1 41 ? -9.547 25.828 -7.438 1 94.06 41 GLU B C 1
ATOM 2818 O O . GLU B 1 41 ? -8.797 25.312 -6.605 1 94.06 41 GLU B O 1
ATOM 2823 N N . PRO B 1 42 ? -9.898 25.219 -8.531 1 94.62 42 PRO B N 1
ATOM 2824 C CA . PRO B 1 42 ? -9.438 23.844 -8.75 1 94.62 42 PRO B CA 1
ATOM 2825 C C . PRO B 1 42 ? -7.922 23.734 -8.875 1 94.62 42 PRO B C 1
ATOM 2827 O O . PRO B 1 42 ? -7.281 24.641 -9.422 1 94.62 42 PRO B O 1
ATOM 2830 N N . VAL B 1 43 ? -7.34 22.719 -8.328 1 94 43 VAL B N 1
ATOM 2831 C CA . VAL B 1 43 ? -5.91 22.453 -8.453 1 94 43 VAL B CA 1
ATOM 2832 C C . VAL B 1 43 ? -5.676 21.438 -9.578 1 94 43 VAL B C 1
ATOM 2834 O O . VAL B 1 43 ? -6.047 20.281 -9.461 1 94 43 VAL B O 1
ATOM 2837 N N . PRO B 1 44 ? -5.012 21.828 -10.602 1 89.38 44 PRO B N 1
ATOM 2838 C CA . PRO B 1 44 ? -4.758 20.906 -11.711 1 89.38 44 PRO B CA 1
ATOM 2839 C C . PRO B 1 44 ? -3.988 19.656 -11.273 1 89.38 44 PRO B C 1
ATOM 2841 O O . PRO B 1 44 ? -3.037 19.75 -10.5 1 89.38 44 PRO B O 1
ATOM 2844 N N . GLY B 1 45 ? -4.422 18.469 -11.75 1 87.44 45 GLY B N 1
ATOM 2845 C CA . GLY B 1 45 ? -3.74 17.219 -11.461 1 87.44 45 GLY B CA 1
ATOM 2846 C C . GLY B 1 45 ? -4.117 16.641 -10.117 1 87.44 45 GLY B C 1
ATOM 2847 O O . GLY B 1 45 ? -3.613 15.578 -9.727 1 87.44 45 GLY B O 1
ATOM 2848 N N . PHE B 1 46 ? -4.938 17.328 -9.461 1 94.06 46 PHE B N 1
ATOM 2849 C CA . PHE B 1 46 ? -5.43 16.906 -8.156 1 94.06 46 PHE B CA 1
ATOM 2850 C C . PHE B 1 46 ? -6.945 16.75 -8.172 1 94.06 46 PHE B C 1
ATOM 2852 O O . PHE B 1 46 ? -7.672 17.656 -7.773 1 94.06 46 PHE B O 1
ATOM 2859 N N . PRO B 1 47 ? -7.363 15.508 -8.547 1 93.5 47 PRO B N 1
ATOM 2860 C CA . PRO B 1 47 ? -8.789 15.32 -8.836 1 93.5 47 PRO B CA 1
ATOM 2861 C C . PRO B 1 47 ? -9.688 15.734 -7.68 1 93.5 47 PRO B C 1
ATOM 2863 O O . PRO B 1 47 ? -9.57 15.188 -6.574 1 93.5 47 PRO B O 1
ATOM 2866 N N . GLY B 1 48 ? -10.586 16.688 -7.973 1 94.31 48 GLY B N 1
ATOM 2867 C CA . GLY B 1 48 ? -11.641 17.078 -7.043 1 94.31 48 GLY B CA 1
ATOM 2868 C C . GLY B 1 48 ? -11.156 18.016 -5.949 1 94.31 48 GLY B C 1
ATOM 2869 O O . GLY B 1 48 ? -11.938 18.438 -5.102 1 94.31 48 GLY B O 1
ATOM 2870 N N . VAL B 1 49 ? -9.867 18.422 -5.938 1 96.75 49 VAL B N 1
ATOM 2871 C CA . VAL B 1 49 ? -9.312 19.219 -4.852 1 96.75 49 VAL B CA 1
ATOM 2872 C C . VAL B 1 49 ? -9.211 20.672 -5.281 1 96.75 49 VAL B C 1
ATOM 2874 O O . VAL B 1 49 ? -8.844 20.969 -6.422 1 96.75 49 VAL B O 1
ATOM 2877 N N . CYS B 1 50 ? -9.594 21.594 -4.379 1 96.25 50 CYS B N 1
ATOM 2878 C CA . CYS B 1 50 ? -9.586 23.031 -4.637 1 96.25 50 CYS B CA 1
ATOM 2879 C C . CYS B 1 50 ? -8.922 23.781 -3.49 1 96.25 50 CYS B C 1
ATOM 2881 O O . CYS B 1 50 ? -8.844 23.281 -2.369 1 96.25 50 CYS B O 1
ATOM 2883 N N . ARG B 1 51 ? -8.438 24.938 -3.83 1 96.69 51 ARG B N 1
ATOM 2884 C CA . ARG B 1 51 ? -8.156 25.953 -2.822 1 96.69 51 ARG B CA 1
ATOM 2885 C C . ARG B 1 51 ? -9.406 26.766 -2.504 1 96.69 51 ARG B C 1
ATOM 2887 O O . ARG B 1 51 ? -10.141 27.156 -3.408 1 96.69 51 ARG B O 1
ATOM 2894 N N . HIS B 1 52 ? -9.57 26.953 -1.219 1 97.56 52 HIS B N 1
ATOM 2895 C CA . HIS B 1 52 ? -10.812 27.594 -0.807 1 97.56 52 HIS B CA 1
ATOM 2896 C C . HIS B 1 52 ? -10.539 28.969 -0.206 1 97.56 52 HIS B C 1
ATOM 2898 O O . HIS B 1 52 ? -9.672 29.125 0.656 1 97.56 52 HIS B O 1
ATOM 2904 N N . GLY B 1 53 ? -11.273 29.953 -0.693 1 96.44 53 GLY B N 1
ATOM 2905 C CA . GLY B 1 53 ? -11.445 31.125 0.147 1 96.44 53 GLY B CA 1
ATOM 2906 C C . GLY B 1 53 ? -12.352 30.875 1.337 1 96.44 53 GLY B C 1
ATOM 2907 O O . GLY B 1 53 ? -12.898 29.781 1.492 1 96.44 53 GLY B O 1
ATOM 2908 N N . LEU B 1 54 ? -12.445 31.859 2.154 1 96.5 54 LEU B N 1
ATOM 2909 C CA . LEU B 1 54 ? -13.164 31.672 3.41 1 96.5 54 LEU B CA 1
ATOM 2910 C C . LEU B 1 54 ? -14.609 31.266 3.152 1 96.5 54 LEU B C 1
ATOM 2912 O O . LEU B 1 54 ? -15.109 30.328 3.781 1 96.5 54 LEU B O 1
ATOM 2916 N N . GLU B 1 55 ? -15.297 31.906 2.227 1 96.06 55 GLU B N 1
ATOM 2917 C CA . GLU B 1 55 ? -16.703 31.609 1.956 1 96.06 55 GLU B CA 1
ATOM 2918 C C . GLU B 1 55 ? -16.875 30.188 1.416 1 96.06 55 GLU B C 1
ATOM 2920 O O . GLU B 1 55 ? -17.734 29.438 1.876 1 96.06 55 GLU B O 1
ATOM 2925 N N . SER B 1 56 ? -16.109 29.906 0.466 1 97.06 56 SER B N 1
ATOM 2926 C CA . SER B 1 56 ? -16.172 28.578 -0.115 1 97.06 56 SER B CA 1
ATOM 2927 C C . SER B 1 56 ? -15.82 27.5 0.911 1 97.06 56 SER B C 1
ATOM 2929 O O . SER B 1 56 ? -16.375 26.406 0.888 1 97.06 56 SER B O 1
ATOM 2931 N N . LEU B 1 57 ? -14.875 27.812 1.778 1 98.12 57 LEU B N 1
ATOM 2932 C CA . LEU B 1 57 ? -14.492 26.875 2.836 1 98.12 57 LEU B CA 1
ATOM 2933 C C . LEU B 1 57 ? -15.672 26.562 3.744 1 98.12 57 LEU B C 1
ATOM 2935 O O . LEU B 1 57 ? -15.898 25.406 4.094 1 98.12 57 LEU B O 1
ATOM 2939 N N . LEU B 1 58 ? -16.359 27.594 4.129 1 97.69 58 LEU B N 1
ATOM 2940 C CA . LEU B 1 58 ? -17.5 27.422 5.02 1 97.69 58 LEU B CA 1
ATOM 2941 C C . LEU B 1 58 ? -18.562 26.547 4.371 1 97.69 58 LEU B C 1
ATOM 2943 O O . LEU B 1 58 ? -19.156 25.688 5.031 1 97.69 58 LEU B O 1
ATOM 2947 N N . HIS B 1 59 ? -18.781 26.719 3.094 1 97.5 59 HIS B N 1
ATOM 2948 C CA . HIS B 1 59 ? -19.734 25.891 2.369 1 97.5 59 HIS B CA 1
ATOM 2949 C C . HIS B 1 59 ? -19.266 24.438 2.312 1 97.5 59 HIS B C 1
ATOM 2951 O O . HIS B 1 59 ? -20.078 23.516 2.457 1 97.5 59 HIS B O 1
ATOM 2957 N N . GLU B 1 60 ? -18 24.297 2.074 1 97.94 60 GLU B N 1
ATOM 2958 C CA . GLU B 1 60 ? -17.438 22.953 2.018 1 97.94 60 GLU B CA 1
ATOM 2959 C C . GLU B 1 60 ? -17.594 22.219 3.352 1 97.94 60 GLU B C 1
ATOM 2961 O O . GLU B 1 60 ? -17.969 21.047 3.387 1 97.94 60 GLU B O 1
ATOM 2966 N N . VAL B 1 61 ? -17.328 22.859 4.426 1 98.56 61 VAL B N 1
ATOM 2967 C CA . VAL B 1 61 ? -17.391 22.25 5.754 1 98.56 61 VAL B CA 1
ATOM 2968 C C . VAL B 1 61 ? -18.828 21.906 6.105 1 98.56 61 VAL B C 1
ATOM 2970 O O . VAL B 1 61 ? -19.109 20.875 6.723 1 98.56 61 VAL B O 1
ATOM 2973 N N . GLU B 1 62 ? -19.734 22.781 5.711 1 98.25 62 GLU B N 1
ATOM 2974 C CA . GLU B 1 62 ? -21.156 22.469 5.918 1 98.25 62 GLU B CA 1
ATOM 2975 C C . GLU B 1 62 ? -21.531 21.156 5.238 1 98.25 62 GLU B C 1
ATOM 2977 O O . GLU B 1 62 ? -22.25 20.344 5.82 1 98.25 62 GLU B O 1
ATOM 2982 N N . ALA B 1 63 ? -21.109 21.016 4.023 1 97.88 63 ALA B N 1
ATOM 2983 C CA . ALA B 1 63 ? -21.391 19.781 3.281 1 97.88 63 ALA B CA 1
ATOM 2984 C C . ALA B 1 63 ? -20.75 18.578 3.969 1 97.88 63 ALA B C 1
ATOM 2986 O O . ALA B 1 63 ? -21.328 17.5 3.998 1 97.88 63 ALA B O 1
ATOM 2987 N N . LEU B 1 64 ? -19.547 18.703 4.477 1 98.44 64 LEU B N 1
ATOM 2988 C CA . LEU B 1 64 ? -18.875 17.641 5.199 1 98.44 64 LEU B CA 1
ATOM 2989 C C . LEU B 1 64 ? -19.656 17.234 6.434 1 98.44 64 LEU B C 1
ATOM 2991 O O . LEU B 1 64 ? -19.875 16.031 6.664 1 98.44 64 LEU B O 1
ATOM 2995 N N . LEU B 1 65 ? -20.078 18.203 7.203 1 97.94 65 LEU B N 1
ATOM 2996 C CA . LEU B 1 65 ? -20.859 17.922 8.414 1 97.94 65 LEU B CA 1
ATOM 2997 C C . LEU B 1 65 ? -22.125 17.156 8.078 1 97.94 65 LEU B C 1
ATOM 2999 O O . LEU B 1 65 ? -22.516 16.234 8.797 1 97.94 65 LEU B O 1
ATOM 3003 N N . THR B 1 66 ? -22.719 17.531 6.953 1 96.56 66 THR B N 1
ATOM 3004 C CA . THR B 1 66 ? -23.938 16.859 6.504 1 96.56 66 THR B CA 1
ATOM 3005 C C . THR B 1 66 ? -23.641 15.391 6.176 1 96.56 66 THR B C 1
ATOM 3007 O O . THR B 1 66 ? -24.469 14.516 6.391 1 96.56 66 THR B O 1
ATOM 3010 N N . ALA B 1 67 ? -22.453 15.141 5.754 1 95.56 67 ALA B N 1
ATOM 3011 C CA . ALA B 1 67 ? -22.047 13.789 5.367 1 95.56 67 ALA B CA 1
ATOM 3012 C C . ALA B 1 67 ? -21.5 13.016 6.566 1 95.56 67 ALA B C 1
ATOM 3014 O O . ALA B 1 67 ? -21.094 11.859 6.434 1 95.56 67 ALA B O 1
ATOM 3015 N N . GLY B 1 68 ? -21.422 13.625 7.699 1 94.81 68 GLY B N 1
ATOM 3016 C CA . GLY B 1 68 ? -21 12.945 8.914 1 94.81 68 GLY B CA 1
ATOM 3017 C C . GLY B 1 68 ? -19.516 13.094 9.195 1 94.81 68 GLY B C 1
ATOM 3018 O O . GLY B 1 68 ? -18.969 12.422 10.078 1 94.81 68 GLY B O 1
ATOM 3019 N N . ILE B 1 69 ? -18.875 13.945 8.422 1 97.81 69 ILE B N 1
ATOM 3020 C CA . ILE B 1 69 ? -17.453 14.219 8.633 1 97.81 69 ILE B CA 1
ATOM 3021 C C . ILE B 1 69 ? -17.297 15.414 9.57 1 97.81 69 ILE B C 1
ATOM 3023 O O . ILE B 1 69 ? -17.75 16.516 9.258 1 97.81 69 ILE B O 1
ATOM 3027 N N . ARG B 1 70 ? -16.547 15.234 10.688 1 98.25 70 ARG B N 1
ATOM 3028 C CA . ARG B 1 70 ? -16.531 16.266 11.719 1 98.25 70 ARG B CA 1
ATOM 3029 C C . ARG B 1 70 ? -15.117 16.75 11.984 1 98.25 70 ARG B C 1
ATOM 3031 O O . ARG B 1 70 ? -14.875 17.5 12.938 1 98.25 70 ARG B O 1
ATOM 3038 N N . LYS B 1 71 ? -14.156 16.266 11.18 1 98.88 71 LYS B N 1
ATOM 3039 C CA . LYS B 1 71 ? -12.758 16.625 11.367 1 98.88 71 LYS B CA 1
ATOM 3040 C C . LYS B 1 71 ? -12.156 17.172 10.07 1 98.88 71 LYS B C 1
ATOM 3042 O O . LYS B 1 71 ? -12.352 16.594 9 1 98.88 71 LYS B O 1
ATOM 3047 N N . VAL B 1 72 ? -11.469 18.312 10.172 1 98.94 72 VAL B N 1
ATOM 3048 C CA . VAL B 1 72 ? -10.781 18.859 9.016 1 98.94 72 VAL B CA 1
ATOM 3049 C C . VAL B 1 72 ? -9.344 19.219 9.383 1 98.94 72 VAL B C 1
ATOM 3051 O O . VAL B 1 72 ? -9.062 19.578 10.531 1 98.94 72 VAL B O 1
ATOM 3054 N N . LEU B 1 73 ? -8.438 19.062 8.5 1 98.94 73 LEU B N 1
ATOM 3055 C CA . LEU B 1 73 ? -7.059 19.516 8.594 1 98.94 73 LEU B CA 1
ATOM 3056 C C . LEU B 1 73 ? -6.789 20.641 7.594 1 98.94 73 LEU B C 1
ATOM 3058 O O . LEU B 1 73 ? -6.914 20.438 6.383 1 98.94 73 LEU B O 1
ATOM 3062 N N . LEU B 1 74 ? -6.395 21.781 8.07 1 98.81 74 LEU B N 1
ATOM 3063 C CA . LEU B 1 74 ? -6.262 22.969 7.227 1 98.81 74 LEU B CA 1
ATOM 3064 C C . LEU B 1 74 ? -4.809 23.188 6.828 1 98.81 74 LEU B C 1
ATOM 3066 O O . LEU B 1 74 ? -3.91 23.094 7.668 1 98.81 74 LEU B O 1
ATOM 3070 N N . PHE B 1 75 ? -4.633 23.469 5.578 1 98.5 75 PHE B N 1
ATOM 3071 C CA . PHE B 1 75 ? -3.373 23.938 5.012 1 98.5 75 PHE B CA 1
ATOM 3072 C C . PHE B 1 75 ? -3.51 25.359 4.465 1 98.5 75 PHE B C 1
ATOM 3074 O O . PHE B 1 75 ? -4.391 25.625 3.648 1 98.5 75 PHE B O 1
ATOM 3081 N N . GLY B 1 76 ? -2.621 26.219 4.879 1 97.19 76 GLY B N 1
ATOM 3082 C CA . GLY B 1 76 ? -2.654 27.578 4.387 1 97.19 76 GLY B CA 1
ATOM 3083 C C . GLY B 1 76 ? -1.904 27.766 3.082 1 97.19 76 GLY B C 1
ATOM 3084 O O . GLY B 1 76 ? -0.844 27.172 2.881 1 97.19 76 GLY B O 1
ATOM 3085 N N . VAL B 1 77 ? -2.473 28.531 2.234 1 95.94 77 VAL B N 1
ATOM 3086 C CA . VAL B 1 77 ? -1.857 28.875 0.957 1 95.94 77 VAL B CA 1
ATOM 3087 C C . VAL B 1 77 ? -1.826 30.391 0.789 1 95.94 77 VAL B C 1
ATOM 3089 O O . VAL B 1 77 ? -2.867 31.047 0.84 1 95.94 77 VAL B O 1
ATOM 3092 N N . VAL B 1 78 ? -0.663 30.938 0.602 1 95.19 78 VAL B N 1
ATOM 3093 C CA . VAL B 1 78 ? -0.516 32.375 0.387 1 95.19 78 VAL B CA 1
ATOM 3094 C C . VAL B 1 78 ? 0.096 32.625 -0.988 1 95.19 78 VAL B C 1
ATOM 3096 O O . VAL B 1 78 ? 0.773 31.75 -1.545 1 95.19 78 VAL B O 1
ATOM 3099 N N . PRO B 1 79 ? -0.139 33.812 -1.534 1 93.38 79 PRO B N 1
ATOM 3100 C CA . PRO B 1 79 ? 0.502 34.094 -2.816 1 93.38 79 PRO B CA 1
ATOM 3101 C C . PRO B 1 79 ? 2.02 34.219 -2.703 1 93.38 79 PRO B C 1
ATOM 3103 O O . PRO B 1 79 ? 2.539 34.531 -1.624 1 93.38 79 PRO B O 1
ATOM 3106 N N . PRO B 1 80 ? 2.678 34.031 -3.791 1 93.25 80 PRO B N 1
ATOM 3107 C CA . PRO B 1 80 ? 4.141 34.094 -3.793 1 93.25 80 PRO B CA 1
ATOM 3108 C C . PRO B 1 80 ? 4.668 35.438 -3.232 1 93.25 80 PRO B C 1
ATOM 3110 O O . PRO B 1 80 ? 5.723 35.438 -2.59 1 93.25 80 PRO B O 1
ATOM 3113 N N . SER B 1 81 ? 3.938 36.531 -3.41 1 94.75 81 SER B N 1
ATOM 3114 C CA . SER B 1 81 ? 4.383 37.844 -2.975 1 94.75 81 SER B CA 1
ATOM 3115 C C . SER B 1 81 ? 4.41 37.938 -1.453 1 94.75 81 SER B C 1
ATOM 3117 O O . SER B 1 81 ? 5.051 38.844 -0.897 1 94.75 81 SER B O 1
ATOM 3119 N N . TYR B 1 82 ? 3.732 36.969 -0.766 1 95.75 82 TYR B N 1
ATOM 3120 C CA . TYR B 1 82 ? 3.684 37 0.692 1 95.75 82 TYR B CA 1
ATOM 3121 C C . TYR B 1 82 ? 4.77 36.094 1.282 1 95.75 82 TYR B C 1
ATOM 3123 O O . TYR B 1 82 ? 5.02 36.125 2.488 1 95.75 82 TYR B O 1
ATOM 3131 N N . LYS B 1 83 ? 5.453 35.375 0.465 1 95.81 83 LYS B N 1
ATOM 3132 C CA . LYS B 1 83 ? 6.484 34.469 0.936 1 95.81 83 LYS B CA 1
ATOM 3133 C C . LYS B 1 83 ? 7.82 35.188 1.113 1 95.81 83 LYS B C 1
ATOM 3135 O O . LYS B 1 83 ? 8.172 36.031 0.316 1 95.81 83 LYS B O 1
ATOM 3140 N N . ASP B 1 84 ? 8.523 34.844 2.148 1 96.62 84 ASP B N 1
ATOM 3141 C CA . ASP B 1 84 ? 9.859 35.375 2.393 1 96.62 84 ASP B CA 1
ATOM 3142 C C . ASP B 1 84 ? 10.734 34.375 3.145 1 96.62 84 ASP B C 1
ATOM 3144 O O . ASP B 1 84 ? 10.281 33.281 3.49 1 96.62 84 ASP B O 1
ATOM 3148 N N . GLU B 1 85 ? 11.945 34.656 3.389 1 95 85 GLU B N 1
ATOM 3149 C CA . GLU B 1 85 ? 12.914 33.75 3.971 1 95 85 GLU B CA 1
ATOM 3150 C C . GLU B 1 85 ? 12.578 33.438 5.426 1 95 85 GLU B C 1
ATOM 3152 O O . GLU B 1 85 ? 12.898 32.344 5.922 1 95 85 GLU B O 1
ATOM 3157 N N . ALA B 1 86 ? 11.883 34.344 6.047 1 95.44 86 ALA B N 1
ATOM 3158 C CA . ALA B 1 86 ? 11.578 34.188 7.469 1 95.44 86 ALA B CA 1
ATOM 3159 C C . ALA B 1 86 ? 10.188 33.625 7.676 1 95.44 86 ALA B C 1
ATOM 3161 O O . ALA B 1 86 ? 9.758 33.375 8.812 1 95.44 86 ALA B O 1
ATOM 3162 N N . ALA B 1 87 ? 9.438 33.312 6.605 1 97.19 87 ALA B N 1
ATOM 3163 C CA . ALA B 1 87 ? 8.062 32.812 6.691 1 97.19 87 ALA B CA 1
ATOM 3164 C C . ALA B 1 87 ? 7.211 33.719 7.578 1 97.19 87 ALA B C 1
ATOM 3166 O O . ALA B 1 87 ? 6.504 33.219 8.469 1 97.19 87 ALA B O 1
ATOM 3167 N N . SER B 1 88 ? 7.273 34.969 7.355 1 96.94 88 SER B N 1
ATOM 3168 C CA . SER B 1 88 ? 6.656 35.938 8.242 1 96.94 88 SER B CA 1
ATOM 3169 C C . SER B 1 88 ? 5.141 35.781 8.289 1 96.94 88 SER B C 1
ATOM 3171 O O . SER B 1 88 ? 4.523 35.969 9.336 1 96.94 88 SER B O 1
ATOM 3173 N N . TRP B 1 89 ? 4.492 35.375 7.203 1 96.19 89 TRP B N 1
ATOM 3174 C CA . TRP B 1 89 ? 3.039 35.281 7.129 1 96.19 89 TRP B CA 1
ATOM 3175 C C . TRP B 1 89 ? 2.551 34.062 7.93 1 96.19 89 TRP B C 1
ATOM 3177 O O . TRP B 1 89 ? 1.357 33.938 8.219 1 96.19 89 TRP B O 1
ATOM 3187 N N . ALA B 1 90 ? 3.451 33.156 8.258 1 97 90 ALA B N 1
ATOM 3188 C CA . ALA B 1 90 ? 3.076 32.031 9.078 1 97 90 ALA B CA 1
ATOM 3189 C C . ALA B 1 90 ? 2.672 32.438 10.484 1 97 90 ALA B C 1
ATOM 3191 O O . ALA B 1 90 ? 1.967 31.719 11.18 1 97 90 ALA B O 1
ATOM 3192 N N . LEU B 1 91 ? 3.084 33.656 10.883 1 98 91 LEU B N 1
ATOM 3193 C CA . LEU B 1 91 ? 2.885 34.094 12.258 1 98 91 LEU B CA 1
ATOM 3194 C C . LEU B 1 91 ? 1.773 35.125 12.328 1 98 91 LEU B C 1
ATOM 3196 O O . LEU B 1 91 ? 1.496 35.688 13.406 1 98 91 LEU B O 1
ATOM 3200 N N . ARG B 1 92 ? 1.144 35.375 11.25 1 97.25 92 ARG B N 1
ATOM 3201 C CA . ARG B 1 92 ? 0.109 36.375 11.227 1 97.25 92 ARG B CA 1
ATOM 3202 C C . ARG B 1 92 ? -1.21 35.844 11.773 1 97.25 92 ARG B C 1
ATOM 3204 O O . ARG B 1 92 ? -1.714 34.844 11.297 1 97.25 92 ARG B O 1
ATOM 3211 N N . ALA B 1 93 ? -1.786 36.594 12.656 1 97.56 93 ALA B N 1
ATOM 3212 C CA . ALA B 1 93 ? -3.082 36.219 13.219 1 97.56 93 ALA B CA 1
ATOM 3213 C C . ALA B 1 93 ? -4.191 36.375 12.18 1 97.56 93 ALA B C 1
ATOM 3215 O O . ALA B 1 93 ? -5.242 35.719 12.281 1 97.56 93 ALA B O 1
ATOM 3216 N N . ASP B 1 94 ? -3.93 37.25 11.188 1 96.44 94 ASP B N 1
ATOM 3217 C CA . ASP B 1 94 ? -4.918 37.469 10.141 1 96.44 94 ASP B CA 1
ATOM 3218 C C . ASP B 1 94 ? -4.578 36.656 8.891 1 96.44 94 ASP B C 1
ATOM 3220 O O . ASP B 1 94 ? -5.031 36.969 7.789 1 96.44 94 ASP B O 1
ATOM 3224 N N . GLY B 1 95 ? -3.715 35.688 9.016 1 96.62 95 GLY B N 1
ATOM 3225 C CA . GLY B 1 95 ? -3.41 34.781 7.926 1 96.62 95 GLY B CA 1
ATOM 3226 C C . GLY B 1 95 ? -4.562 33.844 7.574 1 96.62 95 GLY B C 1
ATOM 3227 O O . GLY B 1 95 ? -5.605 33.875 8.234 1 96.62 95 GLY B O 1
ATOM 3228 N N . PRO B 1 96 ? -4.395 33.094 6.539 1 96.38 96 PRO B N 1
ATOM 3229 C CA . PRO B 1 96 ? -5.5 32.281 6.047 1 96.38 96 PRO B CA 1
ATOM 3230 C C . PRO B 1 96 ? -5.961 31.25 7.066 1 96.38 96 PRO B C 1
ATOM 3232 O O . PRO B 1 96 ? -7.164 31.062 7.273 1 96.38 96 PRO B O 1
ATOM 3235 N N . VAL B 1 97 ? -4.992 30.562 7.785 1 98.38 97 VAL B N 1
ATOM 3236 C CA . VAL B 1 97 ? -5.352 29.453 8.656 1 98.38 97 VAL B CA 1
ATOM 3237 C C . VAL B 1 97 ? -5.988 29.984 9.945 1 98.38 97 VAL B C 1
ATOM 3239 O O . VAL B 1 97 ? -7.098 29.594 10.305 1 98.38 97 VAL B O 1
ATOM 3242 N N . PRO B 1 98 ? -5.371 30.953 10.664 1 98.56 98 PRO B N 1
ATOM 3243 C CA . PRO B 1 98 ? -6.023 31.469 11.875 1 98.56 98 PRO B CA 1
ATOM 3244 C C . PRO B 1 98 ? -7.391 32.094 11.594 1 98.56 98 PRO B C 1
ATOM 3246 O O . PRO B 1 98 ? -8.336 31.891 12.367 1 98.56 98 PRO B O 1
ATOM 3249 N N . THR B 1 99 ? -7.52 32.812 10.5 1 98.06 99 THR B N 1
ATOM 3250 C CA . THR B 1 99 ? -8.797 33.406 10.125 1 98.06 99 THR B CA 1
ATOM 3251 C C . THR B 1 99 ? -9.852 32.344 9.906 1 98.06 99 THR B C 1
ATOM 3253 O O . THR B 1 99 ? -10.977 32.438 10.398 1 98.06 99 THR B O 1
ATOM 3256 N N . ALA B 1 100 ? -9.484 31.312 9.164 1 98.5 100 ALA B N 1
ATOM 3257 C CA . ALA B 1 100 ? -10.391 30.203 8.891 1 98.5 100 ALA B CA 1
ATOM 3258 C C . ALA B 1 100 ? -10.805 29.5 10.18 1 98.5 100 ALA B C 1
ATOM 3260 O O . ALA B 1 100 ? -11.977 29.172 10.367 1 98.5 100 ALA B O 1
ATOM 3261 N N . VAL B 1 101 ? -9.867 29.266 11.07 1 98.81 101 VAL B N 1
ATOM 3262 C CA . VAL B 1 101 ? -10.133 28.562 12.328 1 98.81 101 VAL B CA 1
ATOM 3263 C C . VAL B 1 101 ? -11.172 29.328 13.133 1 98.81 101 VAL B C 1
ATOM 3265 O O . VAL B 1 101 ? -12.148 28.75 13.617 1 98.81 101 VAL B O 1
ATOM 3268 N N . ARG B 1 102 ? -10.953 30.609 13.305 1 98.56 102 ARG B N 1
ATOM 3269 C CA . ARG B 1 102 ? -11.883 31.438 14.078 1 98.56 102 ARG B CA 1
ATOM 3270 C C . ARG B 1 102 ? -13.297 31.328 13.523 1 98.56 102 ARG B C 1
ATOM 3272 O O . ARG B 1 102 ? -14.258 31.141 14.273 1 98.56 102 ARG B O 1
ATOM 3279 N N . GLU B 1 103 ? -13.406 31.5 12.219 1 98.12 103 GLU B N 1
ATOM 3280 C CA . GLU B 1 103 ? -14.719 31.484 11.586 1 98.12 103 GLU B CA 1
ATOM 3281 C C . GLU B 1 103 ? -15.367 30.109 11.672 1 98.12 103 GLU B C 1
ATOM 3283 O O . GLU B 1 103 ? -16.578 30 11.898 1 98.12 103 GLU B O 1
ATOM 3288 N N . LEU B 1 104 ? -14.586 29.062 11.438 1 98.75 104 LEU B N 1
ATOM 3289 C CA . LEU B 1 104 ? -15.102 27.703 11.516 1 98.75 104 LEU B CA 1
ATOM 3290 C C . LEU B 1 104 ? -15.602 27.391 12.922 1 98.75 104 LEU B C 1
ATOM 3292 O O . LEU B 1 104 ? -16.688 26.812 13.086 1 98.75 104 LEU B O 1
ATOM 3296 N N . LYS B 1 105 ? -14.805 27.75 13.93 1 98.56 105 LYS B N 1
ATOM 3297 C CA . LYS B 1 105 ? -15.188 27.469 15.312 1 98.56 105 LYS B CA 1
ATOM 3298 C C . LYS B 1 105 ? -16.422 28.266 15.711 1 98.56 105 LYS B C 1
ATOM 3300 O O . LYS B 1 105 ? -17.234 27.812 16.516 1 98.56 105 LYS B O 1
ATOM 3305 N N . ARG B 1 106 ? -16.516 29.453 15.188 1 98.44 106 ARG B N 1
ATOM 3306 C CA . ARG B 1 106 ? -17.688 30.281 15.453 1 98.44 106 ARG B CA 1
ATOM 3307 C C . ARG B 1 106 ? -18.938 29.672 14.828 1 98.44 106 ARG B C 1
ATOM 3309 O O . ARG B 1 106 ? -19.984 29.562 15.484 1 98.44 106 ARG B O 1
ATOM 3316 N N . ARG B 1 107 ? -18.891 29.25 13.609 1 98.19 107 ARG B N 1
ATOM 3317 C CA . ARG B 1 107 ? -20.047 28.781 12.836 1 98.19 107 ARG B CA 1
ATOM 3318 C C . ARG B 1 107 ? -20.375 27.328 13.156 1 98.19 107 ARG B C 1
ATOM 3320 O O . ARG B 1 107 ? -21.547 26.938 13.133 1 98.19 107 ARG B O 1
ATOM 3327 N N . PHE B 1 108 ? -19.375 26.531 13.32 1 98.5 108 PHE B N 1
ATOM 3328 C CA . PHE B 1 108 ? -19.531 25.094 13.531 1 98.5 108 PHE B CA 1
ATOM 3329 C C . PHE B 1 108 ? -18.781 24.656 14.781 1 98.5 108 PHE B C 1
ATOM 3331 O O . PHE B 1 108 ? -17.797 23.922 14.695 1 98.5 108 PHE B O 1
ATOM 3338 N N . PRO B 1 109 ? -19.25 24.906 15.992 1 97.62 109 PRO B N 1
ATOM 3339 C CA . PRO B 1 109 ? -18.531 24.609 17.234 1 97.62 109 PRO B CA 1
ATOM 3340 C C . PRO B 1 109 ? -18.281 23.109 17.422 1 97.62 109 PRO B C 1
ATOM 3342 O O . PRO B 1 109 ? -17.375 22.734 18.172 1 97.62 109 PRO B O 1
ATOM 3345 N N . GLU B 1 110 ? -18.969 22.219 16.734 1 97.06 110 GLU B N 1
ATOM 3346 C CA . GLU B 1 110 ? -18.828 20.781 16.875 1 97.06 110 GLU B CA 1
ATOM 3347 C C . GLU B 1 110 ? -17.672 20.25 16.016 1 97.06 110 GLU B C 1
ATOM 3349 O O . GLU B 1 110 ? -17.25 19.109 16.172 1 97.06 110 GLU B O 1
ATOM 3354 N N . LEU B 1 111 ? -17.203 21.094 15.102 1 98.56 111 LEU B N 1
ATOM 3355 C CA . LEU B 1 111 ? -16.141 20.703 14.18 1 98.56 111 LEU B CA 1
ATOM 3356 C C . LEU B 1 111 ? -14.805 20.609 14.906 1 98.56 111 LEU B C 1
ATOM 3358 O O . LEU B 1 111 ? -14.438 21.516 15.656 1 98.56 111 LEU B O 1
ATOM 3362 N N . GLU B 1 112 ? -14.148 19.531 14.773 1 98.75 112 GLU B N 1
ATOM 3363 C CA . GLU B 1 112 ? -12.773 19.422 15.234 1 98.75 112 GLU B CA 1
ATOM 3364 C C . GLU B 1 112 ? -11.789 19.906 14.172 1 98.75 112 GLU B C 1
ATOM 3366 O O . GLU B 1 112 ? -11.75 19.375 13.062 1 98.75 112 GLU B O 1
ATOM 3371 N N . VAL B 1 113 ? -10.984 20.906 14.516 1 98.94 113 VAL B N 1
ATOM 3372 C CA . VAL B 1 113 ? -10.148 21.578 13.516 1 98.94 113 VAL B CA 1
ATOM 3373 C C . VAL B 1 113 ? -8.68 21.297 13.812 1 98.94 113 VAL B C 1
ATOM 3375 O O . VAL B 1 113 ? -8.172 21.625 14.891 1 98.94 113 VAL B O 1
ATOM 3378 N N . PHE B 1 114 ? -8.023 20.594 12.875 1 98.94 114 PHE B N 1
ATOM 3379 C CA . PHE B 1 114 ? -6.578 20.406 12.844 1 98.94 114 PHE B CA 1
ATOM 3380 C C . PHE B 1 114 ? -5.922 21.453 11.945 1 98.94 114 PHE B C 1
ATOM 3382 O O . PHE B 1 114 ? -6.488 21.844 10.922 1 98.94 114 PHE B O 1
ATOM 3389 N N . THR B 1 115 ? -4.75 21.891 12.312 1 98.94 115 THR B N 1
ATOM 3390 C CA . THR B 1 115 ? -4 22.797 11.453 1 98.94 115 THR B CA 1
ATOM 3391 C C . THR B 1 115 ? -2.586 22.266 11.219 1 98.94 115 THR B C 1
ATOM 3393 O O . THR B 1 115 ? -1.956 21.734 12.133 1 98.94 115 THR B O 1
ATOM 3396 N N . ASP B 1 116 ? -2.168 22.359 10.047 1 98.75 116 ASP B N 1
ATOM 3397 C CA . ASP B 1 116 ? -0.791 22 9.727 1 98.75 116 ASP B CA 1
ATOM 3398 C C . ASP B 1 116 ? 0.187 23.047 10.234 1 98.75 116 ASP B C 1
ATOM 3400 O O . ASP B 1 116 ? -0.019 24.25 10.031 1 98.75 116 ASP B O 1
ATOM 3404 N N . VAL B 1 117 ? 1.233 22.594 10.891 1 98.75 117 VAL B N 1
ATOM 3405 C CA . VAL B 1 117 ? 2.295 23.469 11.359 1 98.75 117 VAL B CA 1
ATOM 3406 C C . VAL B 1 117 ? 3.58 23.203 10.578 1 98.75 117 VAL B C 1
ATOM 3408 O O . VAL B 1 117 ? 4.367 22.328 10.969 1 98.75 117 VAL B O 1
ATOM 3411 N N . CYS B 1 118 ? 3.818 23.875 9.594 1 98 118 CYS B N 1
ATOM 3412 C CA . CYS B 1 118 ? 4.977 23.859 8.711 1 98 118 CYS B CA 1
ATOM 3413 C C . CYS B 1 118 ? 5.102 25.188 7.949 1 98 118 CYS B C 1
ATOM 3415 O O . CYS B 1 118 ? 4.094 25.812 7.625 1 98 118 CYS B O 1
ATOM 3417 N N . VAL B 1 119 ? 6.301 25.562 7.57 1 97.06 119 VAL B N 1
ATOM 3418 C CA . VAL B 1 119 ? 6.465 26.922 7.035 1 97.06 119 VAL B CA 1
ATOM 3419 C C . VAL B 1 119 ? 6.777 26.844 5.543 1 97.06 119 VAL B C 1
ATOM 3421 O O . VAL B 1 119 ? 7.055 27.859 4.906 1 97.06 119 VAL B O 1
ATOM 3424 N N . CYS B 1 120 ? 6.711 25.688 4.973 1 95.31 120 CYS B N 1
ATOM 3425 C CA . CYS B 1 120 ? 7.129 25.516 3.588 1 95.31 120 CYS B CA 1
ATOM 3426 C C . CYS B 1 120 ? 6.246 26.328 2.645 1 95.31 120 CYS B C 1
ATOM 3428 O O . CYS B 1 120 ? 6.695 26.75 1.582 1 95.31 120 CYS B O 1
ATOM 3430 N N . GLY B 1 121 ? 4.977 26.516 2.975 1 94.44 121 GLY B N 1
ATOM 3431 C CA . GLY B 1 121 ? 4.074 27.312 2.156 1 94.44 121 GLY B CA 1
ATOM 3432 C C . GLY B 1 121 ? 4.238 28.812 2.371 1 94.44 121 GLY B C 1
ATOM 3433 O O . GLY B 1 121 ? 3.621 29.609 1.668 1 94.44 121 GLY B O 1
ATOM 3434 N N . TYR B 1 122 ? 5.145 29.203 3.264 1 96.56 122 TYR B N 1
ATOM 3435 C CA . TYR B 1 122 ? 5.293 30.594 3.646 1 96.56 122 TYR B CA 1
ATOM 3436 C C . TYR B 1 122 ? 6.711 31.094 3.379 1 96.56 122 TYR B C 1
ATOM 3438 O O . TYR B 1 122 ? 6.98 32.281 3.449 1 96.56 122 TYR B O 1
ATOM 3446 N N . THR B 1 123 ? 7.598 30.172 3.121 1 95.94 123 THR B N 1
ATOM 3447 C CA . THR B 1 123 ? 8.969 30.547 2.816 1 95.94 123 THR B CA 1
ATOM 3448 C C . THR B 1 123 ? 9.156 30.766 1.314 1 95.94 123 THR B C 1
ATOM 3450 O O . THR B 1 123 ? 8.469 30.125 0.508 1 95.94 123 THR B O 1
ATOM 3453 N N . SER B 1 124 ? 10.141 31.562 0.95 1 94.19 124 SER B N 1
ATOM 3454 C CA . SER B 1 124 ? 10.453 31.812 -0.456 1 94.19 124 SER B CA 1
ATOM 3455 C C . SER B 1 124 ? 11.141 30.594 -1.082 1 94.19 124 SER B C 1
ATOM 3457 O O . SER B 1 124 ? 11.031 30.375 -2.287 1 94.19 124 SER B O 1
ATOM 3459 N N . HIS B 1 125 ? 11.75 29.797 -0.218 1 92.94 125 HIS B N 1
ATOM 3460 C CA . HIS B 1 125 ? 12.539 28.688 -0.742 1 92.94 125 HIS B CA 1
ATOM 3461 C C . HIS B 1 125 ? 11.766 27.375 -0.664 1 92.94 125 HIS B C 1
ATOM 3463 O O . HIS B 1 125 ? 12.172 26.359 -1.256 1 92.94 125 HIS B O 1
ATOM 3469 N N . GLY B 1 126 ? 10.727 27.312 0.084 1 93.06 126 GLY B N 1
ATOM 3470 C CA . GLY B 1 126 ? 9.812 26.188 0.037 1 93.06 126 GLY B CA 1
ATOM 3471 C C . GLY B 1 126 ? 10.211 25.062 0.979 1 93.06 126 GLY B C 1
ATOM 3472 O O . GLY B 1 126 ? 9.539 24.031 1.034 1 93.06 126 GLY B O 1
ATOM 3473 N N . HIS B 1 127 ? 11.297 25.188 1.732 1 94.25 127 HIS B N 1
ATOM 3474 C CA . HIS B 1 127 ? 11.688 24.188 2.715 1 94.25 127 HIS B CA 1
ATOM 3475 C C . HIS B 1 127 ? 10.828 24.281 3.973 1 94.25 127 HIS B C 1
ATOM 3477 O O . HIS B 1 127 ? 10.219 25.328 4.234 1 94.25 127 HIS B O 1
ATOM 3483 N N . CYS B 1 128 ? 10.812 23.234 4.738 1 94.69 128 CYS B N 1
ATOM 3484 C CA . CYS B 1 128 ? 9.922 23.125 5.887 1 94.69 128 CYS B CA 1
ATOM 3485 C C . CYS B 1 128 ? 10.477 23.875 7.086 1 94.69 128 CYS B C 1
ATOM 3487 O O . CYS B 1 128 ? 9.875 23.875 8.164 1 94.69 128 CYS B O 1
ATOM 3489 N N . GLY B 1 129 ? 11.625 24.531 6.914 1 94.81 129 GLY B N 1
ATOM 3490 C CA . GLY B 1 129 ? 12.281 25.312 7.953 1 94.81 129 GLY B CA 1
ATOM 3491 C C . GLY B 1 129 ? 13.094 26.469 7.41 1 94.81 129 GLY B C 1
ATOM 3492 O O . GLY B 1 129 ? 13.055 26.766 6.211 1 94.81 129 GLY B O 1
ATOM 3493 N N . LEU B 1 130 ? 13.727 27.141 8.336 1 96.19 130 LEU B N 1
ATOM 3494 C CA . LEU B 1 130 ? 14.602 28.25 7.957 1 96.19 130 LEU B CA 1
ATOM 3495 C C . LEU B 1 130 ? 15.93 27.734 7.426 1 96.19 130 LEU B C 1
ATOM 3497 O O . LEU B 1 130 ? 16.453 26.734 7.934 1 96.19 130 LEU B O 1
ATOM 3501 N N . VAL B 1 131 ? 16.375 28.422 6.422 1 94.5 131 VAL B N 1
ATOM 3502 C CA . VAL B 1 131 ? 17.578 27.938 5.734 1 94.5 131 VAL B CA 1
ATOM 3503 C C . VAL B 1 131 ? 18.75 28.844 6.055 1 94.5 131 VAL B C 1
ATOM 3505 O O . VAL B 1 131 ? 18.625 30.078 6.059 1 94.5 131 VAL B O 1
ATOM 3508 N N . ARG B 1 132 ? 19.844 28.25 6.387 1 91.5 132 ARG B N 1
ATOM 3509 C CA . ARG B 1 132 ? 21.141 28.891 6.52 1 91.5 132 ARG B CA 1
ATOM 3510 C C . ARG B 1 132 ? 22.156 28.266 5.566 1 91.5 132 ARG B C 1
ATOM 3512 O O . ARG B 1 132 ? 22.516 27.094 5.719 1 91.5 132 ARG B O 1
ATOM 3519 N N . GLY B 1 133 ? 22.609 29.062 4.609 1 87.38 133 GLY B N 1
ATOM 3520 C CA . GLY B 1 133 ? 23.375 28.438 3.547 1 87.38 133 GLY B CA 1
ATOM 3521 C C . GLY B 1 133 ? 22.562 27.5 2.691 1 87.38 133 GLY B C 1
ATOM 3522 O O . GLY B 1 133 ? 21.578 27.906 2.074 1 87.38 133 GLY B O 1
ATOM 3523 N N . GLU B 1 134 ? 22.891 26.25 2.77 1 85 134 GLU B N 1
ATOM 3524 C CA . GLU B 1 134 ? 22.141 25.281 1.983 1 85 134 GLU B CA 1
ATOM 3525 C C . GLU B 1 134 ? 21.484 24.219 2.881 1 85 134 GLU B C 1
ATOM 3527 O O . GLU B 1 134 ? 21.047 23.172 2.4 1 85 134 GLU B O 1
ATOM 3532 N N . GLU B 1 135 ? 21.453 24.641 4.137 1 90.62 135 GLU B N 1
ATOM 3533 C CA . GLU B 1 135 ? 20.938 23.672 5.082 1 90.62 135 GLU B CA 1
ATOM 3534 C C . GLU B 1 135 ? 19.75 24.234 5.867 1 90.62 135 GLU B C 1
ATOM 3536 O O . GLU B 1 135 ? 19.734 25.422 6.191 1 90.62 135 GLU B O 1
ATOM 3541 N N . VAL B 1 136 ? 18.875 23.406 6.207 1 93.31 136 VAL B N 1
ATOM 3542 C CA . VAL B 1 136 ? 17.766 23.781 7.07 1 93.31 136 VAL B CA 1
ATOM 3543 C C . VAL B 1 136 ? 18.234 23.812 8.523 1 93.31 136 VAL B C 1
ATOM 3545 O O . VAL B 1 136 ? 18.672 22.797 9.062 1 93.31 136 VAL B O 1
ATOM 3548 N N . SER B 1 137 ? 18.125 24.953 9.117 1 94.62 137 SER B N 1
ATOM 3549 C CA . SER B 1 137 ? 18.531 25.125 10.516 1 94.62 137 SER B CA 1
ATOM 3550 C C . SER B 1 137 ? 17.484 24.562 11.461 1 94.62 137 SER B C 1
ATOM 3552 O O . SER B 1 137 ? 16.359 25.062 11.547 1 94.62 137 SER B O 1
ATOM 3554 N N . ASN B 1 138 ? 17.844 23.531 12.188 1 95.31 138 ASN B N 1
ATOM 3555 C CA . ASN B 1 138 ? 16.906 22.844 13.07 1 95.31 138 ASN B CA 1
ATOM 3556 C C . ASN B 1 138 ? 16.391 23.781 14.172 1 95.31 138 ASN B C 1
ATOM 3558 O O . ASN B 1 138 ? 15.188 24 14.297 1 95.31 138 ASN B O 1
ATOM 3562 N N . ASP B 1 139 ? 17.297 24.438 14.867 1 94.94 139 ASP B N 1
ATOM 3563 C CA . ASP B 1 139 ? 16.953 25.172 16.078 1 94.94 139 ASP B CA 1
ATOM 3564 C C . ASP B 1 139 ? 16.094 26.406 15.758 1 94.94 139 ASP B C 1
ATOM 3566 O O . ASP B 1 139 ? 15.102 26.672 16.422 1 94.94 139 ASP B O 1
ATOM 3570 N N . GLU B 1 140 ? 16.516 27.109 14.75 1 96.69 140 GLU B N 1
ATOM 3571 C CA . GLU B 1 140 ? 15.75 28.297 14.367 1 96.69 140 GLU B CA 1
ATOM 3572 C C . GLU B 1 140 ? 14.359 27.922 13.867 1 96.69 140 GLU B C 1
ATOM 3574 O O . GLU B 1 140 ? 13.391 28.625 14.117 1 96.69 140 GLU B O 1
ATOM 3579 N N . SER B 1 141 ? 14.336 26.844 13.195 1 97.69 141 SER B N 1
ATOM 3580 C CA . SER B 1 141 ? 13.055 26.391 12.656 1 97.69 141 SER B CA 1
ATOM 3581 C C . SER B 1 141 ? 12.102 25.969 13.773 1 97.69 141 SER B C 1
ATOM 3583 O O . SER B 1 141 ? 10.914 26.297 13.727 1 97.69 141 SER B O 1
ATOM 3585 N N . VAL B 1 142 ? 12.664 25.266 14.719 1 98.12 142 VAL B N 1
ATOM 3586 C CA . VAL B 1 142 ? 11.867 24.75 15.828 1 98.12 142 VAL B CA 1
ATOM 3587 C C . VAL B 1 142 ? 11.188 25.922 16.547 1 98.12 142 VAL B C 1
ATOM 3589 O O . VAL B 1 142 ? 10.008 25.844 16.906 1 98.12 142 VAL B O 1
ATOM 3592 N N . LEU B 1 143 ? 11.852 26.984 16.766 1 97.94 143 LEU B N 1
ATOM 3593 C CA . LEU B 1 143 ? 11.32 28.156 17.438 1 97.94 143 LEU B CA 1
ATOM 3594 C C . LEU B 1 143 ? 10.195 28.781 16.625 1 97.94 143 LEU B C 1
ATOM 3596 O O . LEU B 1 143 ? 9.164 29.188 17.188 1 97.94 143 LEU B O 1
ATOM 3600 N N . LEU B 1 144 ? 10.43 28.922 15.367 1 98.38 144 LEU B N 1
ATOM 3601 C CA . LEU B 1 144 ? 9.43 29.484 14.469 1 98.38 144 LEU B CA 1
ATOM 3602 C C . LEU B 1 144 ? 8.18 28.609 14.438 1 98.38 144 LEU B C 1
ATOM 3604 O O . LEU B 1 144 ? 7.059 29.125 14.484 1 98.38 144 LEU B O 1
ATOM 3608 N N . LEU B 1 145 ? 8.344 27.328 14.383 1 98.75 145 LEU B N 1
ATOM 3609 C CA . LEU B 1 145 ? 7.227 26.391 14.359 1 98.75 145 LEU B CA 1
ATOM 3610 C C . LEU B 1 145 ? 6.41 26.484 15.648 1 98.75 145 LEU B C 1
ATOM 3612 O O . LEU B 1 145 ? 5.18 26.422 15.609 1 98.7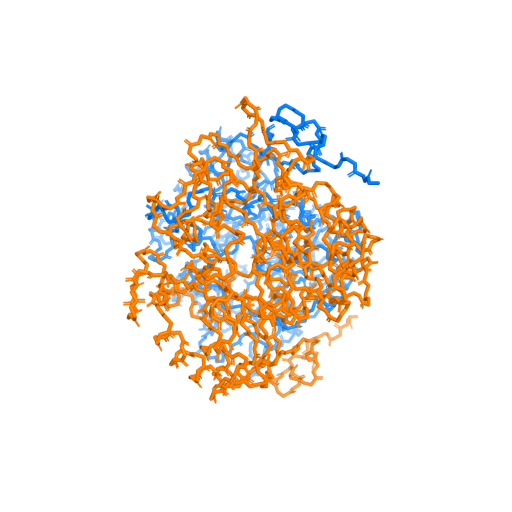5 145 LEU B O 1
ATOM 3616 N N . ALA B 1 146 ? 7.109 26.594 16.75 1 98.81 146 ALA B N 1
ATOM 3617 C CA . ALA B 1 146 ? 6.43 26.734 18.031 1 98.81 146 ALA B CA 1
ATOM 3618 C C . ALA B 1 146 ? 5.566 27.984 18.062 1 98.81 146 ALA B C 1
ATOM 3620 O O . ALA B 1 146 ? 4.434 27.953 18.547 1 98.81 146 ALA B O 1
ATOM 3621 N N . ARG B 1 147 ? 6.086 29.062 17.562 1 98.75 147 ARG B N 1
ATOM 3622 C CA . ARG B 1 147 ? 5.32 30.312 17.516 1 98.75 147 ARG B CA 1
ATOM 3623 C C . ARG B 1 147 ? 4.098 30.172 16.609 1 98.75 147 ARG B C 1
ATOM 3625 O O . ARG B 1 147 ? 3.016 30.656 16.953 1 98.75 147 ARG B O 1
ATOM 3632 N N . MET B 1 148 ? 4.27 29.531 15.516 1 98.88 148 MET B N 1
ATOM 3633 C CA . MET B 1 148 ? 3.164 29.281 14.594 1 98.88 148 MET B CA 1
ATOM 3634 C C . MET B 1 148 ? 2.059 28.469 15.266 1 98.88 148 MET B C 1
ATOM 3636 O O . MET B 1 148 ? 0.876 28.781 15.109 1 98.88 148 MET B O 1
ATOM 3640 N N . ALA B 1 149 ? 2.465 27.422 15.977 1 98.88 149 ALA B N 1
ATOM 3641 C CA . ALA B 1 149 ? 1.5 26.594 16.688 1 98.88 149 ALA B CA 1
ATOM 3642 C C . ALA B 1 149 ? 0.681 27.422 17.672 1 98.88 149 ALA B C 1
ATOM 3644 O O . ALA B 1 149 ? -0.528 27.219 17.812 1 98.88 149 ALA B O 1
ATOM 3645 N N . VAL B 1 150 ? 1.345 28.328 18.359 1 98.88 150 VAL B N 1
ATOM 3646 C CA . VAL B 1 150 ? 0.667 29.172 19.328 1 98.88 150 VAL B CA 1
ATOM 3647 C C . VAL B 1 150 ? -0.355 30.062 18.609 1 98.88 150 VAL B C 1
ATOM 3649 O O . VAL B 1 150 ? -1.484 30.219 19.078 1 98.88 150 VAL B O 1
ATOM 3652 N N . VAL B 1 151 ? -0.003 30.625 17.438 1 98.88 151 VAL B N 1
ATOM 3653 C CA . VAL B 1 151 ? -0.906 31.469 16.656 1 98.88 151 VAL B CA 1
ATOM 3654 C C . VAL B 1 151 ? -2.162 30.672 16.297 1 98.88 151 VAL B C 1
ATOM 3656 O O . VAL B 1 151 ? -3.279 31.188 16.422 1 98.88 151 VAL B O 1
ATOM 3659 N N . HIS B 1 152 ? -1.982 29.438 15.883 1 98.88 152 HIS B N 1
ATOM 3660 C CA . HIS B 1 152 ? -3.109 28.594 15.523 1 98.88 152 HIS B CA 1
ATOM 3661 C C . HIS B 1 152 ? -3.957 28.25 16.75 1 98.88 152 HIS B C 1
ATOM 3663 O O . HIS B 1 152 ? -5.188 28.297 16.688 1 98.88 152 HIS B O 1
ATOM 3669 N N . GLY B 1 153 ? -3.289 27.906 17.828 1 98.88 153 GLY B N 1
ATOM 3670 C CA . GLY B 1 153 ? -3.998 27.609 19.062 1 98.88 153 GLY B CA 1
ATOM 3671 C C . GLY B 1 153 ? -4.824 28.766 19.562 1 98.88 153 GLY B C 1
ATOM 3672 O O . GLY B 1 153 ? -5.965 28.594 20 1 98.88 153 GLY B O 1
ATOM 3673 N N . GLU B 1 154 ? -4.242 29.938 19.531 1 98.81 154 GLU B N 1
ATOM 3674 C CA . GLU B 1 154 ? -4.934 31.156 19.969 1 98.81 154 GLU B CA 1
ATOM 3675 C C . GLU B 1 154 ? -6.164 31.422 19.109 1 98.81 154 GLU B C 1
ATOM 3677 O O . GLU B 1 154 ? -7.152 31.984 19.594 1 98.81 154 GLU B O 1
ATOM 3682 N N . ALA B 1 155 ? -6.074 31 17.844 1 98.75 155 ALA B N 1
ATOM 3683 C CA . ALA B 1 155 ? -7.207 31.172 16.938 1 98.75 155 ALA B CA 1
ATOM 3684 C C . ALA B 1 155 ? -8.336 30.219 17.281 1 98.75 155 ALA B C 1
ATOM 3686 O O . ALA B 1 155 ? -9.477 30.406 16.844 1 98.75 155 ALA B O 1
ATOM 3687 N N . GLY B 1 156 ? -8.031 29.125 17.969 1 98.69 156 GLY B N 1
ATOM 3688 C CA . GLY B 1 156 ? -9.07 28.203 18.406 1 98.69 156 GLY B CA 1
ATOM 3689 C C . GLY B 1 156 ? -8.883 26.797 17.859 1 98.69 156 GLY B C 1
ATOM 3690 O O . GLY B 1 156 ? -9.781 25.953 17.984 1 98.69 156 GLY B O 1
ATOM 3691 N N . ALA B 1 157 ? -7.746 26.516 17.266 1 98.88 157 ALA B N 1
ATOM 3692 C CA . ALA B 1 157 ? -7.5 25.172 16.75 1 98.88 157 ALA B CA 1
ATOM 3693 C C . ALA B 1 157 ? -7.582 24.125 17.859 1 98.88 157 ALA B C 1
ATOM 3695 O O . ALA B 1 157 ? -7.113 24.359 18.984 1 98.88 157 ALA B O 1
ATOM 3696 N N . ASP B 1 158 ? -8.227 22.984 17.578 1 98.88 158 ASP B N 1
ATOM 3697 C CA . ASP B 1 158 ? -8.273 21.891 18.547 1 98.88 158 ASP B CA 1
ATOM 3698 C C . ASP B 1 158 ? -6.953 21.125 18.562 1 98.88 158 ASP B C 1
ATOM 3700 O O . ASP B 1 158 ? -6.527 20.641 19.625 1 98.88 158 ASP B O 1
ATOM 3704 N N . TRP B 1 159 ? -6.367 21 17.359 1 98.88 159 TRP B N 1
ATOM 3705 C CA . TRP B 1 159 ? -5.121 20.266 17.156 1 98.88 159 TRP B CA 1
ATOM 3706 C C . TRP B 1 159 ? -4.141 21.062 16.312 1 98.88 159 TRP B C 1
ATOM 3708 O O . TRP B 1 159 ? -4.539 21.75 15.367 1 98.88 159 TRP B O 1
ATOM 3718 N N . VAL B 1 160 ? -2.896 21.016 16.688 1 98.94 160 VAL B N 1
ATOM 3719 C CA . VAL B 1 160 ? -1.826 21.422 15.781 1 98.94 160 VAL B CA 1
ATOM 3720 C C . VAL B 1 160 ? -1.033 20.203 15.328 1 98.94 160 VAL B C 1
ATOM 3722 O O . VAL B 1 160 ? -0.812 19.266 16.109 1 98.94 160 VAL B O 1
ATOM 3725 N N . ALA B 1 161 ? -0.662 20.188 14.086 1 98.94 161 ALA B N 1
ATOM 3726 C CA . ALA B 1 161 ? -0.009 19.016 13.5 1 98.94 161 ALA B CA 1
ATOM 3727 C C . ALA B 1 161 ? 1.334 19.391 12.883 1 98.94 161 ALA B C 1
ATOM 3729 O O . ALA B 1 161 ? 1.407 19.719 11.695 1 98.94 161 ALA B O 1
ATOM 3730 N N . PRO B 1 162 ? 2.408 19.344 13.641 1 98.75 162 PRO B N 1
ATOM 3731 C CA . PRO B 1 162 ? 3.732 19.703 13.125 1 98.75 162 PRO B CA 1
ATOM 3732 C C . PRO B 1 162 ? 4.258 18.688 12.109 1 98.75 162 PRO B C 1
ATOM 3734 O O . PRO B 1 162 ? 4.57 17.547 12.461 1 98.75 162 PRO B O 1
ATOM 3737 N N . SER B 1 163 ? 4.449 19.125 10.93 1 98.19 163 SER B N 1
ATOM 3738 C CA . SER B 1 163 ? 4.789 18.234 9.828 1 98.19 163 SER B CA 1
ATOM 3739 C C . SER B 1 163 ? 6.195 18.516 9.312 1 98.19 163 SER B C 1
ATOM 3741 O O . SER B 1 163 ? 6.641 17.875 8.344 1 98.19 163 SER B O 1
ATOM 3743 N N . ALA B 1 164 ? 7.027 19.328 9.969 1 97.12 164 ALA B N 1
ATOM 3744 C CA . ALA B 1 164 ? 8.297 19.797 9.422 1 97.12 164 ALA B CA 1
ATOM 3745 C C . ALA B 1 164 ? 9.406 18.781 9.672 1 97.12 164 ALA B C 1
ATOM 3747 O O . ALA B 1 164 ? 10.484 18.859 9.07 1 97.12 164 ALA B O 1
ATOM 3748 N N . MET B 1 165 ? 9.234 17.891 10.609 1 96.31 165 MET B N 1
ATOM 3749 C CA . MET B 1 165 ? 10.188 16.828 10.938 1 96.31 165 MET B CA 1
ATOM 3750 C C . MET B 1 165 ? 11.484 17.422 11.469 1 96.31 165 MET B C 1
ATOM 3752 O O . MET B 1 165 ? 12.578 16.953 11.117 1 96.31 165 MET B O 1
ATOM 3756 N N . MET B 1 166 ? 11.375 18.484 12.227 1 96.88 166 MET B N 1
ATOM 3757 C CA . MET B 1 166 ? 12.539 19.016 12.938 1 96.88 166 MET B CA 1
ATOM 3758 C C . MET B 1 166 ? 12.727 18.297 14.273 1 96.88 166 MET B C 1
ATOM 3760 O O . MET B 1 166 ? 11.75 17.969 14.953 1 96.88 166 MET B O 1
ATOM 3764 N N . ASP B 1 167 ? 14.016 18.125 14.594 1 96.56 167 ASP B N 1
ATOM 3765 C CA . ASP B 1 167 ? 14.305 17.5 15.875 1 96.56 167 ASP B CA 1
ATOM 3766 C C . ASP B 1 167 ? 13.867 18.391 17.031 1 96.56 167 ASP B C 1
ATOM 3768 O O . ASP B 1 167 ? 14.227 19.562 17.094 1 96.56 167 ASP B O 1
ATOM 3772 N N . GLY B 1 168 ? 13.016 17.844 17.906 1 97.56 168 GLY B N 1
ATOM 3773 C CA . GLY B 1 168 ? 12.641 18.578 19.094 1 97.56 168 GLY B CA 1
ATOM 3774 C C . GLY B 1 168 ? 11.438 19.484 18.891 1 97.56 168 GLY B C 1
ATOM 3775 O O . GLY B 1 168 ? 11.016 20.188 19.812 1 97.56 168 GLY B O 1
ATOM 3776 N N . GLN B 1 169 ? 10.875 19.469 17.719 1 98.38 169 GLN B N 1
ATOM 3777 C CA . GLN B 1 169 ? 9.805 20.422 17.406 1 98.38 169 GLN B CA 1
ATOM 3778 C C . GLN B 1 169 ? 8.586 20.172 18.281 1 98.38 169 GLN B C 1
ATOM 3780 O O . GLN B 1 169 ? 7.918 21.125 18.703 1 98.38 169 GLN B O 1
ATOM 3785 N N . VAL B 1 170 ? 8.312 18.906 18.641 1 98.69 170 VAL B N 1
ATOM 3786 C CA . VAL B 1 170 ? 7.109 18.594 19.406 1 98.69 170 VAL B CA 1
ATOM 3787 C C . VAL B 1 170 ? 7.238 19.156 20.812 1 98.69 170 VAL B C 1
ATOM 3789 O O . VAL B 1 170 ? 6.301 19.766 21.344 1 98.69 170 VAL B O 1
ATOM 3792 N N . GLU B 1 171 ? 8.352 18.969 21.391 1 98.56 171 GLU B N 1
ATOM 3793 C CA . GLU B 1 171 ? 8.586 19.516 22.734 1 98.56 171 GLU B CA 1
ATOM 3794 C C . GLU B 1 171 ? 8.492 21.031 22.734 1 98.56 171 GLU B C 1
ATOM 3796 O O . GLU B 1 171 ? 7.895 21.625 23.641 1 98.56 171 GLU B O 1
ATOM 3801 N N . ALA B 1 172 ? 9.141 21.656 21.781 1 98.69 172 ALA B N 1
ATOM 3802 C CA . ALA B 1 172 ? 9.117 23.109 21.688 1 98.69 172 ALA B CA 1
ATOM 3803 C C . ALA B 1 172 ? 7.688 23.641 21.547 1 98.69 172 ALA B C 1
ATOM 3805 O O . ALA B 1 172 ? 7.316 24.625 22.172 1 98.69 172 ALA B O 1
ATOM 3806 N N . ILE B 1 173 ? 6.914 22.984 20.719 1 98.81 173 ILE B N 1
ATOM 3807 C CA . ILE B 1 173 ? 5.527 23.375 20.484 1 98.81 173 ILE B CA 1
ATOM 3808 C C . ILE B 1 173 ? 4.711 23.188 21.75 1 98.81 173 ILE B C 1
ATOM 3810 O O . ILE B 1 173 ? 3.957 24.078 22.156 1 98.81 173 ILE B O 1
ATOM 3814 N N . ARG B 1 174 ? 4.848 22.031 22.438 1 98.69 174 ARG B N 1
ATOM 3815 C CA . ARG B 1 174 ? 4.133 21.766 23.672 1 98.69 174 ARG B CA 1
ATOM 3816 C C . ARG B 1 174 ? 4.445 22.828 24.719 1 98.69 174 ARG B C 1
ATOM 3818 O O . ARG B 1 174 ? 3.533 23.391 25.344 1 98.69 174 ARG B O 1
ATOM 3825 N N . ARG B 1 175 ? 5.703 23.156 24.859 1 98.56 175 ARG B N 1
ATOM 3826 C CA . ARG B 1 175 ? 6.121 24.156 25.828 1 98.56 175 ARG B CA 1
ATOM 3827 C C . ARG B 1 175 ? 5.531 25.531 25.5 1 98.56 175 ARG B C 1
ATOM 3829 O O . ARG B 1 175 ? 5.078 26.25 26.375 1 98.56 175 ARG B O 1
ATOM 3836 N N . ALA B 1 176 ? 5.621 25.859 24.25 1 98.75 176 ALA B N 1
ATOM 3837 C CA . ALA B 1 176 ? 5.113 27.156 23.812 1 98.75 176 ALA B CA 1
ATOM 3838 C C . ALA B 1 176 ? 3.609 27.281 24.062 1 98.75 176 ALA B C 1
ATOM 3840 O O . ALA B 1 176 ? 3.127 28.297 24.547 1 98.75 176 ALA B O 1
ATOM 3841 N N . LEU B 1 177 ? 2.865 26.234 23.719 1 98.69 177 LEU B N 1
ATOM 3842 C CA . LEU B 1 177 ? 1.424 26.203 23.938 1 98.69 177 LEU B CA 1
ATOM 3843 C C . LEU B 1 177 ? 1.097 26.312 25.422 1 98.69 177 LEU B C 1
ATOM 3845 O O . LEU B 1 177 ? 0.274 27.141 25.828 1 98.69 177 LEU B O 1
ATOM 3849 N N . ASP B 1 178 ? 1.754 25.531 26.234 1 98.31 178 ASP B N 1
ATOM 3850 C CA . ASP B 1 178 ? 1.516 25.547 27.672 1 98.31 178 ASP B CA 1
ATOM 3851 C C . ASP B 1 178 ? 1.846 26.922 28.266 1 98.31 178 ASP B C 1
ATOM 3853 O O . ASP B 1 178 ? 1.14 27.406 29.156 1 98.31 178 ASP B O 1
ATOM 3857 N N . GLY B 1 179 ? 2.861 27.469 27.797 1 98.25 179 GLY B N 1
ATOM 3858 C CA . GLY B 1 179 ? 3.281 28.781 28.281 1 98.25 179 GLY B CA 1
ATOM 3859 C C . GLY B 1 179 ? 2.266 29.875 28 1 98.25 179 GLY B C 1
ATOM 3860 O O . GLY B 1 179 ? 2.268 30.906 28.656 1 98.25 179 GLY B O 1
ATOM 3861 N N . ARG B 1 180 ? 1.417 29.688 27.047 1 98.12 180 ARG B N 1
ATOM 3862 C CA . ARG B 1 180 ? 0.401 30.672 26.672 1 98.12 180 ARG B CA 1
ATOM 3863 C C . ARG B 1 180 ? -0.969 30.266 27.203 1 98.12 180 ARG B C 1
ATOM 3865 O O . ARG B 1 180 ? -1.989 30.828 26.812 1 98.12 180 ARG B O 1
ATOM 3872 N N . GLY B 1 181 ? -0.995 29.219 28.078 1 98.06 181 GLY B N 1
ATOM 3873 C CA . GLY B 1 181 ? -2.246 28.75 28.656 1 98.06 181 GLY B CA 1
ATOM 3874 C C . GLY B 1 181 ? -3.086 27.938 27.688 1 98.06 181 GLY B C 1
ATOM 3875 O O . GLY B 1 181 ? -4.305 27.844 27.844 1 98.06 181 GLY B O 1
ATOM 3876 N N . LEU B 1 182 ? -2.551 27.375 26.641 1 98.44 182 LEU B N 1
ATOM 3877 C CA . LEU B 1 182 ? -3.238 26.625 25.594 1 98.44 182 LEU B CA 1
ATOM 3878 C C . LEU B 1 182 ? -2.992 25.125 25.766 1 98.44 182 LEU B C 1
ATOM 3880 O O . LEU B 1 182 ? -2.783 24.406 24.781 1 98.44 182 LEU B O 1
ATOM 3884 N N . SER B 1 183 ? -2.975 24.641 26.953 1 95.94 183 SER B N 1
ATOM 3885 C CA . SER B 1 183 ? -2.654 23.25 27.234 1 95.94 183 SER B CA 1
ATOM 3886 C C . SER B 1 183 ? -3.707 22.297 26.672 1 95.94 183 SER B C 1
ATOM 3888 O O . SER B 1 183 ? -3.455 21.109 26.5 1 95.94 183 SER B O 1
ATOM 3890 N N . GLY B 1 184 ? -4.781 22.797 26.391 1 97.19 184 GLY B N 1
ATOM 3891 C CA . GLY B 1 184 ? -5.855 21.984 25.828 1 97.19 184 GLY B CA 1
ATOM 3892 C C . GLY B 1 184 ? -5.68 21.703 24.344 1 97.19 184 GLY B C 1
ATOM 3893 O O . GLY B 1 184 ? -6.32 20.797 23.812 1 97.19 184 GLY B O 1
ATOM 3894 N N . VAL B 1 185 ? -4.863 22.484 23.625 1 98.62 185 VAL B N 1
ATOM 3895 C CA . VAL B 1 185 ? -4.574 22.25 22.219 1 98.62 185 VAL B CA 1
ATOM 3896 C C . VAL B 1 185 ? -3.732 20.984 22.078 1 98.62 185 VAL B C 1
ATOM 3898 O O . VAL B 1 185 ? -2.639 20.891 22.641 1 98.62 185 VAL B O 1
ATOM 3901 N N . ARG B 1 186 ? -4.211 20.016 21.359 1 98.81 186 ARG B N 1
ATOM 3902 C CA . ARG B 1 186 ? -3.535 18.719 21.219 1 98.81 186 ARG B CA 1
ATOM 3903 C C . ARG B 1 186 ? -2.553 18.75 20.062 1 98.81 186 ARG B C 1
ATOM 3905 O O . ARG B 1 186 ? -2.652 19.594 19.172 1 98.81 186 ARG B O 1
ATOM 3912 N N . ILE B 1 187 ? -1.599 17.828 20.078 1 98.88 187 ILE B N 1
ATOM 3913 C CA . ILE B 1 187 ? -0.563 17.766 19.062 1 98.88 187 ILE B CA 1
ATOM 3914 C C . ILE B 1 187 ? -0.651 16.438 18.312 1 98.88 187 ILE B C 1
ATOM 3916 O O . ILE B 1 187 ? -0.5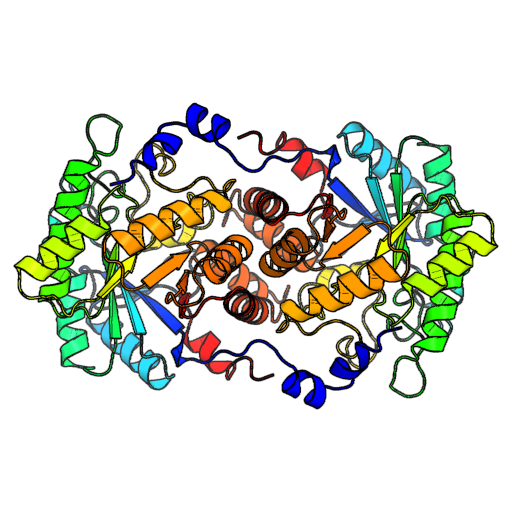54 15.375 18.938 1 98.88 187 ILE B O 1
ATOM 3920 N N . LEU B 1 188 ? -0.901 16.469 17.031 1 98.94 188 LEU B N 1
ATOM 3921 C CA . LEU B 1 188 ? -0.763 15.328 16.125 1 98.94 188 LEU B CA 1
ATOM 3922 C C . LEU B 1 188 ? 0.568 15.383 15.375 1 98.94 188 LEU B C 1
ATOM 3924 O O . LEU B 1 188 ? 0.687 16.062 14.359 1 98.94 188 LEU B O 1
ATOM 3928 N N . SER B 1 189 ? 1.506 14.656 15.828 1 98.62 189 SER B N 1
ATOM 3929 C CA . SER B 1 189 ? 2.85 14.742 15.266 1 98.62 189 SER B CA 1
ATOM 3930 C C . SER B 1 189 ? 2.965 13.914 13.992 1 98.62 189 SER B C 1
ATOM 3932 O O . SER B 1 189 ? 2.461 12.789 13.922 1 98.62 189 SER B O 1
ATOM 3934 N N . TYR B 1 190 ? 3.562 14.523 12.984 1 98 190 TYR B N 1
ATOM 3935 C CA . TYR B 1 190 ? 3.963 13.773 11.797 1 98 190 TYR B CA 1
ATOM 3936 C C . TYR B 1 190 ? 5.223 12.961 12.07 1 98 190 TYR B C 1
ATOM 3938 O O . TYR B 1 190 ? 6.199 13.039 11.32 1 98 190 TYR B O 1
ATOM 3946 N N . ALA B 1 191 ? 5.191 12.125 13.062 1 97.19 191 ALA B N 1
ATOM 3947 C CA . ALA B 1 191 ? 6.359 11.422 13.578 1 97.19 191 ALA B CA 1
ATOM 3948 C C . ALA B 1 191 ? 7.078 10.656 12.477 1 97.19 191 ALA B C 1
ATOM 3950 O O . ALA B 1 191 ? 8.305 10.711 12.367 1 97.19 191 ALA B O 1
ATOM 3951 N N . ALA B 1 192 ? 6.363 9.938 11.672 1 97.88 192 ALA B N 1
ATOM 3952 C CA . ALA B 1 192 ? 6.984 9.188 10.578 1 97.88 192 ALA B CA 1
ATOM 3953 C C . ALA B 1 192 ? 6.539 9.734 9.227 1 97.88 192 ALA B C 1
ATOM 3955 O O . ALA B 1 192 ? 5.586 9.227 8.625 1 97.88 192 ALA B O 1
ATOM 3956 N N . LYS B 1 193 ? 7.188 10.766 8.867 1 98.38 193 LYS B N 1
ATOM 3957 C CA . LYS B 1 193 ? 6.973 11.352 7.547 1 98.38 193 LYS B CA 1
ATOM 3958 C C . LYS B 1 193 ? 8.156 11.078 6.621 1 98.38 193 LYS B C 1
ATOM 3960 O O . LYS B 1 193 ? 9.289 11.469 6.918 1 98.38 193 LYS B O 1
ATOM 3965 N N . TYR B 1 194 ? 7.867 10.445 5.543 1 98.19 194 TYR B N 1
ATOM 3966 C CA . TYR B 1 194 ? 8.922 9.953 4.664 1 98.19 194 TYR B CA 1
ATOM 3967 C C . TYR B 1 194 ? 9.141 10.906 3.494 1 98.19 194 TYR B C 1
ATOM 3969 O O . TYR B 1 194 ? 8.219 11.609 3.07 1 98.19 194 TYR B O 1
ATOM 3977 N N . ALA B 1 195 ? 10.391 10.93 3.025 1 96.5 195 ALA B N 1
ATOM 3978 C CA . ALA B 1 195 ? 10.711 11.648 1.792 1 96.5 195 ALA B CA 1
ATOM 3979 C C . ALA B 1 195 ? 10.18 10.906 0.571 1 96.5 195 ALA B C 1
ATOM 3981 O O . ALA B 1 195 ? 10.945 10.32 -0.196 1 96.5 195 ALA B O 1
ATOM 3982 N N . SER B 1 196 ? 8.891 11.016 0.36 1 96.62 196 SER B N 1
ATOM 3983 C CA . SER B 1 196 ? 8.172 10.219 -0.634 1 96.62 196 SER B CA 1
ATOM 3984 C C . SER B 1 196 ? 8.031 10.984 -1.948 1 96.62 196 SER B C 1
ATOM 3986 O O . SER B 1 196 ? 7.953 12.211 -1.954 1 96.62 196 SER B O 1
ATOM 3988 N N . ARG B 1 197 ? 7.945 10.234 -3.039 1 93.5 197 ARG B N 1
ATOM 3989 C CA . ARG B 1 197 ? 7.68 10.789 -4.363 1 93.5 197 ARG B CA 1
ATOM 3990 C C . ARG B 1 197 ? 6.184 10.984 -4.59 1 93.5 197 ARG B C 1
ATOM 3992 O O . ARG B 1 197 ? 5.77 11.477 -5.641 1 93.5 197 ARG B O 1
ATOM 3999 N N . LEU B 1 198 ? 5.391 10.68 -3.584 1 95.75 198 LEU B N 1
ATOM 4000 C CA . LEU B 1 198 ? 3.943 10.617 -3.75 1 95.75 198 LEU B CA 1
ATOM 4001 C C . LEU B 1 198 ? 3.287 11.93 -3.324 1 95.75 198 LEU B C 1
ATOM 4003 O O . LEU B 1 198 ? 2.061 12.016 -3.236 1 95.75 198 LEU B O 1
ATOM 4007 N N . TYR B 1 199 ? 4.098 13.016 -3.109 1 94.88 199 TYR B N 1
ATOM 4008 C CA . TYR B 1 199 ? 3.547 14.266 -2.613 1 94.88 199 TYR B CA 1
ATOM 4009 C C . TYR B 1 199 ? 3.252 15.227 -3.762 1 94.88 199 TYR B C 1
ATOM 4011 O O . TYR B 1 199 ? 2.805 16.359 -3.537 1 94.88 199 TYR B O 1
ATOM 4019 N N . GLY B 1 200 ? 3.436 14.844 -5.012 1 91.31 200 GLY B N 1
ATOM 4020 C CA . GLY B 1 200 ? 3.424 15.719 -6.172 1 91.31 200 GLY B CA 1
ATOM 4021 C C . GLY B 1 200 ? 2.215 16.641 -6.215 1 91.31 200 GLY B C 1
ATOM 4022 O O . GLY B 1 200 ? 2.352 17.859 -6.117 1 91.31 200 GLY B O 1
ATOM 4023 N N . PRO B 1 201 ? 1.039 16.156 -6.309 1 90.44 201 PRO B N 1
ATOM 4024 C CA . PRO B 1 201 ? -0.153 17 -6.414 1 90.44 201 PRO B CA 1
ATOM 4025 C C . PRO B 1 201 ? -0.324 17.922 -5.215 1 90.44 201 PRO B C 1
ATOM 4027 O O . PRO B 1 201 ? -0.802 19.047 -5.363 1 90.44 201 PRO B O 1
ATOM 4030 N N . PHE B 1 202 ? 0.06 17.516 -4.121 1 93.5 202 PHE B N 1
ATOM 4031 C CA . PHE B 1 202 ? -0.032 18.344 -2.92 1 93.5 202 PHE B CA 1
ATOM 4032 C C . PHE B 1 202 ? 0.833 19.594 -3.053 1 93.5 202 PHE B C 1
ATOM 4034 O O . PHE B 1 202 ? 0.417 20.688 -2.666 1 93.5 202 PHE B O 1
ATOM 4041 N N . ARG B 1 203 ? 2.057 19.375 -3.508 1 89.44 203 ARG B N 1
ATOM 4042 C CA . ARG B 1 203 ? 2.98 20.5 -3.637 1 89.44 203 ARG B CA 1
ATOM 4043 C C . ARG B 1 203 ? 2.412 21.578 -4.555 1 89.44 203 ARG B C 1
ATOM 4045 O O . ARG B 1 203 ? 2.598 22.781 -4.309 1 89.44 203 ARG B O 1
ATOM 4052 N N . ASP B 1 204 ? 1.696 21.125 -5.48 1 86.19 204 ASP B N 1
ATOM 4053 C CA . ASP B 1 204 ? 1.021 22.062 -6.379 1 86.19 204 ASP B CA 1
ATOM 4054 C C . ASP B 1 204 ? -0.117 22.781 -5.664 1 86.19 204 ASP B C 1
ATOM 4056 O O . ASP B 1 204 ? -0.298 24 -5.84 1 86.19 204 ASP B O 1
ATOM 4060 N N . ALA B 1 205 ? -0.806 22.094 -4.902 1 88.5 205 ALA B N 1
ATOM 4061 C CA . ALA B 1 205 ? -1.946 22.672 -4.188 1 88.5 205 ALA B CA 1
ATOM 4062 C C . ALA B 1 205 ? -1.49 23.672 -3.137 1 88.5 205 ALA B C 1
ATOM 4064 O O . ALA B 1 205 ? -2.086 24.75 -2.994 1 88.5 205 ALA B O 1
ATOM 4065 N N . ALA B 1 206 ? -0.407 23.312 -2.469 1 88.62 206 ALA B N 1
ATOM 4066 C CA . ALA B 1 206 ? 0.07 24.109 -1.337 1 88.62 206 ALA B CA 1
ATOM 4067 C C . ALA B 1 206 ? 1.059 25.172 -1.794 1 88.62 206 ALA B C 1
ATOM 4069 O O . ALA B 1 206 ? 1.375 26.094 -1.041 1 88.62 206 ALA B O 1
ATOM 4070 N N . GLY B 1 207 ? 1.535 25.094 -3.047 1 87.38 207 GLY B N 1
ATOM 4071 C CA . GLY B 1 207 ? 2.58 26 -3.496 1 87.38 207 GLY B CA 1
ATOM 4072 C C . GLY B 1 207 ? 3.848 25.906 -2.67 1 87.38 207 GLY B C 1
ATOM 4073 O O . GLY B 1 207 ? 4.43 26.922 -2.297 1 87.38 207 GLY B O 1
ATOM 4074 N N . SER B 1 208 ? 4.27 24.672 -2.375 1 85.19 208 SER B N 1
ATOM 4075 C CA . SER B 1 208 ? 5.293 24.5 -1.353 1 85.19 208 SER B CA 1
ATOM 4076 C C . SER B 1 208 ? 6.473 23.688 -1.883 1 85.19 208 SER B C 1
ATOM 4078 O O . SER B 1 208 ? 7.258 23.141 -1.104 1 85.19 208 SER B O 1
ATOM 4080 N N . ALA B 1 209 ? 6.684 23.562 -3.141 1 85.56 209 ALA B N 1
ATOM 4081 C CA . ALA B 1 209 ? 7.832 22.828 -3.666 1 85.56 209 ALA B CA 1
ATOM 4082 C C . ALA B 1 209 ? 9.141 23.516 -3.311 1 85.56 209 ALA B C 1
ATOM 4084 O O . ALA B 1 209 ? 9.234 24.75 -3.395 1 85.56 209 ALA B O 1
ATOM 4085 N N . PRO B 1 210 ? 10.086 22.75 -2.879 1 86.5 210 PRO B N 1
ATOM 4086 C CA . PRO B 1 210 ? 11.375 23.406 -2.605 1 86.5 210 PRO B CA 1
ATOM 4087 C C . PRO B 1 210 ? 12 24.016 -3.852 1 86.5 210 PRO B C 1
ATOM 4089 O O . PRO B 1 210 ? 11.984 23.406 -4.922 1 86.5 210 PRO B O 1
ATOM 4092 N N . ALA B 1 211 ? 12.508 25.156 -3.621 1 85 211 ALA B N 1
ATOM 4093 C CA . ALA B 1 211 ? 13.117 25.875 -4.734 1 85 211 ALA B CA 1
ATOM 4094 C C . ALA B 1 211 ? 14.469 25.266 -5.113 1 85 211 ALA B C 1
ATOM 4096 O O . ALA B 1 211 ? 14.953 25.469 -6.23 1 85 211 ALA B O 1
ATOM 4097 N N . PHE B 1 212 ? 15.094 24.656 -4.18 1 84.44 212 PHE B N 1
ATOM 4098 C CA . PHE B 1 212 ? 16.344 23.953 -4.43 1 84.44 212 PHE B CA 1
ATOM 4099 C C . PHE B 1 212 ? 16.453 22.703 -3.572 1 84.44 212 PHE B C 1
ATOM 4101 O O . PHE B 1 212 ? 15.75 22.578 -2.562 1 84.44 212 PHE B O 1
ATOM 4108 N N . GLY B 1 213 ? 17.188 21.781 -4.098 1 86 213 GLY B N 1
ATOM 4109 C CA . GLY B 1 213 ? 17.375 20.547 -3.344 1 86 213 GLY B CA 1
ATOM 4110 C C . GLY B 1 213 ? 16.109 19.75 -3.199 1 86 213 GLY B C 1
ATOM 4111 O O . GLY B 1 213 ? 15.297 19.672 -4.129 1 86 213 GLY B O 1
ATOM 4112 N N . ASN B 1 214 ? 16.109 19.031 -2.094 1 88.81 214 ASN B N 1
ATOM 4113 C CA . ASN B 1 214 ? 14.984 18.172 -1.739 1 88.81 214 ASN B CA 1
ATOM 4114 C C . ASN B 1 214 ? 14.766 18.141 -0.228 1 88.81 214 ASN B C 1
ATOM 4116 O O . ASN B 1 214 ? 15.414 18.875 0.517 1 88.81 214 ASN B O 1
ATOM 4120 N N . ARG B 1 215 ? 13.836 17.391 0.192 1 91.62 215 ARG B N 1
ATOM 4121 C CA . ARG B 1 215 ? 13.477 17.391 1.607 1 91.62 215 ARG B CA 1
ATOM 4122 C C . ARG B 1 215 ? 14.055 16.156 2.307 1 91.62 215 ARG B C 1
ATOM 4124 O O . ARG B 1 215 ? 13.602 15.789 3.393 1 91.62 215 ARG B O 1
ATOM 4131 N N . ARG B 1 216 ? 15.016 15.531 1.742 1 92.62 216 ARG B N 1
ATOM 4132 C CA . ARG B 1 216 ? 15.547 14.25 2.201 1 92.62 216 ARG B CA 1
ATOM 4133 C C . ARG B 1 216 ? 16.5 14.438 3.375 1 92.62 216 ARG B C 1
ATOM 4135 O O . ARG B 1 216 ? 16.859 13.469 4.051 1 92.62 216 ARG B O 1
ATOM 4142 N N . SER B 1 217 ? 16.812 15.68 3.686 1 89.94 217 SER B N 1
ATOM 4143 C CA . SER B 1 217 ? 17.734 15.922 4.797 1 89.94 217 SER B CA 1
ATOM 4144 C C . SER B 1 217 ? 16.984 15.93 6.129 1 89.94 217 SER B C 1
ATOM 4146 O O . SER B 1 217 ? 17.609 15.875 7.191 1 89.94 217 SER B O 1
ATOM 4148 N N . TYR B 1 218 ? 15.648 15.992 6.051 1 92.06 218 TYR B N 1
ATOM 4149 C CA . TYR B 1 218 ? 14.93 15.992 7.32 1 92.06 218 TYR B CA 1
ATOM 4150 C C . TYR B 1 218 ? 13.734 15.055 7.273 1 92.06 218 TYR B C 1
ATOM 4152 O O . TYR B 1 218 ? 13.203 14.656 8.312 1 92.06 218 TYR B O 1
ATOM 4160 N N . GLN B 1 219 ? 13.266 14.68 6.117 1 95.38 219 GLN B N 1
ATOM 4161 C CA . GLN B 1 219 ? 12.25 13.633 6.016 1 95.38 219 GLN B CA 1
ATOM 4162 C C . GLN B 1 219 ? 12.883 12.25 6.016 1 95.38 219 GLN B C 1
ATOM 4164 O O . GLN B 1 219 ? 14.055 12.094 5.648 1 95.38 219 GLN B O 1
ATOM 4169 N N . MET B 1 220 ? 12.172 11.258 6.375 1 97.38 220 MET B N 1
ATOM 4170 C CA . MET B 1 220 ? 12.711 9.922 6.609 1 97.38 220 MET B CA 1
ATOM 4171 C C . MET B 1 220 ? 13.008 9.211 5.293 1 97.38 220 MET B C 1
ATOM 4173 O O . MET B 1 220 ? 12.398 9.523 4.266 1 97.38 220 MET B O 1
ATOM 4177 N N . ASP B 1 221 ? 13.977 8.312 5.332 1 96.81 221 ASP B N 1
ATOM 4178 C CA . ASP B 1 221 ? 14.344 7.469 4.199 1 96.81 221 ASP B CA 1
ATOM 4179 C C . ASP B 1 221 ? 13.266 6.418 3.93 1 96.81 221 ASP B C 1
ATOM 4181 O O . ASP B 1 221 ? 12.906 5.645 4.82 1 96.81 221 ASP B O 1
ATOM 4185 N N . VAL B 1 222 ? 12.781 6.352 2.65 1 97.25 222 VAL B N 1
ATOM 4186 C CA . VAL B 1 222 ? 11.703 5.445 2.262 1 97.25 222 VAL B CA 1
ATOM 4187 C C . VAL B 1 222 ? 12.141 3.998 2.482 1 97.25 222 VAL B C 1
ATOM 4189 O O . VAL B 1 222 ? 11.305 3.102 2.594 1 97.25 222 VAL B O 1
ATOM 4192 N N . ARG B 1 223 ? 13.477 3.715 2.609 1 97.5 223 ARG B N 1
ATOM 4193 C CA . ARG B 1 223 ? 14.031 2.375 2.775 1 97.5 223 ARG B CA 1
ATOM 4194 C C . ARG B 1 223 ? 13.992 1.943 4.238 1 97.5 223 ARG B C 1
ATOM 4196 O O . ARG B 1 223 ? 14.297 0.791 4.559 1 97.5 223 ARG B O 1
ATOM 4203 N N . ASN B 1 224 ? 13.5 2.828 5.129 1 97.81 224 ASN B N 1
ATOM 4204 C CA . ASN B 1 224 ? 13.625 2.545 6.555 1 97.81 224 ASN B CA 1
ATOM 4205 C C . ASN B 1 224 ? 12.258 2.322 7.207 1 97.81 224 ASN B C 1
ATOM 4207 O O . ASN B 1 224 ? 11.398 3.199 7.164 1 97.81 224 ASN B O 1
ATOM 4211 N N . GLY B 1 225 ? 12.094 1.071 7.812 1 97.12 225 GLY B N 1
ATOM 4212 C CA . GLY B 1 225 ? 10.875 0.753 8.539 1 97.12 225 GLY B CA 1
ATOM 4213 C C . GLY B 1 225 ? 11.016 0.906 10.039 1 97.12 225 GLY B C 1
ATOM 4214 O O . GLY B 1 225 ? 10.219 1.599 10.68 1 97.12 225 GLY B O 1
ATOM 4215 N N . ALA B 1 226 ? 11.992 0.395 10.586 1 95.31 226 ALA B N 1
ATOM 4216 C CA . ALA B 1 226 ? 12.211 0.369 12.031 1 95.31 226 ALA B CA 1
ATOM 4217 C C . ALA B 1 226 ? 12.531 1.762 12.562 1 95.31 226 ALA B C 1
ATOM 4219 O O . ALA B 1 226 ? 12.188 2.098 13.695 1 95.31 226 ALA B O 1
ATOM 4220 N N . GLU B 1 227 ? 13.133 2.576 11.734 1 96.12 227 GLU B N 1
ATOM 4221 C CA . GLU B 1 227 ? 13.484 3.941 12.125 1 96.12 227 GLU B CA 1
ATOM 4222 C C . GLU B 1 227 ? 12.25 4.719 12.57 1 96.12 227 GLU B C 1
ATOM 4224 O O . GLU B 1 227 ? 12.328 5.562 13.461 1 96.12 227 GLU B O 1
ATOM 4229 N N . ALA B 1 228 ? 11.164 4.41 12 1 97.69 228 ALA B N 1
ATOM 4230 C CA . ALA B 1 228 ? 9.914 5.102 12.32 1 97.69 228 ALA B CA 1
ATOM 4231 C C . ALA B 1 228 ? 9.562 4.941 13.797 1 97.69 228 ALA B C 1
ATOM 4233 O O . ALA B 1 228 ? 8.984 5.844 14.406 1 97.69 228 ALA B O 1
ATOM 4234 N N . LEU B 1 229 ? 9.922 3.793 14.391 1 98.25 229 LEU B N 1
ATOM 4235 C CA . LEU B 1 229 ? 9.602 3.521 15.789 1 98.25 229 LEU B CA 1
ATOM 4236 C C . LEU B 1 229 ? 10.359 4.469 16.719 1 98.25 229 LEU B C 1
ATOM 4238 O O . LEU B 1 229 ? 9.812 4.914 17.734 1 98.25 229 LEU B O 1
ATOM 4242 N N . VAL B 1 230 ? 11.555 4.816 16.312 1 97.44 230 VAL B N 1
ATOM 4243 C CA . VAL B 1 230 ? 12.367 5.734 17.109 1 97.44 230 VAL B CA 1
ATOM 4244 C C . VAL B 1 230 ? 11.781 7.141 17.031 1 97.44 230 VAL B C 1
ATOM 4246 O O . VAL B 1 230 ? 11.688 7.844 18.031 1 97.44 230 VAL B O 1
ATOM 4249 N N . GLU B 1 231 ? 11.414 7.527 15.836 1 97.75 231 GLU B N 1
ATOM 4250 C CA . GLU B 1 231 ? 10.781 8.828 15.648 1 97.75 231 GLU B CA 1
ATOM 4251 C C . GLU B 1 231 ? 9.5 8.945 16.453 1 97.75 231 GLU B C 1
ATOM 4253 O O . GLU B 1 231 ? 9.25 9.977 17.094 1 97.75 231 GLU B O 1
ATOM 4258 N N . VAL B 1 232 ? 8.688 7.914 16.406 1 98.44 232 VAL B N 1
ATOM 4259 C CA . VAL B 1 232 ? 7.414 7.898 17.125 1 98.44 232 VAL B CA 1
ATOM 4260 C C . VAL B 1 232 ? 7.66 7.977 18.625 1 98.44 232 VAL B C 1
ATOM 4262 O O . VAL B 1 232 ? 7.02 8.766 19.328 1 98.44 232 VAL B O 1
ATOM 4265 N N . TRP B 1 233 ? 8.578 7.176 19.094 1 98.06 233 TRP B N 1
ATOM 4266 C CA . TRP B 1 233 ? 8.922 7.191 20.516 1 98.06 233 TRP B CA 1
ATOM 4267 C C . TRP B 1 233 ? 9.359 8.586 20.953 1 98.06 233 TRP B C 1
ATOM 4269 O O . TRP B 1 233 ? 8.938 9.078 22 1 98.06 233 TRP B O 1
ATOM 4279 N N . ALA B 1 234 ? 10.211 9.188 20.156 1 97.88 234 ALA B N 1
ATOM 4280 C CA . ALA B 1 234 ? 10.742 10.508 20.484 1 97.88 234 ALA B CA 1
ATOM 4281 C C . ALA B 1 234 ? 9.617 11.539 20.562 1 97.88 234 ALA B C 1
ATOM 4283 O O . ALA B 1 234 ? 9.562 12.328 21.516 1 97.88 234 ALA B O 1
ATOM 4284 N N . ASP B 1 235 ? 8.742 11.578 19.594 1 98.38 235 ASP B N 1
ATOM 4285 C CA . ASP B 1 235 ? 7.656 12.555 19.547 1 98.38 235 ASP B CA 1
ATOM 4286 C C . ASP B 1 235 ? 6.688 12.344 20.719 1 98.38 235 ASP B C 1
ATOM 4288 O O . ASP B 1 235 ? 6.176 13.312 21.297 1 98.38 235 ASP B O 1
ATOM 4292 N N . LEU B 1 236 ? 6.418 11.062 21.078 1 98.19 236 LEU B N 1
ATOM 4293 C CA . LEU B 1 236 ? 5.566 10.773 22.219 1 98.19 236 LEU B CA 1
ATOM 4294 C C . LEU B 1 236 ? 6.203 11.266 23.516 1 98.19 236 LEU B C 1
ATOM 4296 O O . LEU B 1 236 ? 5.531 11.883 24.344 1 98.19 236 LEU B O 1
ATOM 4300 N N . ALA B 1 237 ? 7.441 11.039 23.641 1 97.88 237 ALA B N 1
ATOM 4301 C CA . ALA B 1 237 ? 8.18 11.477 24.828 1 97.88 237 ALA B CA 1
ATOM 4302 C C . ALA B 1 237 ? 8.188 13 24.922 1 97.88 237 ALA B C 1
ATOM 4304 O O . ALA B 1 237 ? 8.242 13.555 26.031 1 97.88 237 ALA B O 1
ATOM 4305 N N . GLU B 1 238 ? 8.109 13.641 23.797 1 98 238 GLU B N 1
ATOM 4306 C CA . GLU B 1 238 ? 8.164 15.102 23.75 1 98 238 GLU B CA 1
ATOM 4307 C C . GLU B 1 238 ? 6.793 15.719 23.984 1 98 238 GLU B C 1
ATOM 4309 O O . GLU B 1 238 ? 6.664 16.938 24.094 1 98 238 GLU B O 1
ATOM 4314 N N . GLY B 1 239 ? 5.754 14.914 23.969 1 97.19 239 GLY B N 1
ATOM 4315 C CA . GLY B 1 239 ? 4.469 15.453 24.375 1 97.19 239 GLY B CA 1
ATOM 4316 C C . GLY B 1 239 ? 3.416 15.375 23.297 1 97.19 239 GLY B C 1
ATOM 4317 O O . GLY B 1 239 ? 2.375 16.031 23.375 1 97.19 239 GLY B O 1
ATOM 4318 N N . ALA B 1 240 ? 3.643 14.586 22.25 1 98.5 240 ALA B N 1
ATOM 4319 C CA . ALA B 1 240 ? 2.611 14.391 21.234 1 98.5 240 ALA B CA 1
ATOM 4320 C C . ALA B 1 240 ? 1.417 13.633 21.812 1 98.5 240 ALA B C 1
ATOM 4322 O O . ALA B 1 240 ? 1.586 12.688 22.578 1 98.5 240 ALA B O 1
ATOM 4323 N N . ASP B 1 241 ? 0.21 14.07 21.469 1 98.56 241 ASP B N 1
ATOM 4324 C CA . ASP B 1 241 ? -1.01 13.383 21.891 1 98.56 241 ASP B CA 1
ATOM 4325 C C . ASP B 1 241 ? -1.343 12.227 20.953 1 98.56 241 ASP B C 1
ATOM 4327 O O . ASP B 1 241 ? -2 11.266 21.344 1 98.56 241 ASP B O 1
ATOM 4331 N N . ALA B 1 242 ? -0.959 12.328 19.734 1 98.75 242 ALA B N 1
ATOM 4332 C CA . ALA B 1 242 ? -1.134 11.344 18.672 1 98.75 242 ALA B CA 1
ATOM 4333 C C . ALA B 1 242 ? 0.005 11.422 17.656 1 98.75 242 ALA B C 1
ATOM 4335 O O . ALA B 1 242 ? 0.739 12.414 17.609 1 98.75 242 ALA B O 1
ATOM 4336 N N . VAL B 1 243 ? 0.158 10.367 16.875 1 98.88 243 VAL B N 1
ATOM 4337 C CA . VAL B 1 243 ? 1.223 10.328 15.875 1 98.88 243 VAL B CA 1
ATOM 4338 C C . VAL B 1 243 ? 0.643 9.945 14.516 1 98.88 243 VAL B C 1
ATOM 4340 O O . VAL B 1 243 ? -0.486 9.461 14.43 1 98.88 243 VAL B O 1
ATOM 4343 N N . MET B 1 244 ? 1.424 10.188 13.492 1 98.75 244 MET B N 1
ATOM 4344 C CA . MET B 1 244 ? 0.963 9.93 12.133 1 98.75 244 MET B CA 1
ATOM 4345 C C . MET B 1 244 ? 2.061 9.273 11.305 1 98.75 244 MET B C 1
ATOM 4347 O O . MET B 1 244 ? 3.246 9.547 11.508 1 98.75 244 MET B O 1
ATOM 4351 N N . VAL B 1 245 ? 1.658 8.344 10.516 1 98.88 245 VAL B N 1
ATOM 4352 C CA . VAL B 1 245 ? 2.504 7.828 9.445 1 98.88 245 VAL B CA 1
ATOM 4353 C C . VAL B 1 245 ? 2.074 8.43 8.109 1 98.88 245 VAL B C 1
ATOM 4355 O O . VAL B 1 245 ? 0.888 8.422 7.77 1 98.88 245 VAL B O 1
ATOM 4358 N N . LYS B 1 246 ? 2.975 9.07 7.402 1 98.81 246 LYS B N 1
ATOM 4359 C CA . LYS B 1 246 ? 2.742 9.719 6.117 1 98.81 246 LYS B CA 1
ATOM 4360 C C . LYS B 1 246 ? 3.867 9.406 5.133 1 98.81 246 LYS B C 1
ATOM 4362 O O . LYS B 1 246 ? 5.035 9.68 5.41 1 98.81 246 LYS B O 1
ATOM 4367 N N . PRO B 1 247 ? 3.596 8.734 3.912 1 98.62 247 PRO B N 1
ATOM 4368 C CA . PRO B 1 247 ? 2.285 8.383 3.363 1 98.62 247 PRO B CA 1
ATOM 4369 C C . PRO B 1 247 ? 1.659 7.176 4.055 1 98.62 247 PRO B C 1
ATOM 4371 O O . PRO B 1 247 ? 2.23 6.645 5.008 1 98.62 247 PRO B O 1
ATOM 4374 N N . ALA B 1 248 ? 0.462 6.773 3.582 1 98.81 248 ALA B N 1
ATOM 4375 C CA . ALA B 1 248 ? -0.274 5.695 4.234 1 98.81 248 ALA B CA 1
ATOM 4376 C C . ALA B 1 248 ? -0.187 4.406 3.428 1 98.81 248 ALA B C 1
ATOM 4378 O O . ALA B 1 248 ? 0.478 3.451 3.84 1 98.81 248 ALA B O 1
ATOM 4379 N N . LEU B 1 249 ? -0.663 4.379 2.225 1 98.75 249 LEU B N 1
ATOM 4380 C CA . LEU B 1 249 ? -0.889 3.162 1.455 1 98.75 249 LEU B CA 1
ATOM 4381 C C . LEU B 1 249 ? 0.428 2.447 1.166 1 98.75 249 LEU B C 1
ATOM 4383 O O . LEU B 1 249 ? 0.538 1.235 1.361 1 98.75 249 LEU B O 1
ATOM 4387 N N . PHE B 1 250 ? 1.472 3.137 0.731 1 98.69 250 PHE B N 1
ATOM 4388 C CA . PHE B 1 250 ? 2.773 2.553 0.431 1 98.69 250 PHE B CA 1
ATOM 4389 C C . PHE B 1 250 ? 3.533 2.236 1.713 1 98.69 250 PHE B C 1
ATOM 4391 O O . PHE B 1 250 ? 4.656 1.726 1.667 1 98.69 250 PHE B O 1
ATOM 4398 N N . TYR B 1 251 ? 2.959 2.523 2.889 1 98.94 251 TYR B N 1
ATOM 4399 C CA . TYR B 1 251 ? 3.648 2.377 4.164 1 98.94 251 TYR B CA 1
ATOM 4400 C C . TYR B 1 251 ? 2.777 1.643 5.176 1 98.94 251 TYR B C 1
ATOM 4402 O O . TYR B 1 251 ? 2.848 1.912 6.379 1 98.94 251 TYR B O 1
ATOM 4410 N N . LEU B 1 252 ? 1.951 0.751 4.703 1 98.94 252 LEU B N 1
ATOM 4411 C CA . LEU B 1 252 ? 1.102 -0.048 5.578 1 98.94 252 LEU B CA 1
ATOM 4412 C C . LEU B 1 252 ? 1.943 -0.874 6.547 1 98.94 252 LEU B C 1
ATOM 4414 O O . LEU B 1 252 ? 1.532 -1.112 7.684 1 98.94 252 LEU B O 1
ATOM 4418 N N . ASP B 1 253 ? 3.111 -1.276 6.113 1 98.88 253 ASP B N 1
ATOM 4419 C CA . ASP B 1 253 ? 4.016 -2.021 6.98 1 98.88 253 ASP B CA 1
ATOM 4420 C C . ASP B 1 253 ? 4.504 -1.151 8.141 1 98.88 253 ASP B C 1
ATOM 4422 O O . ASP B 1 253 ? 4.664 -1.634 9.258 1 98.88 253 ASP B O 1
ATOM 4426 N N . VAL B 1 254 ? 4.754 0.121 7.879 1 98.88 254 VAL B N 1
ATOM 4427 C CA . VAL B 1 254 ? 5.199 1.047 8.914 1 98.88 254 VAL B CA 1
ATOM 4428 C C . VAL B 1 254 ? 4.059 1.313 9.891 1 98.88 254 VAL B C 1
ATOM 4430 O O . VAL B 1 254 ? 4.266 1.327 11.109 1 98.88 254 VAL B O 1
ATOM 4433 N N . ILE B 1 255 ? 2.838 1.502 9.344 1 98.94 255 ILE B N 1
ATOM 4434 C CA . ILE B 1 255 ? 1.669 1.68 10.195 1 98.94 255 ILE B CA 1
ATOM 4435 C C . ILE B 1 255 ? 1.527 0.483 11.133 1 98.94 255 ILE B C 1
ATOM 4437 O O . ILE B 1 255 ? 1.319 0.65 12.336 1 98.94 255 ILE B O 1
ATOM 4441 N N . GLN B 1 256 ? 1.667 -0.696 10.562 1 98.81 256 GLN B N 1
ATOM 4442 C CA . GLN B 1 256 ? 1.538 -1.916 11.352 1 98.81 256 GLN B CA 1
ATOM 4443 C C . GLN B 1 256 ? 2.635 -2.006 12.414 1 98.81 256 GLN B C 1
ATOM 4445 O O . GLN B 1 256 ? 2.375 -2.396 13.555 1 98.81 256 GLN B O 1
ATOM 4450 N N . ARG B 1 257 ? 3.908 -1.636 12.109 1 98.69 257 ARG B N 1
A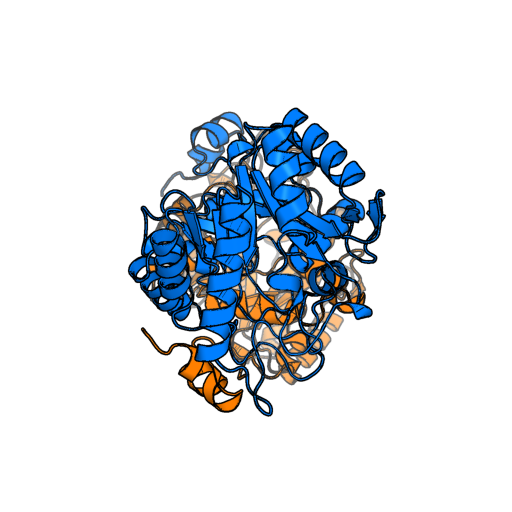TOM 4451 C CA . ARG B 1 257 ? 5.008 -1.625 13.062 1 98.69 257 ARG B CA 1
ATOM 4452 C C . ARG B 1 257 ? 4.707 -0.693 14.234 1 98.69 257 ARG B C 1
ATOM 4454 O O . ARG B 1 257 ? 4.926 -1.051 15.391 1 98.69 257 ARG B O 1
ATOM 4461 N N . VAL B 1 258 ? 4.254 0.507 13.867 1 98.81 258 VAL B N 1
ATOM 4462 C CA . VAL B 1 258 ? 3.98 1.505 14.898 1 98.81 258 VAL B CA 1
ATOM 4463 C C . VAL B 1 258 ? 2.848 1.02 15.797 1 98.81 258 VAL B C 1
ATOM 4465 O O . VAL B 1 258 ? 2.945 1.104 17.031 1 98.81 258 VAL B O 1
ATOM 4468 N N . ARG B 1 259 ? 1.771 0.496 15.195 1 98.56 259 ARG B N 1
ATOM 4469 C CA . ARG B 1 259 ? 0.646 -0.009 15.977 1 98.56 259 ARG B CA 1
ATOM 4470 C C . ARG B 1 259 ? 1.089 -1.125 16.922 1 98.56 259 ARG B C 1
ATOM 4472 O O . ARG B 1 259 ? 0.686 -1.159 18.078 1 98.56 259 ARG B O 1
ATOM 4479 N N . ALA B 1 260 ? 1.881 -2.025 16.406 1 98 260 ALA B N 1
ATOM 4480 C CA . ALA B 1 260 ? 2.346 -3.158 17.203 1 98 260 ALA B CA 1
ATOM 4481 C C . ALA B 1 260 ? 3.215 -2.688 18.359 1 98 260 ALA B C 1
ATOM 4483 O O . ALA B 1 260 ? 3.121 -3.219 19.469 1 98 260 ALA B O 1
ATOM 4484 N N . ALA B 1 261 ? 4.047 -1.728 18.141 1 98.06 261 ALA B N 1
ATOM 4485 C CA . ALA B 1 261 ? 4.996 -1.255 19.141 1 98.06 261 ALA B CA 1
ATOM 4486 C C . ALA B 1 261 ? 4.312 -0.358 20.172 1 98.06 261 ALA B C 1
ATOM 4488 O O . ALA B 1 261 ? 4.699 -0.335 21.328 1 98.06 261 ALA B O 1
ATOM 4489 N N . PHE B 1 262 ? 3.305 0.4 19.719 1 98.06 262 PHE B N 1
ATOM 4490 C CA . PHE B 1 262 ? 2.598 1.357 20.562 1 98.06 262 PHE B CA 1
ATOM 4491 C C . PHE B 1 262 ? 1.091 1.146 20.484 1 98.06 262 PHE B C 1
ATOM 4493 O O . PHE B 1 262 ? 0.365 2.012 19.984 1 98.06 262 PHE B O 1
ATOM 4500 N N . PRO B 1 263 ? 0.564 0.092 21.078 1 96.62 263 PRO B N 1
ATOM 4501 C CA . PRO B 1 263 ? -0.807 -0.356 20.828 1 96.62 263 PRO B CA 1
ATOM 4502 C C . PRO B 1 263 ? -1.854 0.619 21.359 1 96.62 263 PRO B C 1
ATOM 4504 O O . PRO B 1 263 ? -3.006 0.595 20.922 1 96.62 263 PRO B O 1
ATOM 4507 N N . ARG B 1 264 ? -1.49 1.555 22.203 1 95.31 264 ARG B N 1
ATOM 4508 C CA . ARG B 1 264 ? -2.5 2.406 22.828 1 95.31 264 ARG B CA 1
ATOM 4509 C C . ARG B 1 264 ? -2.412 3.834 22.297 1 95.31 264 ARG B C 1
ATOM 4511 O O . ARG B 1 264 ? -3.219 4.691 22.672 1 95.31 264 ARG B O 1
ATOM 4518 N N . VAL B 1 265 ? -1.446 4.105 21.438 1 97.56 265 VAL B N 1
ATOM 4519 C CA . VAL B 1 265 ? -1.269 5.457 20.922 1 97.56 265 VAL B CA 1
ATOM 4520 C C . VAL B 1 265 ? -2.248 5.699 19.766 1 97.56 265 VAL B C 1
ATOM 4522 O O . VAL B 1 265 ? -2.496 4.805 18.953 1 97.56 265 VAL B O 1
ATOM 4525 N N . ARG B 1 266 ? -2.92 6.863 19.797 1 98.44 266 ARG B N 1
ATOM 4526 C CA . ARG B 1 266 ? -3.732 7.242 18.641 1 98.44 266 ARG B CA 1
ATOM 4527 C C . ARG B 1 266 ? -2.869 7.426 17.391 1 98.44 266 ARG B C 1
ATOM 4529 O O . ARG B 1 266 ? -1.915 8.203 17.406 1 98.44 266 ARG B O 1
ATOM 4536 N N . LEU B 1 267 ? -3.195 6.672 16.375 1 98.88 267 LEU B N 1
ATOM 4537 C CA . LEU B 1 267 ? -2.363 6.594 15.188 1 98.88 267 LEU B CA 1
ATOM 4538 C C . LEU B 1 267 ? -3.141 7.043 13.953 1 98.88 267 LEU B C 1
ATOM 4540 O O . LEU B 1 267 ? -4.141 6.422 13.578 1 98.88 267 LEU B O 1
ATOM 4544 N N . ALA B 1 268 ? -2.701 8.133 13.359 1 98.94 268 ALA B N 1
ATOM 4545 C CA . ALA B 1 268 ? -3.277 8.609 12.102 1 98.94 268 ALA B CA 1
ATOM 4546 C C . ALA B 1 268 ? -2.43 8.172 10.906 1 98.94 268 ALA B C 1
ATOM 4548 O O . ALA B 1 268 ? -1.242 7.875 11.062 1 98.94 268 ALA B O 1
ATOM 4549 N N . ALA B 1 269 ? -3.049 7.996 9.82 1 98.94 269 ALA B N 1
ATOM 4550 C CA . ALA B 1 269 ? -2.395 7.762 8.539 1 98.94 269 ALA B CA 1
ATOM 4551 C C . ALA B 1 269 ? -2.879 8.758 7.488 1 98.94 269 ALA B C 1
ATOM 4553 O O . ALA B 1 269 ? -4.051 9.133 7.473 1 98.94 269 ALA B O 1
ATOM 4554 N N . TYR B 1 270 ? -1.972 9.211 6.652 1 98.94 270 TYR B N 1
ATOM 4555 C CA . TYR B 1 270 ? -2.309 10.18 5.617 1 98.94 270 TYR B CA 1
ATOM 4556 C C . TYR B 1 270 ? -2.23 9.555 4.23 1 98.94 270 TYR B C 1
ATOM 4558 O O . TYR B 1 270 ? -1.138 9.281 3.729 1 98.94 270 TYR B O 1
ATOM 4566 N N . LEU B 1 271 ? -3.404 9.219 3.684 1 98.81 271 LEU B N 1
ATOM 4567 C CA . LEU B 1 271 ? -3.463 8.875 2.266 1 98.81 271 LEU B CA 1
ATOM 4568 C C . LEU B 1 271 ? -3.18 10.102 1.402 1 98.81 271 LEU B C 1
ATOM 4570 O O . LEU B 1 271 ? -4.086 10.883 1.111 1 98.81 271 LEU B O 1
ATOM 4574 N N . VAL B 1 272 ? -1.966 10.172 0.888 1 98.06 272 VAL B N 1
ATOM 4575 C CA . VAL B 1 272 ? -1.447 11.438 0.378 1 98.06 272 VAL B CA 1
ATOM 4576 C C . VAL B 1 272 ? -1.879 11.625 -1.075 1 98.06 272 VAL B C 1
ATOM 4578 O O . VAL B 1 272 ? -2.496 10.742 -1.666 1 98.06 272 VAL B O 1
ATOM 4581 N N . SER B 1 273 ? -1.514 12.773 -1.606 1 96.94 273 SER B N 1
ATOM 4582 C CA . SER B 1 273 ? -2.049 13.281 -2.865 1 96.94 273 SER B CA 1
ATOM 4583 C C . SER B 1 273 ? -1.772 12.32 -4.012 1 96.94 273 SER B C 1
ATOM 4585 O O . SER B 1 273 ? -2.666 12.016 -4.809 1 96.94 273 SER B O 1
ATOM 4587 N N . GLY B 1 274 ? -0.522 11.844 -4.117 1 96 274 GLY B N 1
ATOM 4588 C CA . GLY B 1 274 ? -0.187 10.922 -5.195 1 96 274 GLY B CA 1
ATOM 4589 C C . GLY B 1 274 ? -0.939 9.609 -5.109 1 96 274 GLY B C 1
ATOM 4590 O O . GLY B 1 274 ? -1.392 9.078 -6.125 1 96 274 GLY B O 1
ATOM 4591 N N . GLU B 1 275 ? -1.015 8.992 -3.922 1 97.56 275 GLU B N 1
ATOM 4592 C CA . GLU B 1 275 ? -1.809 7.785 -3.713 1 97.56 275 GLU B CA 1
ATOM 4593 C C . GLU B 1 275 ? -3.273 8.016 -4.074 1 97.56 275 GLU B C 1
ATOM 4595 O O . GLU B 1 275 ? -3.871 7.223 -4.801 1 97.56 275 GLU B O 1
ATOM 4600 N N . TYR B 1 276 ? -3.766 9.141 -3.541 1 97.75 276 TYR B N 1
ATOM 4601 C CA . TYR B 1 276 ? -5.152 9.523 -3.779 1 97.75 276 TYR B CA 1
ATOM 4602 C C . TYR B 1 276 ? -5.434 9.656 -5.27 1 97.75 276 TYR B C 1
ATOM 4604 O O . TYR B 1 276 ? -6.395 9.078 -5.781 1 97.75 276 TYR B O 1
ATOM 4612 N N . ALA B 1 277 ? -4.613 10.375 -5.949 1 96.06 277 ALA B N 1
ATOM 4613 C CA . ALA B 1 277 ? -4.801 10.617 -7.375 1 96.06 277 ALA B CA 1
ATOM 4614 C C . ALA B 1 277 ? -4.77 9.312 -8.164 1 96.06 277 ALA B C 1
ATOM 4616 O O . ALA B 1 277 ? -5.574 9.109 -9.07 1 96.06 277 ALA B O 1
ATOM 4617 N N . MET B 1 278 ? -3.873 8.438 -7.84 1 95.5 278 MET B N 1
ATOM 4618 C CA . MET B 1 278 ? -3.775 7.152 -8.523 1 95.5 278 MET B CA 1
ATOM 4619 C C . MET B 1 278 ? -5.059 6.344 -8.344 1 95.5 278 MET B C 1
ATOM 4621 O O . MET B 1 278 ? -5.566 5.766 -9.305 1 95.5 278 MET B O 1
ATOM 4625 N N . LEU B 1 279 ? -5.574 6.273 -7.125 1 96.56 279 LEU B N 1
ATOM 4626 C CA . LEU B 1 279 ? -6.773 5.504 -6.82 1 96.56 279 LEU B CA 1
ATOM 4627 C C . LEU B 1 279 ? -7.988 6.078 -7.539 1 96.56 279 LEU B C 1
ATOM 4629 O O . LEU B 1 279 ? -8.766 5.336 -8.148 1 96.56 279 LEU B O 1
ATOM 4633 N N . VAL B 1 280 ? -8.117 7.41 -7.48 1 95.88 280 VAL B N 1
ATOM 4634 C CA . VAL B 1 280 ? -9.258 8.07 -8.102 1 95.88 280 VAL B CA 1
ATOM 4635 C C . VAL B 1 280 ? -9.227 7.844 -9.609 1 95.88 280 VAL B C 1
ATOM 4637 O O . VAL B 1 280 ? -10.242 7.516 -10.219 1 95.88 280 VAL B O 1
ATOM 4640 N N . ARG B 1 281 ? -8.102 7.977 -10.195 1 93.25 281 ARG B N 1
ATOM 4641 C CA . ARG B 1 281 ? -7.969 7.793 -11.641 1 93.25 281 ARG B CA 1
ATOM 4642 C C . ARG B 1 281 ? -8.281 6.352 -12.039 1 93.25 281 ARG B C 1
ATOM 4644 O O . ARG B 1 281 ? -8.945 6.113 -13.047 1 93.25 281 ARG B O 1
ATOM 4651 N N . ALA B 1 282 ? -7.75 5.422 -11.266 1 91.69 282 ALA B N 1
ATOM 4652 C CA . ALA B 1 282 ? -8.023 4.016 -11.555 1 91.69 282 ALA B CA 1
ATOM 4653 C C . ALA B 1 282 ? -9.523 3.729 -11.508 1 91.69 282 ALA B C 1
ATOM 4655 O O . ALA B 1 282 ? -10.039 2.963 -12.328 1 91.69 282 ALA B O 1
ATOM 4656 N N . GLU B 1 283 ? -10.18 4.297 -10.57 1 91.31 283 GLU B N 1
ATOM 4657 C CA . GLU B 1 283 ? -11.617 4.102 -10.445 1 91.31 283 GLU B CA 1
ATOM 4658 C C . GLU B 1 283 ? -12.367 4.781 -11.594 1 91.31 283 GLU B C 1
ATOM 4660 O O . GLU B 1 283 ? -13.289 4.203 -12.164 1 91.31 283 GLU B O 1
ATOM 4665 N N . GLU B 1 284 ? -11.984 5.93 -11.867 1 89.25 284 GLU B N 1
ATOM 4666 C CA . GLU B 1 284 ? -12.664 6.703 -12.898 1 89.25 284 GLU B CA 1
ATOM 4667 C C . GLU B 1 284 ? -12.477 6.078 -14.273 1 89.25 284 GLU B C 1
ATOM 4669 O O . GLU B 1 284 ? -13.383 6.109 -15.109 1 89.25 284 GLU B O 1
ATOM 4674 N N . GLU B 1 285 ? -11.359 5.531 -14.523 1 87.25 285 GLU B N 1
ATOM 4675 C CA . GLU B 1 285 ? -11.078 4.891 -15.805 1 87.25 285 GLU B CA 1
ATOM 4676 C C . GLU B 1 285 ? -11.648 3.479 -15.852 1 87.25 285 GLU B C 1
ATOM 4678 O O . GLU B 1 285 ? -11.688 2.857 -16.922 1 87.25 285 GLU B O 1
ATOM 4683 N N . GLY B 1 286 ? -12.078 3.008 -14.711 1 86.44 286 GLY B N 1
ATOM 4684 C CA . GLY B 1 286 ? -12.688 1.688 -14.656 1 86.44 286 GLY B CA 1
ATOM 4685 C C . GLY B 1 286 ? -11.672 0.562 -14.633 1 86.44 286 GLY B C 1
ATOM 4686 O O . GLY B 1 286 ? -12.023 -0.602 -14.836 1 86.44 286 GLY B O 1
ATOM 4687 N N . SER B 1 287 ? -10.461 0.853 -14.398 1 83.88 287 SER B N 1
ATOM 4688 C CA . SER B 1 287 ? -9.422 -0.164 -14.445 1 83.88 287 SER B CA 1
ATOM 4689 C C . SER B 1 287 ? -9.352 -0.952 -13.141 1 83.88 287 SER B C 1
ATOM 4691 O O . SER B 1 287 ? -8.891 -2.098 -13.125 1 83.88 287 SER B O 1
ATOM 4693 N N . ALA B 1 288 ? -9.758 -0.355 -12.141 1 89.06 288 ALA B N 1
ATOM 4694 C CA . ALA B 1 288 ? -9.719 -1.048 -10.852 1 89.06 288 ALA B CA 1
ATOM 4695 C C . ALA B 1 288 ? -10.883 -0.617 -9.961 1 89.06 288 ALA B C 1
ATOM 4697 O O . ALA B 1 288 ? -10.672 -0.022 -8.898 1 89.06 288 ALA B O 1
ATOM 4698 N N . PRO B 1 289 ? -12.023 -1 -10.359 1 90 289 PRO B N 1
ATOM 4699 C CA . PRO B 1 289 ? -13.172 -0.65 -9.516 1 90 289 PRO B CA 1
ATOM 4700 C C . PRO B 1 289 ? -13.07 -1.236 -8.109 1 90 289 PRO B C 1
ATOM 4702 O O . PRO B 1 289 ? -12.758 -2.42 -7.949 1 90 289 PRO B O 1
ATOM 4705 N N . GLY B 1 290 ? -13.227 -0.354 -7.129 1 93.44 290 GLY B N 1
ATOM 4706 C CA . GLY B 1 290 ? -13.211 -0.8 -5.742 1 93.44 290 GLY B CA 1
ATOM 4707 C C . GLY B 1 290 ? -11.844 -0.713 -5.102 1 93.44 290 GLY B C 1
ATOM 4708 O O . GLY B 1 290 ? -11.695 -0.942 -3.898 1 93.44 290 GLY B O 1
ATOM 4709 N N . ALA B 1 291 ? -10.852 -0.383 -5.922 1 95.69 291 ALA B N 1
ATOM 4710 C CA . ALA B 1 291 ? -9.484 -0.294 -5.41 1 95.69 291 ALA B CA 1
ATOM 4711 C C . ALA B 1 291 ? -9.383 0.748 -4.301 1 95.69 291 ALA B C 1
ATOM 4713 O O . ALA B 1 291 ? -8.656 0.554 -3.322 1 95.69 291 ALA B O 1
ATOM 4714 N N . PHE B 1 292 ? -10.109 1.869 -4.48 1 96.88 292 PHE B N 1
ATOM 4715 C CA . PHE B 1 292 ? -10.078 2.945 -3.494 1 96.88 292 PHE B CA 1
ATOM 4716 C C . PHE B 1 292 ? -10.617 2.469 -2.152 1 96.88 292 PHE B C 1
ATOM 4718 O O . PHE B 1 292 ? -9.984 2.672 -1.114 1 96.88 292 PHE B O 1
ATOM 4725 N N . ARG B 1 293 ? -11.695 1.798 -2.15 1 96.38 293 ARG B N 1
ATOM 4726 C CA . ARG B 1 293 ? -12.281 1.261 -0.925 1 96.38 293 ARG B CA 1
ATOM 4727 C C . ARG B 1 293 ? -11.359 0.227 -0.288 1 96.38 293 ARG B C 1
ATOM 4729 O O . ARG B 1 293 ? -11.211 0.187 0.936 1 96.38 293 ARG B O 1
ATOM 4736 N N . GLU B 1 294 ? -10.797 -0.649 -1.104 1 97.12 294 GLU B N 1
ATOM 4737 C CA . GLU B 1 294 ? -9.852 -1.644 -0.602 1 97.12 294 GLU B CA 1
ATOM 4738 C C . GLU B 1 294 ? -8.641 -0.978 0.04 1 97.12 294 GLU B C 1
ATOM 4740 O O . GLU B 1 294 ? -8.133 -1.449 1.062 1 97.12 294 GLU B O 1
ATOM 4745 N N . ALA B 1 295 ? -8.18 0.154 -0.517 1 98.25 295 ALA B N 1
ATOM 4746 C CA . ALA B 1 295 ? -7.066 0.916 0.046 1 98.25 295 ALA B CA 1
ATOM 4747 C C . ALA B 1 295 ? -7.422 1.471 1.422 1 98.25 295 ALA B C 1
ATOM 4749 O O . ALA B 1 295 ? -6.633 1.371 2.361 1 98.25 295 ALA B O 1
ATOM 4750 N N . VAL B 1 296 ? -8.609 2.027 1.532 1 98.19 296 VAL B N 1
ATOM 4751 C CA . VAL B 1 296 ? -9.07 2.578 2.803 1 98.19 296 VAL B CA 1
ATOM 4752 C C . VAL B 1 296 ? -9.148 1.468 3.85 1 98.19 296 VAL B C 1
ATOM 4754 O O . VAL B 1 296 ? -8.656 1.629 4.969 1 98.19 296 VAL B O 1
ATOM 4757 N N . THR B 1 297 ? -9.672 0.331 3.451 1 97.81 297 THR B N 1
ATOM 4758 C CA . THR B 1 297 ? -9.773 -0.811 4.352 1 97.81 297 THR B CA 1
ATOM 4759 C C . THR B 1 297 ? -8.383 -1.273 4.797 1 97.81 297 THR B C 1
ATOM 4761 O O . THR B 1 297 ? -8.18 -1.599 5.969 1 97.81 297 THR B O 1
ATOM 4764 N N . ALA B 1 298 ? -7.484 -1.283 3.865 1 98.56 298 ALA B N 1
ATOM 4765 C CA . ALA B 1 298 ? -6.121 -1.725 4.152 1 98.56 298 ALA B CA 1
ATOM 4766 C C . ALA B 1 298 ? -5.461 -0.82 5.191 1 98.56 298 ALA B C 1
ATOM 4768 O O . ALA B 1 298 ? -4.727 -1.296 6.059 1 98.56 298 ALA B O 1
ATOM 4769 N N . ILE B 1 299 ? -5.691 0.459 5.098 1 98.81 299 ILE B N 1
ATOM 4770 C CA . ILE B 1 299 ? -5.074 1.424 6.004 1 98.81 299 ILE B CA 1
ATOM 4771 C C . ILE B 1 299 ? -5.59 1.197 7.426 1 98.81 299 ILE B C 1
ATOM 4773 O O . ILE B 1 299 ? -4.809 1.184 8.375 1 98.81 299 ILE B O 1
ATOM 4777 N N . PHE B 1 300 ? -6.852 0.953 7.578 1 98.5 300 PHE B N 1
ATOM 4778 C CA . PHE B 1 300 ? -7.402 0.665 8.898 1 98.5 300 PHE B CA 1
ATOM 4779 C C . PHE B 1 300 ? -6.984 -0.725 9.367 1 98.5 300 PHE B C 1
ATOM 4781 O O . PHE B 1 300 ? -6.723 -0.932 10.555 1 98.5 300 PHE B O 1
ATOM 4788 N N . ARG B 1 301 ? -6.883 -1.679 8.438 1 98.5 301 ARG B N 1
ATOM 4789 C CA . ARG B 1 301 ? -6.418 -3.021 8.766 1 98.5 301 ARG B CA 1
ATOM 4790 C C . ARG B 1 301 ? -4.992 -2.986 9.312 1 98.5 301 ARG B C 1
ATOM 4792 O O . ARG B 1 301 ? -4.652 -3.742 10.219 1 98.5 301 ARG B O 1
ATOM 4799 N N . ALA B 1 302 ? -4.195 -2.061 8.781 1 98.81 302 ALA B N 1
ATOM 4800 C CA . ALA B 1 302 ? -2.805 -1.927 9.203 1 98.81 302 ALA B CA 1
ATOM 4801 C C . ALA B 1 302 ? -2.711 -1.4 10.633 1 98.81 302 ALA B C 1
ATOM 4803 O O . ALA B 1 302 ? -1.686 -1.566 11.297 1 98.81 302 ALA B O 1
ATOM 4804 N N . GLY B 1 303 ? -3.758 -0.611 11.078 1 98.56 303 GLY B N 1
ATOM 4805 C CA . GLY B 1 303 ? -3.775 -0.232 12.477 1 98.56 303 GLY B CA 1
ATOM 4806 C C . GLY B 1 303 ? -4.07 1.239 12.695 1 98.56 303 GLY B C 1
ATOM 4807 O O . GLY B 1 303 ? -4.059 1.719 13.828 1 98.56 303 GLY B O 1
ATOM 4808 N N . ALA B 1 304 ? -4.352 1.994 11.641 1 98.69 304 ALA B N 1
ATOM 4809 C CA . ALA B 1 304 ? -4.652 3.414 11.797 1 98.69 304 ALA B CA 1
ATOM 4810 C C . ALA B 1 304 ? -5.973 3.619 12.531 1 98.69 304 ALA B C 1
ATOM 4812 O O . ALA B 1 304 ? -6.934 2.873 12.312 1 98.69 304 ALA B O 1
ATOM 4813 N N . ASP B 1 305 ? -6.035 4.645 13.367 1 98.5 305 ASP B N 1
ATOM 4814 C CA . ASP B 1 305 ? -7.273 5.051 14.023 1 98.5 305 ASP B CA 1
ATOM 4815 C C . ASP B 1 305 ? -7.98 6.145 13.227 1 98.5 305 ASP B C 1
ATOM 4817 O O . ASP B 1 305 ? -9.211 6.258 13.273 1 98.5 305 ASP B O 1
ATOM 4821 N N . LEU B 1 306 ? -7.195 6.957 12.555 1 98.69 306 LEU B N 1
ATOM 4822 C CA . LEU B 1 306 ? -7.684 8.086 11.766 1 98.69 306 LEU B CA 1
ATOM 4823 C C . LEU B 1 306 ? -7.078 8.07 10.367 1 98.69 306 LEU B C 1
ATOM 4825 O O . LEU B 1 306 ? -5.906 7.727 10.195 1 98.69 306 LEU B O 1
ATOM 4829 N N . LEU B 1 307 ? -7.891 8.414 9.445 1 98.75 307 LEU B N 1
ATOM 4830 C CA . LEU B 1 307 ? -7.445 8.523 8.062 1 98.75 307 LEU B CA 1
ATOM 4831 C C . LEU B 1 307 ? -7.621 9.945 7.547 1 98.75 307 LEU B C 1
ATOM 4833 O O . LEU B 1 307 ? -8.719 10.5 7.598 1 98.75 307 LEU B O 1
ATOM 4837 N N . ILE B 1 308 ? -6.555 10.555 7.098 1 98.88 308 ILE B N 1
ATOM 4838 C CA . ILE B 1 308 ? -6.57 11.867 6.453 1 98.88 308 ILE B CA 1
ATOM 4839 C C . ILE B 1 308 ? -6.473 11.695 4.938 1 98.88 308 ILE B C 1
ATOM 4841 O O . ILE B 1 308 ? -5.602 10.977 4.441 1 98.88 308 ILE B O 1
ATOM 4845 N N . THR B 1 309 ? -7.449 12.273 4.23 1 98.5 309 THR B N 1
ATOM 4846 C CA . THR B 1 309 ? -7.363 12.281 2.775 1 98.5 309 THR B CA 1
ATOM 4847 C C . THR B 1 309 ? -8.266 13.359 2.188 1 98.5 309 THR B C 1
ATOM 4849 O O . THR B 1 309 ? -8.688 14.273 2.896 1 98.5 309 THR B O 1
ATOM 4852 N N . TYR B 1 310 ? -8.633 13.375 0.925 1 98.25 310 TYR B N 1
ATOM 4853 C CA . TYR B 1 310 ? -9.102 14.562 0.217 1 98.25 310 TYR B CA 1
ATOM 4854 C C . TYR B 1 310 ? -10.555 14.391 -0.223 1 98.25 310 TYR B C 1
ATOM 4856 O O . TYR B 1 310 ? -11.172 15.336 -0.706 1 98.25 310 TYR B O 1
ATOM 4864 N N . ASP B 1 311 ? -11.086 13.234 -0.12 1 97.06 311 ASP B N 1
ATOM 4865 C CA . ASP B 1 311 ? -12.461 12.961 -0.542 1 97.06 311 ASP B CA 1
ATOM 4866 C C . ASP B 1 311 ? -13.188 12.094 0.479 1 97.06 311 ASP B C 1
ATOM 4868 O O . ASP B 1 311 ? -13.711 11.031 0.135 1 97.06 311 ASP B O 1
ATOM 4872 N N . THR B 1 312 ? -13.328 12.602 1.644 1 98 312 THR B N 1
ATOM 4873 C CA . THR B 1 312 ? -13.883 11.828 2.752 1 98 312 THR B CA 1
ATOM 4874 C C . THR B 1 312 ? -15.383 11.641 2.582 1 98 312 THR B C 1
ATOM 4876 O O . THR B 1 312 ? -15.945 10.648 3.047 1 98 312 THR B O 1
ATOM 4879 N N . ARG B 1 313 ? -16.094 12.57 1.902 1 96.69 313 ARG B N 1
ATOM 4880 C CA . ARG B 1 313 ? -17.516 12.398 1.65 1 96.69 313 ARG B CA 1
ATOM 4881 C C . ARG B 1 313 ? -17.781 11.172 0.79 1 96.69 313 ARG B C 1
ATOM 4883 O O . ARG B 1 313 ? -18.719 10.414 1.049 1 96.69 313 ARG B O 1
ATOM 4890 N N . ARG B 1 314 ? -16.969 11.039 -0.229 1 95.12 314 ARG B N 1
ATOM 4891 C CA . ARG B 1 314 ? -17.062 9.844 -1.058 1 95.12 314 ARG B CA 1
ATOM 4892 C C . ARG B 1 314 ? -16.875 8.578 -0.221 1 95.12 314 ARG B C 1
ATOM 4894 O O . ARG B 1 314 ? -17.641 7.625 -0.341 1 95.12 314 ARG B O 1
ATOM 4901 N N . ILE B 1 315 ? -15.859 8.539 0.626 1 96.5 315 ILE B N 1
ATOM 4902 C CA . ILE B 1 315 ? -15.555 7.391 1.469 1 96.5 315 ILE B CA 1
ATOM 4903 C C . ILE B 1 315 ? -16.734 7.117 2.406 1 96.5 315 ILE B C 1
ATOM 4905 O O . ILE B 1 315 ? -17.156 5.969 2.562 1 96.5 315 ILE B O 1
ATOM 4909 N N . ALA B 1 316 ? -17.25 8.156 2.965 1 95.69 316 ALA B N 1
ATOM 4910 C CA . ALA B 1 316 ? -18.359 8.023 3.898 1 95.69 316 ALA B CA 1
ATOM 4911 C C . ALA B 1 316 ? -19.578 7.426 3.211 1 95.69 316 ALA B C 1
ATOM 4913 O O . ALA B 1 316 ? -20.359 6.691 3.832 1 95.69 316 ALA B O 1
ATOM 4914 N N . SER B 1 317 ? -19.781 7.727 1.985 1 94.31 317 SER B N 1
ATOM 4915 C CA . SER B 1 317 ? -20.953 7.277 1.239 1 94.31 317 SER B CA 1
ATOM 4916 C C . SER B 1 317 ? -20.938 5.766 1.042 1 94.31 317 SER B C 1
ATOM 4918 O O . SER B 1 317 ? -21.969 5.164 0.723 1 94.31 317 SER B O 1
ATOM 4920 N N . TRP B 1 318 ? -19.766 5.18 1.192 1 91.44 318 TRP B N 1
ATOM 4921 C CA . TRP B 1 318 ? -19.672 3.732 1.044 1 91.44 318 TRP B CA 1
ATOM 4922 C C . TRP B 1 318 ? -20.297 3.018 2.234 1 91.44 318 TRP B C 1
ATOM 4924 O O . TRP B 1 318 ? -20.578 1.815 2.172 1 91.44 318 TRP B O 1
ATOM 4934 N N . GLY B 1 319 ? -20.75 3.66 3.344 1 80 319 GLY B N 1
ATOM 4935 C CA . GLY B 1 319 ? -21.359 3.08 4.523 1 80 319 GLY B CA 1
ATOM 4936 C C . GLY B 1 319 ? -20.391 2.33 5.406 1 80 319 GLY B C 1
ATOM 4937 O O . GLY B 1 319 ? -20.781 1.446 6.172 1 80 319 GLY B O 1
ATOM 4938 N N . GLY B 1 320 ? -19.25 2.742 5.539 1 65.19 320 GLY B N 1
ATOM 4939 C CA . GLY B 1 320 ? -18.25 2.006 6.305 1 65.19 320 GLY B CA 1
ATOM 4940 C C . GLY B 1 320 ? -18 0.614 5.762 1 65.19 320 GLY B C 1
ATOM 4941 O O . GLY B 1 320 ? -18.594 0.208 4.766 1 65.19 320 GLY B O 1
ATOM 4942 N N . ASP B 1 321 ? -16.859 -0.051 5.902 1 62.16 321 ASP B N 1
ATOM 4943 C CA . ASP B 1 321 ? -16.609 -1.438 5.516 1 62.16 321 ASP B CA 1
ATOM 4944 C C . ASP B 1 321 ? -17.312 -2.4 6.469 1 62.16 321 ASP B C 1
ATOM 4946 O O . ASP B 1 321 ? -16.672 -3.09 7.258 1 62.16 321 ASP B O 1
ATOM 4950 N N . HIS B 1 322 ? -18.5 -2.025 6.953 1 51.66 322 HIS B N 1
ATOM 4951 C CA . HIS B 1 322 ? -19.281 -3.127 7.508 1 51.66 322 HIS B CA 1
ATOM 4952 C C . HIS B 1 322 ? -19.609 -4.16 6.438 1 51.66 322 HIS B C 1
ATOM 4954 O O . HIS B 1 322 ? -20.156 -3.822 5.391 1 51.66 322 HIS B O 1
ATOM 4960 N N . ALA B 1 323 ? -18.609 -4.793 6.035 1 32.62 323 ALA B N 1
ATOM 4961 C CA . ALA B 1 323 ? -19.078 -5.758 5.043 1 32.62 323 ALA B CA 1
ATOM 4962 C C . ALA B 1 323 ? -20.406 -6.383 5.461 1 32.62 323 ALA B C 1
ATOM 4964 O O . ALA B 1 323 ? -20.641 -6.613 6.648 1 32.62 323 ALA B O 1
#